Protein AF-0000000079817673 (afdb_homodimer)

Solvent-accessible surface area (backbone atoms only — not comparable to full-atom values): 21403 Å² total; per-residue (Å²): 130,81,48,79,38,33,42,34,30,36,42,77,38,51,34,30,50,54,45,62,59,50,36,36,46,14,56,72,71,71,49,50,43,44,35,49,32,12,40,37,16,36,26,33,68,70,73,49,50,65,66,58,32,46,37,73,76,35,78,61,50,78,79,39,50,67,61,35,51,63,70,52,66,62,74,49,60,85,32,42,38,87,50,36,64,62,26,56,51,50,42,45,74,70,54,36,34,37,32,40,39,39,82,39,58,64,68,50,58,61,36,41,43,74,53,66,53,77,58,80,34,78,48,30,15,60,75,70,73,38,41,71,46,43,47,63,29,55,54,52,47,29,48,71,65,70,58,51,62,40,76,38,28,35,39,37,23,22,36,38,69,52,34,33,53,22,40,39,74,55,46,26,39,22,33,38,32,47,29,50,46,53,19,65,62,32,68,68,66,83,79,75,37,78,34,78,36,79,48,64,65,57,48,64,80,71,106,131,82,47,80,37,33,41,34,31,34,40,78,37,52,33,30,52,54,46,63,59,50,37,38,45,14,56,70,71,72,48,50,44,43,34,48,32,10,40,36,15,35,27,33,68,69,74,48,52,65,67,57,30,46,38,72,76,35,79,61,50,79,78,42,50,66,61,36,51,63,72,52,67,63,73,50,60,86,32,42,39,87,49,36,64,60,25,55,51,51,42,47,74,71,55,36,34,37,33,40,39,38,80,39,59,65,68,50,58,63,37,39,42,74,54,64,52,78,56,80,34,77,48,31,17,60,76,70,74,39,42,72,48,43,48,64,29,56,54,52,49,28,48,72,66,70,58,53,62,40,76,38,28,35,39,36,22,23,37,37,70,55,33,35,52,22,41,39,74,56,47,26,40,21,31,37,30,45,30,50,46,52,20,64,63,33,67,74,54,82,88,72,36,80,34,76,37,78,47,62,63,56,48,62,81,70,105

Structure (mmCIF, N/CA/C/O backbone):
data_AF-0000000079817673-model_v1
#
loop_
_entity.id
_entity.type
_entity.pdbx_description
1 polymer 'HAD-superfamily hydrolase, subfamily IA, variant 1'
#
loop_
_atom_site.group_PDB
_atom_site.id
_atom_site.type_symbol
_atom_site.label_atom_id
_atom_site.label_alt_id
_atom_site.label_comp_id
_atom_site.label_asym_id
_atom_site.label_entity_id
_atom_site.label_seq_id
_atom_site.pdbx_PDB_ins_code
_atom_site.Cartn_x
_atom_site.Cartn_y
_atom_site.Cartn_z
_atom_site.occupancy
_atom_site.B_iso_or_equiv
_atom_site.auth_seq_id
_atom_site.auth_comp_id
_atom_site.auth_asym_id
_atom_site.auth_atom_id
_atom_site.pdbx_PDB_model_num
ATOM 1 N N . MET A 1 1 ? 0.962 35.469 26.766 1 45.47 1 MET A N 1
ATOM 2 C CA . MET A 1 1 ? 1.591 36.188 25.641 1 45.47 1 MET A CA 1
ATOM 3 C C . MET A 1 1 ? 1.341 35.438 24.328 1 45.47 1 MET A C 1
ATOM 5 O O . MET A 1 1 ? 1.573 34.219 24.25 1 45.47 1 MET A O 1
ATOM 9 N N . THR A 1 2 ? 0.449 36.094 23.469 1 63.31 2 THR A N 1
ATOM 10 C CA . THR A 1 2 ? 0.07 35.469 22.203 1 63.31 2 THR A CA 1
ATOM 11 C C . THR A 1 2 ? 1.293 35.25 21.312 1 63.31 2 THR A C 1
ATOM 13 O O . THR A 1 2 ? 2.152 36.125 21.219 1 63.31 2 THR A O 1
ATOM 16 N N . ALA A 1 3 ? 1.743 33.969 21.109 1 74.88 3 ALA A N 1
ATOM 17 C CA . ALA A 1 3 ? 2.9 33.688 20.25 1 74.88 3 ALA A CA 1
ATOM 18 C C . ALA A 1 3 ? 2.93 34.625 19.047 1 74.88 3 ALA A C 1
ATOM 20 O O . ALA A 1 3 ? 1.884 34.938 18.469 1 74.88 3 ALA A O 1
ATOM 21 N N . ASP A 1 4 ? 4.051 35.25 18.844 1 85.88 4 ASP A N 1
ATOM 22 C CA . ASP A 1 4 ? 4.215 36.156 17.719 1 85.88 4 ASP A CA 1
ATOM 23 C C . ASP A 1 4 ? 4.156 35.406 16.391 1 85.88 4 ASP A C 1
ATOM 25 O O . ASP A 1 4 ? 3.664 35.938 15.391 1 85.88 4 ASP A O 1
ATOM 29 N N . ARG A 1 5 ? 4.668 34.156 16.453 1 95.69 5 ARG A N 1
ATOM 30 C CA . ARG A 1 5 ? 4.66 33.312 15.273 1 95.69 5 ARG A CA 1
ATOM 31 C C . ARG A 1 5 ? 4.023 31.953 15.578 1 95.69 5 ARG A C 1
ATOM 33 O O . ARG A 1 5 ? 4.094 31.469 16.719 1 95.69 5 ARG A O 1
ATOM 40 N N . TRP A 1 6 ? 3.373 31.406 14.516 1 97.69 6 TRP A N 1
ATOM 41 C CA . TRP A 1 6 ? 2.654 30.141 14.688 1 97.69 6 TRP A CA 1
ATOM 42 C C . TRP A 1 6 ? 3.107 29.109 13.656 1 97.69 6 TRP A C 1
ATOM 44 O O . TRP A 1 6 ? 3.516 29.469 12.555 1 97.69 6 TRP A O 1
ATOM 54 N N . VAL A 1 7 ? 3.074 27.922 14.07 1 98.38 7 VAL A N 1
ATOM 55 C CA . VAL A 1 7 ? 3.143 26.797 13.141 1 98.38 7 VAL A CA 1
ATOM 56 C C . VAL A 1 7 ? 1.83 26.016 13.172 1 98.38 7 VAL A C 1
ATOM 58 O O . VAL A 1 7 ? 1.312 25.703 14.242 1 98.38 7 VAL A O 1
ATOM 61 N N . CYS A 1 8 ? 1.227 25.797 12.039 1 98.38 8 CYS A N 1
ATOM 62 C CA . CYS A 1 8 ? 0.017 25 11.867 1 98.38 8 CYS A CA 1
ATOM 63 C C . CYS A 1 8 ? 0.323 23.688 11.156 1 98.38 8 CYS A C 1
ATOM 65 O O . CYS A 1 8 ? 0.912 23.688 10.078 1 98.38 8 CYS A O 1
ATOM 67 N N . LEU A 1 9 ? -0.1 22.625 11.75 1 98.75 9 LEU A N 1
ATOM 68 C CA . LEU A 1 9 ? 0.228 21.312 11.211 1 98.75 9 LEU A CA 1
ATOM 69 C C . LEU A 1 9 ? -1.023 20.594 10.703 1 98.75 9 LEU A C 1
ATOM 71 O O . LEU A 1 9 ? -2.057 20.594 11.375 1 98.75 9 LEU A O 1
ATOM 75 N N . ASP A 1 10 ? -0.873 20.078 9.5 1 98.62 10 ASP A N 1
ATOM 76 C CA . ASP A 1 10 ? -1.825 19.078 9.023 1 98.62 10 ASP A CA 1
ATOM 77 C C . ASP A 1 10 ? -1.8 17.828 9.906 1 98.62 10 ASP A C 1
ATOM 79 O O . ASP A 1 10 ? -0.981 17.719 10.82 1 98.62 10 ASP A O 1
ATOM 83 N N . ILE A 1 11 ? -2.773 16.906 9.656 1 98.44 11 ILE A N 1
ATOM 84 C CA . ILE A 1 11 ? -2.875 15.734 10.523 1 98.44 11 ILE A CA 1
ATOM 85 C C . ILE A 1 11 ? -2.408 14.492 9.773 1 98.44 11 ILE A C 1
ATOM 87 O O . ILE A 1 11 ? -1.379 13.898 10.109 1 98.44 11 ILE A O 1
ATOM 91 N N . GLY A 1 12 ? -3.137 14.133 8.703 1 98.12 12 GLY A N 1
ATOM 92 C CA . GLY A 1 12 ? -2.797 12.93 7.957 1 98.12 12 GLY A CA 1
ATOM 93 C C . GLY A 1 12 ? -1.465 13.031 7.238 1 98.12 12 GLY A C 1
ATOM 94 O O . GLY A 1 12 ? -1.218 13.992 6.504 1 98.12 12 GLY A O 1
ATOM 95 N N . GLU A 1 13 ? -0.59 12.039 7.508 1 98.5 13 GLU A N 1
ATOM 96 C CA . GLU A 1 13 ? 0.739 11.891 6.922 1 98.5 13 GLU A CA 1
ATOM 97 C C . GLU A 1 13 ? 1.627 13.086 7.27 1 98.5 13 GLU A C 1
ATOM 99 O O . GLU A 1 13 ? 2.68 13.281 6.656 1 98.5 13 GLU A O 1
ATOM 104 N N . THR A 1 14 ? 1.164 13.906 8.148 1 98.75 14 THR A N 1
ATOM 105 C CA . THR A 1 14 ? 1.988 14.922 8.797 1 98.75 14 THR A CA 1
ATOM 106 C C . THR A 1 14 ? 2.307 14.523 10.234 1 98.75 14 THR A C 1
ATOM 108 O O . THR A 1 14 ? 3.467 14.281 10.578 1 98.75 14 THR A O 1
ATOM 111 N N . LEU A 1 15 ? 1.228 14.32 11.016 1 98.81 15 LEU A N 1
ATOM 112 C CA . LEU A 1 15 ? 1.403 13.812 12.367 1 98.81 15 LEU A CA 1
ATOM 113 C C . LEU A 1 15 ? 1.165 12.305 12.422 1 98.81 15 LEU A C 1
ATOM 115 O O . LEU A 1 15 ? 1.812 11.602 13.195 1 98.81 15 LEU A O 1
ATOM 119 N N . ILE A 1 16 ? 0.224 11.82 11.586 1 98.75 16 ILE A N 1
ATOM 120 C CA . ILE A 1 16 ? -0.298 10.461 11.68 1 98.75 16 ILE A CA 1
ATOM 121 C C . ILE A 1 16 ? 0.146 9.656 10.461 1 98.75 16 ILE A C 1
ATOM 123 O O . ILE A 1 16 ? -0.097 10.055 9.32 1 98.75 16 ILE A O 1
ATOM 127 N N . ASP A 1 17 ? 0.819 8.539 10.688 1 98.75 17 ASP A N 1
ATOM 128 C CA . ASP A 1 17 ? 0.981 7.5 9.672 1 98.75 17 ASP A CA 1
ATOM 129 C C . ASP A 1 17 ? -0.35 6.812 9.375 1 98.75 17 ASP A C 1
ATOM 131 O O . ASP A 1 17 ? -0.903 6.117 10.227 1 98.75 17 ASP A O 1
ATOM 135 N N . GLU A 1 18 ? -0.784 6.945 8.141 1 98.5 18 GLU A N 1
ATOM 136 C CA . GLU A 1 18 ? -2.146 6.527 7.824 1 98.5 18 GLU A CA 1
ATOM 137 C C . GLU A 1 18 ? -2.182 5.082 7.34 1 98.5 18 GLU A C 1
ATOM 139 O O . GLU A 1 18 ? -3.201 4.617 6.824 1 98.5 18 GLU A O 1
ATOM 144 N N . THR A 1 19 ? -1.134 4.301 7.566 1 98.88 19 THR A N 1
ATOM 145 C CA . THR A 1 19 ? -1.099 2.893 7.188 1 98.88 19 THR A CA 1
ATOM 146 C C . THR A 1 19 ? -2.297 2.145 7.766 1 98.88 19 THR A C 1
ATOM 148 O O . THR A 1 19 ? -2.986 1.418 7.051 1 98.88 19 THR A O 1
ATOM 151 N N . ARG A 1 20 ? -2.582 2.369 9.039 1 98.69 20 ARG A N 1
ATOM 152 C CA . ARG A 1 20 ? -3.67 1.632 9.68 1 98.69 20 ARG A CA 1
ATOM 153 C C . ARG A 1 20 ? -5.023 2.09 9.148 1 98.69 20 ARG A C 1
ATOM 155 O O . ARG A 1 20 ? -5.945 1.282 9.008 1 98.69 20 ARG A O 1
ATOM 162 N N . VAL A 1 21 ? -5.141 3.348 8.82 1 98.06 21 VAL A N 1
ATOM 163 C CA . VAL A 1 21 ? -6.383 3.867 8.258 1 98.06 21 VAL A CA 1
ATOM 164 C C . VAL A 1 21 ? -6.711 3.131 6.965 1 98.06 21 VAL A C 1
ATOM 166 O O . VAL A 1 21 ? -7.812 2.604 6.805 1 98.06 21 VAL A O 1
ATOM 169 N N . TRP A 1 22 ? -5.785 3.033 6.145 1 98.69 22 TRP A N 1
ATOM 170 C CA . TRP A 1 22 ? -6.027 2.467 4.82 1 98.69 22 TRP A CA 1
ATOM 171 C C . TRP A 1 22 ? -6.078 0.945 4.883 1 98.69 22 TRP A C 1
ATOM 173 O O . TRP A 1 22 ? -6.801 0.311 4.109 1 98.69 22 TRP A O 1
ATOM 183 N N . SER A 1 23 ? -5.301 0.333 5.809 1 98.81 23 SER A N 1
ATOM 184 C CA . SER A 1 23 ? -5.461 -1.099 6.039 1 98.81 23 SER A CA 1
ATOM 185 C C . SER A 1 23 ? -6.883 -1.432 6.484 1 98.81 23 SER A C 1
ATOM 187 O O . SER A 1 23 ? -7.445 -2.447 6.07 1 98.81 23 SER A O 1
ATOM 189 N N . THR A 1 24 ? -7.395 -0.591 7.367 1 98.81 24 THR A N 1
ATOM 190 C CA . THR A 1 24 ? -8.758 -0.802 7.84 1 98.81 24 THR A CA 1
ATOM 191 C C . THR A 1 24 ? -9.758 -0.669 6.695 1 98.81 24 THR A C 1
ATOM 193 O O . THR A 1 24 ? -10.672 -1.482 6.566 1 98.81 24 THR A O 1
ATOM 196 N N . TRP A 1 25 ? -9.578 0.375 5.84 1 98.75 25 TRP A N 1
ATOM 197 C CA . TRP A 1 25 ? -10.422 0.521 4.656 1 98.75 25 TRP A CA 1
ATOM 198 C C . TRP A 1 25 ? -10.344 -0.725 3.779 1 98.75 25 TRP A C 1
ATOM 200 O O . TRP A 1 25 ? -11.375 -1.206 3.287 1 98.75 25 TRP A O 1
ATOM 210 N N . ALA A 1 26 ? -9.141 -1.229 3.568 1 98.81 26 ALA A N 1
ATOM 211 C CA . ALA A 1 26 ? -8.961 -2.426 2.75 1 98.81 26 ALA A CA 1
ATOM 212 C C . ALA A 1 26 ? -9.789 -3.588 3.287 1 98.81 26 ALA A C 1
ATOM 214 O O . ALA A 1 26 ? -10.492 -4.262 2.529 1 98.81 26 ALA A O 1
ATOM 215 N N . THR A 1 27 ? -9.703 -3.777 4.594 1 98.31 27 THR A N 1
ATOM 216 C CA . THR A 1 27 ? -10.453 -4.844 5.242 1 98.31 27 THR A CA 1
ATOM 217 C C . THR A 1 27 ? -11.953 -4.652 5.043 1 98.31 27 THR A C 1
ATOM 219 O O . THR A 1 27 ? -12.656 -5.586 4.656 1 98.31 27 THR A O 1
ATOM 222 N N . VAL A 1 28 ? -12.422 -3.469 5.262 1 98.69 28 VAL A N 1
ATOM 223 C CA . VAL A 1 28 ? -13.844 -3.148 5.184 1 98.69 28 VAL A CA 1
ATOM 224 C C . VAL A 1 28 ? -14.344 -3.357 3.758 1 98.69 28 VAL A C 1
ATOM 226 O O . VAL A 1 28 ? -15.477 -3.814 3.549 1 98.69 28 VAL A O 1
ATOM 229 N N . LEU A 1 29 ? -13.516 -3.109 2.775 1 98.38 29 LEU A N 1
ATOM 230 C CA . LEU A 1 29 ? -13.922 -3.164 1.377 1 98.38 29 LEU A CA 1
ATOM 231 C C . LEU A 1 29 ? -13.648 -4.539 0.78 1 98.38 29 LEU A C 1
ATOM 233 O O . LEU A 1 29 ? -13.977 -4.797 -0.378 1 98.38 29 LEU A O 1
ATOM 237 N N . GLY A 1 30 ? -12.984 -5.371 1.528 1 97.44 30 GLY A N 1
ATOM 238 C CA . GLY A 1 30 ? -12.828 -6.762 1.14 1 97.44 30 GLY A CA 1
ATOM 239 C C . GLY A 1 30 ? -11.648 -6.988 0.21 1 97.44 30 GLY A C 1
ATOM 240 O O . GLY A 1 30 ? -11.68 -7.891 -0.632 1 97.44 30 GLY A O 1
ATOM 241 N N . VAL A 1 31 ? -10.633 -6.141 0.272 1 98.31 31 VAL A N 1
ATOM 242 C CA . VAL A 1 31 ? -9.391 -6.32 -0.475 1 98.31 31 VAL A CA 1
ATOM 243 C C . VAL A 1 31 ? -8.203 -6.328 0.487 1 98.31 31 VAL A C 1
ATOM 245 O O . VAL A 1 31 ? -8.367 -6.09 1.687 1 98.31 31 VAL A O 1
ATOM 248 N N . THR A 1 32 ? -7.02 -6.656 0.015 1 98.81 32 THR A N 1
ATOM 249 C CA . THR A 1 32 ? -5.844 -6.637 0.878 1 98.81 32 THR A CA 1
ATOM 250 C C . THR A 1 32 ? -5.293 -5.223 1.015 1 98.81 32 THR A C 1
ATOM 252 O O . THR A 1 32 ? -5.488 -4.387 0.129 1 98.81 32 THR A O 1
ATOM 255 N N . PRO A 1 33 ? -4.582 -4.906 2.059 1 98.88 33 PRO A N 1
ATOM 256 C CA . PRO A 1 33 ? -3.92 -3.604 2.162 1 98.88 33 PRO A CA 1
ATOM 257 C C . PRO A 1 33 ? -2.982 -3.322 0.991 1 98.88 33 PRO A C 1
ATOM 259 O O . PRO A 1 33 ? -2.93 -2.193 0.496 1 98.88 33 PRO A O 1
ATOM 262 N N . LEU A 1 34 ? -2.301 -4.371 0.546 1 98.94 34 LEU A N 1
ATOM 263 C CA . LEU A 1 34 ? -1.395 -4.215 -0.586 1 98.94 34 LEU A CA 1
ATOM 264 C C . LEU A 1 34 ? -2.143 -3.713 -1.817 1 98.94 34 LEU A C 1
ATOM 266 O O . LEU A 1 34 ? -1.689 -2.783 -2.488 1 98.94 34 LEU A O 1
ATOM 270 N N . VAL A 1 35 ? -3.285 -4.25 -2.102 1 98.81 35 VAL A N 1
ATOM 271 C CA . VAL A 1 35 ? -4.066 -3.879 -3.277 1 98.81 35 VAL A CA 1
ATOM 272 C C . VAL A 1 35 ? -4.539 -2.432 -3.15 1 98.81 35 VAL A C 1
ATOM 274 O O . VAL A 1 35 ? -4.379 -1.638 -4.078 1 98.81 35 VAL A O 1
ATOM 277 N N . LEU A 1 36 ? -5.125 -2.094 -2.021 1 98.94 36 LEU A N 1
ATOM 278 C CA . LEU A 1 36 ? -5.668 -0.749 -1.877 1 98.94 36 LEU A CA 1
ATOM 279 C C . LEU A 1 36 ? -4.559 0.295 -1.91 1 98.94 36 LEU A C 1
ATOM 281 O O . LEU A 1 36 ? -4.672 1.307 -2.607 1 98.94 36 LEU A O 1
ATOM 285 N N . MET A 1 37 ? -3.5 0.071 -1.202 1 98.88 37 MET A N 1
ATOM 286 C CA . MET A 1 37 ? -2.43 1.062 -1.119 1 98.88 37 MET A CA 1
ATOM 287 C C . MET A 1 37 ? -1.706 1.194 -2.453 1 98.88 37 MET A C 1
ATOM 289 O O . MET A 1 37 ? -1.287 2.291 -2.832 1 98.88 37 MET A O 1
ATOM 293 N N . ALA A 1 38 ? -1.555 0.093 -3.172 1 98.88 38 ALA A N 1
ATOM 294 C CA . ALA A 1 38 ? -1.025 0.182 -4.531 1 98.88 38 ALA A CA 1
ATOM 295 C C . ALA A 1 38 ? -1.969 0.967 -5.438 1 98.88 38 ALA A C 1
ATOM 297 O O . ALA A 1 38 ? -1.521 1.743 -6.285 1 98.88 38 ALA A O 1
ATOM 298 N N . THR A 1 39 ? -3.262 0.73 -5.285 1 98.81 39 THR A N 1
ATOM 299 C CA . THR A 1 39 ? -4.242 1.486 -6.055 1 98.81 39 THR A CA 1
ATOM 300 C C . THR A 1 39 ? -4.094 2.984 -5.797 1 98.81 39 THR A C 1
ATOM 302 O O . THR A 1 39 ? -4.211 3.791 -6.723 1 98.81 39 THR A O 1
ATOM 305 N N . MET A 1 40 ? -3.85 3.334 -4.566 1 98.56 40 MET A N 1
ATOM 306 C CA . MET A 1 40 ? -3.607 4.738 -4.242 1 98.56 40 MET A CA 1
ATOM 307 C C . MET A 1 40 ? -2.41 5.277 -5.02 1 98.56 40 MET A C 1
ATOM 309 O O . MET A 1 40 ? -2.451 6.398 -5.527 1 98.56 40 MET A O 1
ATOM 313 N N . GLY A 1 41 ? -1.361 4.453 -5.098 1 98.5 41 GLY A N 1
ATOM 314 C CA . GLY A 1 41 ? -0.208 4.848 -5.891 1 98.5 41 GLY A CA 1
ATOM 315 C C . GLY A 1 41 ? -0.549 5.117 -7.344 1 98.5 41 GLY A C 1
ATOM 316 O O . GLY A 1 41 ? -0.079 6.098 -7.926 1 98.5 41 GLY A O 1
ATOM 317 N N . VAL A 1 42 ? -1.354 4.281 -7.918 1 98.38 42 VAL A N 1
ATOM 318 C CA . VAL A 1 42 ? -1.789 4.449 -9.297 1 98.38 42 VAL A CA 1
ATOM 319 C C . VAL A 1 42 ? -2.506 5.789 -9.453 1 98.38 42 VAL A C 1
ATOM 321 O O . VAL A 1 42 ? -2.252 6.527 -10.414 1 98.38 42 VAL A O 1
ATOM 324 N N . GLU A 1 43 ? -3.402 6.082 -8.539 1 97.88 43 GLU A N 1
ATOM 325 C CA . GLU A 1 43 ? -4.18 7.316 -8.609 1 97.88 43 GLU A CA 1
ATOM 326 C C . GLU A 1 43 ? -3.287 8.539 -8.414 1 97.88 43 GLU A C 1
ATOM 328 O O . GLU A 1 43 ? -3.477 9.562 -9.078 1 97.88 43 GLU A O 1
ATOM 333 N N . ILE A 1 44 ? -2.338 8.445 -7.512 1 97.06 44 ILE A N 1
ATOM 334 C CA . ILE A 1 44 ? -1.397 9.539 -7.293 1 97.06 44 ILE A CA 1
ATOM 335 C C . ILE A 1 44 ? -0.632 9.828 -8.586 1 97.06 44 ILE A C 1
ATOM 337 O O . ILE A 1 44 ? -0.506 10.984 -8.992 1 97.06 44 ILE A O 1
ATOM 341 N N . ALA A 1 45 ? -0.117 8.789 -9.203 1 95.81 45 ALA A N 1
ATOM 342 C CA . ALA A 1 45 ? 0.625 8.93 -10.453 1 95.81 45 ALA A CA 1
ATOM 343 C C . ALA A 1 45 ? -0.232 9.594 -11.531 1 95.81 45 ALA A C 1
ATOM 345 O O . ALA A 1 45 ? 0.289 10.297 -12.398 1 95.81 45 ALA A O 1
ATOM 346 N N . ALA A 1 46 ? -1.498 9.422 -11.422 1 96 46 ALA A N 1
ATOM 347 C CA . ALA A 1 46 ? -2.424 9.977 -12.406 1 96 46 ALA A CA 1
ATOM 348 C C . ALA A 1 46 ? -2.906 11.359 -11.977 1 96 46 ALA A C 1
ATOM 350 O O . ALA A 1 46 ? -3.73 11.977 -12.664 1 96 46 ALA A O 1
ATOM 351 N N . GLY A 1 47 ? -2.484 11.867 -10.852 1 93.75 47 GLY A N 1
ATOM 352 C CA . GLY A 1 47 ? -2.859 13.188 -10.367 1 93.75 47 GLY A CA 1
ATOM 353 C C . GLY A 1 47 ? -4.227 13.219 -9.711 1 93.75 47 GLY A C 1
ATOM 354 O O . GLY A 1 47 ? -4.895 14.25 -9.703 1 93.75 47 GLY A O 1
ATOM 355 N N . ARG A 1 48 ? -4.645 12.039 -9.195 1 94.88 48 ARG A N 1
ATOM 356 C CA . ARG A 1 48 ? -5.969 11.93 -8.594 1 94.88 48 ARG A CA 1
ATOM 357 C C . ARG A 1 48 ? -5.871 11.703 -7.086 1 94.88 48 ARG A C 1
ATOM 359 O O . ARG A 1 48 ? -4.781 11.766 -6.516 1 94.88 48 ARG A O 1
ATOM 366 N N . SER A 1 49 ? -7.062 11.609 -6.445 1 91.75 49 SER A N 1
ATOM 367 C CA . SER A 1 49 ? -7.109 11.586 -4.988 1 91.75 49 SER A CA 1
ATOM 368 C C . SER A 1 49 ? -7.5 10.211 -4.469 1 91.75 49 SER A C 1
ATOM 370 O O . SER A 1 49 ? -7.691 9.273 -5.25 1 91.75 49 SER A O 1
ATOM 372 N N . TYR A 1 50 ? -7.531 10.117 -3.146 1 92.81 50 TYR A N 1
ATOM 373 C CA . TYR A 1 50 ? -7.863 8.844 -2.518 1 92.81 50 TYR A CA 1
ATOM 374 C C . TYR A 1 50 ? -9.297 8.438 -2.832 1 92.81 50 TYR A C 1
ATOM 376 O O . TYR A 1 50 ? -9.625 7.246 -2.834 1 92.81 50 TYR A O 1
ATOM 384 N N . ASP A 1 51 ? -10.125 9.43 -3.068 1 94.69 51 ASP A N 1
ATOM 385 C CA . ASP A 1 51 ? -11.523 9.133 -3.377 1 94.69 51 ASP A CA 1
ATOM 386 C C . ASP A 1 51 ? -11.633 8.273 -4.629 1 94.69 51 ASP A C 1
ATOM 388 O O . ASP A 1 51 ? -12.477 7.371 -4.695 1 94.69 51 ASP A O 1
ATOM 392 N N . THR A 1 52 ? -10.781 8.539 -5.637 1 97.12 52 THR A N 1
ATOM 393 C CA . THR A 1 52 ? -10.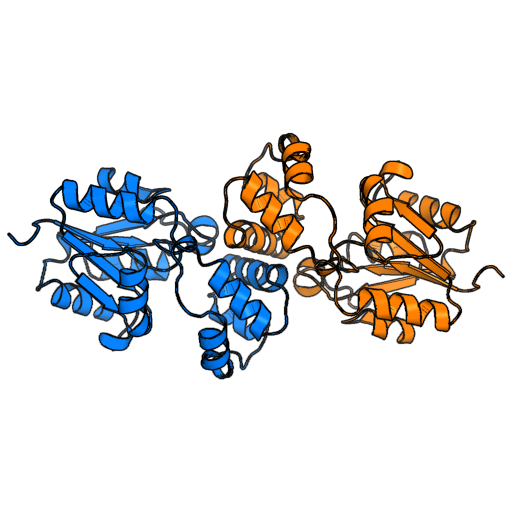797 7.75 -6.863 1 97.12 52 THR A CA 1
ATOM 394 C C . THR A 1 52 ? -10.305 6.328 -6.594 1 97.12 52 THR A C 1
ATOM 396 O O . THR A 1 52 ? -10.805 5.371 -7.191 1 97.12 52 THR A O 1
ATOM 399 N N . ALA A 1 53 ? -9.336 6.172 -5.715 1 97.81 53 ALA A N 1
ATOM 400 C CA . ALA A 1 53 ? -8.828 4.852 -5.352 1 97.81 53 ALA A CA 1
ATOM 401 C C . ALA A 1 53 ? -9.922 4.008 -4.699 1 97.81 53 ALA A C 1
ATOM 403 O O . ALA A 1 53 ? -10.133 2.854 -5.074 1 97.81 53 ALA A O 1
ATOM 404 N N . LEU A 1 54 ? -10.633 4.617 -3.754 1 98.62 54 LEU A N 1
ATOM 405 C CA . LEU A 1 54 ? -11.703 3.906 -3.064 1 98.62 54 LEU A CA 1
ATOM 406 C C . LEU A 1 54 ? -12.844 3.576 -4.023 1 98.62 54 LEU A C 1
ATOM 408 O O . LEU A 1 54 ? -13.398 2.479 -3.975 1 98.62 54 LEU A O 1
ATOM 412 N N . THR A 1 55 ? -13.18 4.547 -4.914 1 98.44 55 THR A N 1
ATOM 413 C CA . THR A 1 55 ? -14.25 4.352 -5.883 1 98.44 55 THR A CA 1
ATOM 414 C C . THR A 1 55 ? -13.914 3.201 -6.828 1 98.44 55 THR A C 1
ATOM 416 O O . THR A 1 55 ? -14.797 2.428 -7.211 1 98.44 55 THR A O 1
ATOM 419 N N . ARG A 1 56 ? -12.641 3.105 -7.203 1 96.69 56 ARG A N 1
ATOM 420 C CA . ARG A 1 56 ? -12.188 2.016 -8.062 1 96.69 56 ARG A CA 1
ATOM 421 C C . ARG A 1 56 ? -12.445 0.662 -7.41 1 96.69 56 ARG A C 1
ATOM 423 O O . ARG A 1 56 ? -12.742 -0.316 -8.094 1 96.69 56 ARG A O 1
ATOM 430 N N . ILE A 1 57 ? -12.336 0.594 -6.09 1 97.56 57 ILE A N 1
ATOM 431 C CA . ILE A 1 57 ? -12.516 -0.648 -5.352 1 97.56 57 ILE A CA 1
ATOM 432 C C . ILE A 1 57 ? -14.008 -0.905 -5.141 1 97.56 57 ILE A C 1
ATOM 434 O O . ILE A 1 57 ? -14.492 -2.018 -5.363 1 97.56 57 ILE A O 1
ATOM 438 N N . ASP A 1 58 ? -14.695 0.107 -4.723 1 97.94 58 ASP A N 1
ATOM 439 C CA . ASP A 1 58 ? -16.125 0.055 -4.434 1 97.94 58 ASP A CA 1
ATOM 440 C C . ASP A 1 58 ? -16.781 1.413 -4.664 1 97.94 58 ASP A C 1
ATOM 442 O O . ASP A 1 58 ? -16.625 2.328 -3.85 1 97.94 58 ASP A O 1
ATOM 446 N N . PRO A 1 59 ? -17.547 1.614 -5.656 1 97.75 59 PRO A N 1
ATOM 447 C CA . PRO A 1 59 ? -18.172 2.908 -5.945 1 97.75 59 PRO A CA 1
ATOM 448 C C . PRO A 1 59 ? -19.078 3.389 -4.816 1 97.75 59 PRO A C 1
ATOM 450 O O . PRO A 1 59 ? -19.422 4.57 -4.754 1 97.75 59 PRO A O 1
ATOM 453 N N . SER A 1 60 ? -19.453 2.477 -3.914 1 98.06 60 SER A N 1
ATOM 454 C CA . SER A 1 60 ? -20.359 2.838 -2.832 1 98.06 60 SER A CA 1
ATOM 455 C C . SER A 1 60 ? -19.625 2.922 -1.498 1 98.06 60 SER A C 1
ATOM 457 O O . SER A 1 60 ? -20.234 2.762 -0.437 1 98.06 60 SER A O 1
ATOM 459 N N . TRP A 1 61 ? -18.344 3.105 -1.585 1 98.12 61 TRP A N 1
ATOM 460 C CA . TRP A 1 61 ? -17.531 3.074 -0.376 1 98.12 61 TRP A CA 1
ATOM 461 C C . TRP A 1 61 ? -18.047 4.074 0.654 1 98.12 61 TRP A C 1
ATOM 463 O O . TRP A 1 61 ? -17.906 3.855 1.86 1 98.12 61 TRP A O 1
ATOM 473 N N . HIS A 1 62 ? -18.672 5.199 0.286 1 97.12 62 HIS A N 1
ATOM 474 C CA . HIS A 1 62 ? -19.172 6.215 1.204 1 97.12 62 HIS A CA 1
ATOM 475 C C . HIS A 1 62 ? -20.219 5.637 2.15 1 97.12 62 HIS A C 1
ATOM 477 O O . HIS A 1 62 ? -20.375 6.113 3.275 1 97.12 62 HIS A O 1
ATOM 483 N N . ASP A 1 63 ? -20.859 4.609 1.681 1 98.06 63 ASP A N 1
ATOM 484 C CA . ASP A 1 63 ? -21.875 3.959 2.494 1 98.06 63 ASP A CA 1
ATOM 485 C C . ASP A 1 63 ? -21.25 3.117 3.6 1 98.06 63 ASP A C 1
ATOM 487 O O . ASP A 1 63 ? -21.938 2.646 4.504 1 98.06 63 ASP A O 1
ATOM 491 N N . ARG A 1 64 ? -19.922 2.969 3.539 1 97.94 64 ARG A N 1
ATOM 492 C CA . ARG A 1 64 ? -19.234 2.078 4.465 1 97.94 64 ARG A CA 1
ATOM 493 C C . ARG A 1 64 ? -18.453 2.873 5.504 1 97.94 64 ARG A C 1
ATOM 495 O O . ARG A 1 64 ? -17.656 2.305 6.258 1 97.94 64 ARG A O 1
ATOM 502 N N . LEU A 1 65 ? -18.703 4.176 5.605 1 96.62 65 LEU A N 1
ATOM 503 C CA . LEU A 1 65 ? -17.938 5.051 6.492 1 96.62 65 LEU A CA 1
ATOM 504 C C . LEU A 1 65 ? -18.109 4.637 7.949 1 96.62 65 LEU A C 1
ATOM 506 O O . LEU A 1 65 ? -17.141 4.578 8.703 1 96.62 65 LEU A O 1
ATOM 510 N N . GLU A 1 66 ? -19.297 4.352 8.344 1 96.62 66 GLU A N 1
ATOM 511 C CA . GLU A 1 66 ? -19.562 3.965 9.727 1 96.62 66 GLU A CA 1
ATOM 512 C C . GLU A 1 66 ? -18.875 2.645 10.07 1 96.62 66 GLU A C 1
ATOM 514 O O . GLU A 1 66 ? -18.312 2.49 11.156 1 96.62 66 GLU A O 1
ATOM 519 N N . GLU A 1 67 ? -19.016 1.739 9.133 1 98.19 67 GLU A N 1
ATOM 520 C CA . GLU A 1 67 ? -18.328 0.457 9.305 1 98.19 67 GLU A CA 1
ATOM 521 C C . GLU A 1 67 ? -16.828 0.645 9.461 1 98.19 67 GLU A C 1
ATOM 523 O O . GLU A 1 67 ? -16.219 0.055 10.352 1 98.19 67 GLU A O 1
ATOM 528 N N . LYS A 1 68 ? -16.266 1.469 8.625 1 98.06 68 LYS A N 1
ATOM 529 C CA . LYS A 1 68 ? -14.836 1.767 8.672 1 98.06 68 LYS A CA 1
ATOM 530 C C . LYS A 1 68 ? -14.453 2.439 9.984 1 98.06 68 LYS A C 1
ATOM 532 O O . LYS A 1 68 ? -13.453 2.076 10.602 1 98.06 68 LYS A O 1
ATOM 537 N N . ASP A 1 69 ? -15.148 3.389 10.453 1 95.88 69 ASP A N 1
ATOM 538 C CA . ASP A 1 69 ? -14.836 4.121 11.672 1 95.88 69 ASP A CA 1
ATOM 539 C C . ASP A 1 69 ? -14.891 3.207 12.898 1 95.88 69 ASP A C 1
ATOM 541 O O . ASP A 1 69 ? -14.031 3.289 13.781 1 95.88 69 ASP A O 1
ATOM 545 N N . ALA A 1 70 ? -15.898 2.363 12.891 1 97.38 70 ALA A N 1
ATOM 546 C CA . ALA A 1 70 ? -16.031 1.401 13.977 1 97.38 70 ALA A CA 1
ATOM 547 C C . ALA A 1 70 ? -14.844 0.437 14.008 1 97.38 70 ALA A C 1
ATOM 549 O O . ALA A 1 70 ? -14.297 0.146 15.07 1 97.38 70 ALA A O 1
ATOM 550 N N . ALA A 1 71 ? -14.477 -0.029 12.859 1 98.31 71 ALA A N 1
ATOM 551 C CA . ALA A 1 71 ? -13.375 -0.979 12.75 1 98.31 71 ALA A CA 1
ATOM 552 C C . ALA A 1 71 ? -12.039 -0.31 13.07 1 98.31 71 ALA A C 1
ATOM 554 O O . ALA A 1 71 ? -11.148 -0.936 13.656 1 98.31 71 ALA A O 1
ATOM 555 N N . TYR A 1 72 ? -11.867 0.907 12.672 1 97.38 72 TYR A N 1
ATOM 556 C CA . TYR A 1 72 ? -10.625 1.639 12.875 1 97.38 72 TYR A CA 1
ATOM 557 C C . TYR A 1 72 ? -10.383 1.915 14.352 1 97.38 72 TYR A C 1
ATOM 559 O O . TYR A 1 72 ? -9.242 1.848 14.82 1 97.38 72 TYR A O 1
ATOM 567 N N . GLY A 1 73 ? -11.43 2.352 15.078 1 96.88 73 GLY A N 1
ATOM 568 C CA . GLY A 1 73 ? -11.383 2.514 16.531 1 96.88 73 GLY A CA 1
ATOM 569 C C . GLY A 1 73 ? -10.641 3.764 16.953 1 96.88 73 GLY A C 1
ATOM 570 O O . GLY A 1 73 ? -10.281 3.904 18.125 1 96.88 73 GLY A O 1
ATOM 571 N N . GLY A 1 74 ? -10.266 4.617 16.016 1 96.31 74 GLY A N 1
ATOM 572 C CA . GLY A 1 74 ? -9.617 5.871 16.359 1 96.31 74 GLY A CA 1
ATOM 573 C C . GLY A 1 74 ? -8.102 5.785 16.344 1 96.31 74 GLY A C 1
ATOM 574 O O . GLY A 1 74 ? -7.543 4.711 16.109 1 96.31 74 GLY A O 1
ATOM 575 N N . PHE A 1 75 ? -7.492 6.91 16.578 1 97.5 75 PHE A N 1
ATOM 576 C CA . PHE A 1 75 ? -6.035 7.004 16.562 1 97.5 75 PHE A CA 1
ATOM 577 C C . PHE A 1 75 ? -5.434 6.246 17.734 1 97.5 75 PHE A C 1
ATOM 579 O O . PHE A 1 75 ? -6.016 6.207 18.828 1 97.5 75 PHE A O 1
ATOM 586 N N . ARG A 1 76 ? -4.309 5.68 17.547 1 97.94 76 ARG A N 1
ATOM 587 C CA . ARG A 1 76 ? -3.455 5.078 18.562 1 97.94 76 ARG A CA 1
ATOM 588 C C . ARG A 1 76 ? -2.104 5.777 18.625 1 97.94 76 ARG A C 1
ATOM 590 O O . ARG A 1 76 ? -1.67 6.395 17.656 1 97.94 76 ARG A O 1
ATOM 597 N N . ALA A 1 77 ? -1.476 5.668 19.719 1 98.31 77 ALA A N 1
ATOM 598 C CA . ALA A 1 77 ? -0.177 6.316 19.891 1 98.31 77 ALA A CA 1
ATOM 599 C C . ALA A 1 77 ? 0.81 5.859 18.812 1 98.31 77 ALA A C 1
ATOM 601 O O . ALA A 1 77 ? 1.609 6.66 18.328 1 98.31 77 ALA A O 1
ATOM 602 N N . GLU A 1 78 ? 0.711 4.57 18.422 1 97.75 78 GLU A N 1
ATOM 603 C CA . GLU A 1 78 ? 1.637 3.988 17.453 1 97.75 78 GLU A CA 1
ATOM 604 C C . GLU A 1 78 ? 1.389 4.539 16.062 1 97.75 78 GLU A C 1
ATOM 606 O O . GLU A 1 78 ? 2.205 4.344 15.156 1 97.75 78 GLU A O 1
ATOM 611 N N . ASP A 1 79 ? 0.282 5.207 15.875 1 98.44 79 ASP A N 1
ATOM 612 C CA . ASP A 1 79 ? -0.015 5.805 14.578 1 98.44 79 ASP A CA 1
ATOM 613 C C . ASP A 1 79 ? 0.799 7.078 14.359 1 98.44 79 ASP A C 1
ATOM 615 O O . ASP A 1 79 ? 0.935 7.551 13.234 1 98.44 79 ASP A O 1
ATOM 619 N N . LEU A 1 80 ? 1.274 7.707 15.445 1 98.81 80 LEU A N 1
ATOM 620 C CA . LEU A 1 80 ? 2.053 8.938 15.312 1 98.81 80 LEU A CA 1
ATOM 621 C C . LEU A 1 80 ? 3.393 8.656 14.641 1 98.81 80 LEU A C 1
ATOM 623 O O . LEU A 1 80 ? 4.059 7.668 14.953 1 98.81 80 LEU A O 1
ATOM 627 N N . TYR A 1 81 ? 3.717 9.523 13.703 1 98.75 81 TYR A N 1
ATOM 628 C CA . TYR A 1 81 ? 5.109 9.5 13.266 1 98.75 81 TYR A CA 1
ATOM 629 C C . TYR A 1 81 ? 6.051 9.734 14.445 1 98.75 81 TYR A C 1
ATOM 631 O O . TYR A 1 81 ? 5.742 10.516 15.344 1 98.75 81 TYR A O 1
ATOM 639 N N . PRO A 1 82 ? 7.219 9.148 14.391 1 98.19 82 PRO A N 1
ATOM 640 C CA . PRO A 1 82 ? 8.109 9.203 15.547 1 98.19 82 PRO A CA 1
ATOM 641 C C . PRO A 1 82 ? 8.547 10.633 15.891 1 98.19 82 PRO A C 1
ATOM 643 O O . PRO A 1 82 ? 8.898 10.914 17.031 1 98.19 82 PRO A O 1
ATOM 646 N N . ASP A 1 83 ? 8.508 11.539 14.938 1 98.75 83 ASP A N 1
ATOM 647 C CA . ASP A 1 83 ? 9.016 12.883 15.18 1 98.75 83 ASP A CA 1
ATOM 648 C C . ASP A 1 83 ? 7.887 13.836 15.547 1 98.75 83 ASP A C 1
ATOM 650 O O . ASP A 1 83 ? 8.125 15.023 15.805 1 98.75 83 ASP A O 1
ATOM 654 N N . ALA A 1 84 ? 6.641 13.352 15.617 1 98.75 84 ALA A N 1
ATOM 655 C CA . ALA A 1 84 ? 5.484 14.227 15.812 1 98.75 84 ALA A CA 1
ATOM 656 C C . ALA A 1 84 ? 5.527 14.898 17.172 1 98.75 84 ALA A C 1
ATOM 658 O O . ALA A 1 84 ? 5.582 16.125 17.266 1 98.75 84 ALA A O 1
ATOM 659 N N . LEU A 1 85 ? 5.562 14.133 18.234 1 98.81 85 LEU A N 1
ATOM 660 C CA . LEU A 1 85 ? 5.5 14.695 19.578 1 98.81 85 LEU A CA 1
ATOM 661 C C . LEU A 1 85 ? 6.777 15.453 19.906 1 98.81 85 LEU A C 1
ATOM 663 O O . LEU A 1 85 ? 6.727 16.562 20.453 1 98.81 85 LEU A O 1
ATOM 667 N N . PRO A 1 86 ? 7.973 14.922 19.547 1 98.75 86 PRO A N 1
ATOM 668 C CA . PRO A 1 86 ? 9.188 15.711 19.75 1 98.75 86 PRO A CA 1
ATOM 669 C C . PRO A 1 86 ? 9.141 17.062 19.031 1 98.75 86 PRO A C 1
ATOM 671 O O . PRO A 1 86 ? 9.617 18.062 19.562 1 98.75 86 PRO A O 1
ATOM 674 N N . ALA A 1 87 ? 8.602 17.109 17.875 1 98.75 87 ALA A N 1
ATOM 675 C CA . ALA A 1 87 ? 8.508 18.344 17.125 1 98.75 87 ALA A CA 1
ATOM 676 C C . ALA A 1 87 ? 7.59 19.344 17.828 1 98.75 87 ALA A C 1
ATOM 678 O O . ALA A 1 87 ? 7.918 20.531 17.938 1 98.75 87 ALA A O 1
ATOM 679 N N . LEU A 1 88 ? 6.418 18.891 18.25 1 98.44 88 LEU A N 1
ATOM 680 C CA . LEU A 1 88 ? 5.496 19.766 18.969 1 98.44 88 LEU A CA 1
ATOM 681 C C . LEU A 1 88 ? 6.176 20.391 20.188 1 98.44 88 LEU A C 1
ATOM 683 O O . LEU A 1 88 ? 6.02 21.578 20.438 1 98.44 88 LEU A O 1
ATOM 687 N N . ALA A 1 89 ? 6.902 19.594 20.906 1 98.19 89 ALA A N 1
ATOM 688 C CA . ALA A 1 89 ? 7.637 20.094 22.062 1 98.19 89 ALA A CA 1
ATOM 689 C C . ALA A 1 89 ? 8.68 21.125 21.656 1 98.19 89 ALA A C 1
ATOM 691 O O . ALA A 1 89 ? 8.828 22.156 22.297 1 98.19 89 ALA A O 1
ATOM 692 N N . ALA A 1 90 ? 9.391 20.828 20.641 1 98.44 90 ALA A N 1
ATOM 693 C CA . ALA A 1 90 ? 10.438 21.734 20.156 1 98.44 90 ALA A CA 1
ATOM 694 C C . ALA A 1 90 ? 9.844 23.078 19.719 1 98.44 90 ALA A C 1
ATOM 696 O O . ALA A 1 90 ? 10.445 24.125 19.953 1 98.44 90 ALA A O 1
ATOM 697 N N . TYR A 1 91 ? 8.719 23.047 19.047 1 98.06 91 TYR A N 1
ATOM 698 C CA . TYR A 1 91 ? 8.055 24.281 18.625 1 98.06 91 TYR A CA 1
ATOM 699 C C . TYR A 1 91 ? 7.664 25.141 19.812 1 98.06 91 TYR A C 1
ATOM 701 O O . TYR A 1 91 ? 7.875 26.344 19.812 1 98.06 91 TYR A O 1
ATOM 709 N N . ARG A 1 92 ? 7.145 24.531 20.812 1 96.19 92 ARG A N 1
ATOM 710 C CA . ARG A 1 92 ? 6.766 25.234 22.031 1 96.19 92 ARG A CA 1
ATOM 711 C C . ARG A 1 92 ? 7.988 25.828 22.719 1 96.19 92 ARG A C 1
ATOM 713 O O . ARG A 1 92 ? 7.957 26.969 23.172 1 96.19 92 ARG A O 1
ATOM 720 N N . ASP A 1 93 ? 8.992 25.031 22.797 1 96.88 93 ASP A N 1
ATOM 721 C CA . ASP A 1 93 ? 10.227 25.484 23.438 1 96.88 93 ASP A CA 1
ATOM 722 C C . ASP A 1 93 ? 10.812 26.688 22.703 1 96.88 93 ASP A C 1
ATOM 724 O O . ASP A 1 93 ? 11.484 27.531 23.312 1 96.88 93 ASP A O 1
ATOM 728 N N . ALA A 1 94 ? 10.523 26.781 21.469 1 97 94 ALA A N 1
ATOM 729 C CA . ALA A 1 94 ? 11.016 27.875 20.656 1 97 94 ALA A CA 1
ATOM 730 C C . ALA A 1 94 ? 10.117 29.109 20.797 1 97 94 ALA A C 1
ATOM 732 O O . ALA A 1 94 ? 10.367 30.141 20.172 1 97 94 ALA A O 1
ATOM 733 N N . GLY A 1 95 ? 9.062 28.969 21.547 1 96.62 95 GLY A N 1
ATOM 734 C CA . GLY A 1 95 ? 8.18 30.094 21.828 1 96.62 95 GLY A CA 1
ATOM 735 C C . GLY A 1 95 ? 7.109 30.281 20.766 1 96.62 95 GLY A C 1
ATOM 736 O O . GLY A 1 95 ? 6.48 31.328 20.688 1 96.62 95 GLY A O 1
ATOM 737 N N . LEU A 1 96 ? 6.906 29.281 19.906 1 97.5 96 LEU A N 1
ATOM 738 C CA . LEU A 1 96 ? 5.914 29.359 18.844 1 97.5 96 LEU A CA 1
ATOM 739 C C . LEU A 1 96 ? 4.535 28.938 19.359 1 97.5 96 LEU A C 1
ATOM 741 O O . LEU A 1 96 ? 4.422 28.078 20.219 1 97.5 96 LEU A O 1
ATOM 745 N N . GLY A 1 97 ? 3.482 29.625 18.828 1 97.44 97 GLY A N 1
ATOM 746 C CA . GLY A 1 97 ? 2.172 29.016 18.906 1 97.44 97 GLY A CA 1
ATOM 747 C C . GLY A 1 97 ? 2.035 27.797 18 1 97.44 97 GLY A C 1
ATOM 748 O O . GLY A 1 97 ? 2.604 27.75 16.906 1 97.44 97 GLY A O 1
ATOM 749 N N . VAL A 1 98 ? 1.298 26.812 18.484 1 98.31 98 VAL A N 1
ATOM 750 C CA . VAL A 1 98 ? 1.139 25.594 17.688 1 98.31 98 VAL A CA 1
ATOM 751 C C . VAL A 1 98 ? -0.345 25.312 17.484 1 98.31 98 VAL A C 1
ATOM 753 O O . VAL A 1 98 ? -1.126 25.281 18.438 1 98.31 98 VAL A O 1
ATOM 756 N N . ALA A 1 99 ? -0.732 25.141 16.234 1 98.31 99 ALA A N 1
ATOM 757 C CA . ALA A 1 99 ? -2.08 24.703 15.875 1 98.31 99 ALA A CA 1
ATOM 758 C C . ALA A 1 99 ? -2.041 23.406 15.07 1 98.31 99 ALA A C 1
ATOM 760 O O . ALA A 1 99 ? -1.072 23.141 14.352 1 98.31 99 ALA A O 1
ATOM 761 N N . VAL A 1 100 ? -3.012 22.547 15.25 1 98.44 100 VAL A N 1
ATOM 762 C CA . VAL A 1 100 ? -3.262 21.359 14.445 1 98.44 100 VAL A CA 1
ATOM 763 C C . VAL A 1 100 ? -4.648 21.438 13.812 1 98.44 100 VAL A C 1
ATOM 765 O O . VAL A 1 100 ? -5.656 21.5 14.516 1 98.44 100 VAL A O 1
ATOM 768 N N . ILE A 1 101 ? -4.652 21.516 12.492 1 97.44 101 ILE A N 1
ATOM 769 C CA . ILE A 1 101 ? -5.914 21.703 11.789 1 97.44 101 ILE A CA 1
ATOM 770 C C . ILE A 1 101 ? -6.008 20.719 10.625 1 97.44 101 ILE A C 1
ATOM 772 O O . ILE A 1 101 ? -4.996 20.359 10.023 1 97.44 101 ILE A O 1
ATOM 776 N N . GLY A 1 102 ? -7.137 20.203 10.336 1 95.94 102 GLY A N 1
ATOM 777 C CA . GLY A 1 102 ? -7.227 19.203 9.273 1 95.94 102 GLY A CA 1
ATOM 778 C C . GLY A 1 102 ? -8.656 18.922 8.852 1 95.94 102 GLY A C 1
ATOM 779 O O . GLY A 1 102 ? -9.602 19.375 9.492 1 95.94 102 GLY A O 1
ATOM 780 N N . ASN A 1 103 ? -8.82 18.328 7.641 1 94.69 103 ASN A N 1
ATOM 781 C CA . ASN A 1 103 ? -10.086 17.766 7.172 1 94.69 103 ASN A CA 1
ATOM 782 C C . ASN A 1 103 ? -10.469 16.516 7.953 1 94.69 103 ASN A C 1
ATOM 784 O O . ASN A 1 103 ? -10.156 15.398 7.535 1 94.69 103 ASN A O 1
ATOM 788 N N . GLN A 1 104 ? -11.211 16.688 9.078 1 92.25 104 GLN A N 1
ATOM 789 C CA . GLN A 1 104 ? -11.508 15.586 10 1 92.25 104 GLN A CA 1
ATOM 790 C C . GLN A 1 104 ? -12.859 15.789 10.68 1 92.25 104 GLN A C 1
ATOM 792 O O . GLN A 1 104 ? -13.336 16.922 10.789 1 92.25 104 GLN A O 1
ATOM 797 N N . PRO A 1 105 ? -13.414 14.734 11.133 1 91.56 105 PRO A N 1
ATOM 798 C CA . PRO A 1 105 ? -14.562 14.875 12.023 1 91.56 105 PRO A CA 1
ATOM 799 C C . PRO A 1 105 ? -14.18 15.406 13.406 1 91.56 105 PRO A C 1
ATOM 801 O O . PRO A 1 105 ? -13 15.391 13.773 1 91.56 105 PRO A O 1
ATOM 804 N N . PRO A 1 106 ? -15.141 15.836 14.141 1 90.75 106 PRO A N 1
ATOM 805 C CA . PRO A 1 106 ? -14.859 16.453 15.438 1 90.75 106 PRO A CA 1
ATOM 806 C C . PRO A 1 106 ? -14.242 15.469 16.438 1 90.75 106 PRO A C 1
ATOM 808 O O . PRO A 1 106 ? -13.477 15.875 17.312 1 90.75 106 PRO A O 1
ATOM 811 N N . SER A 1 107 ? -14.523 14.227 16.266 1 91.69 107 SER A N 1
ATOM 812 C CA . SER A 1 107 ? -14.031 13.227 17.203 1 91.69 107 SER A CA 1
ATOM 813 C C . SER A 1 107 ? -12.508 13.164 17.203 1 91.69 107 SER A C 1
ATOM 815 O O . SER A 1 107 ? -11.898 12.703 18.172 1 91.69 107 SER A O 1
ATOM 817 N N . ARG A 1 108 ? -11.898 13.672 16.2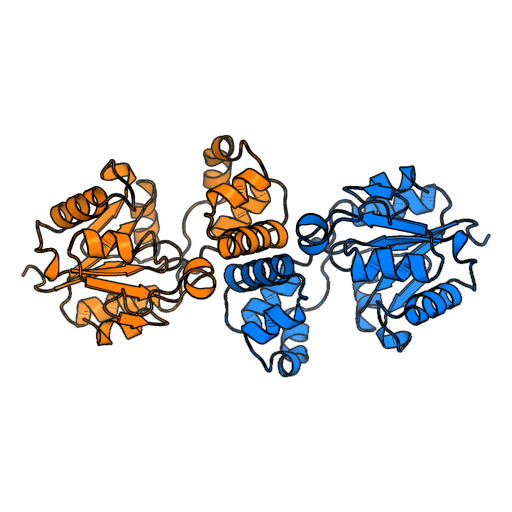19 1 93.31 108 ARG A N 1
ATOM 818 C CA . ARG A 1 108 ? -10.453 13.531 16.078 1 93.31 108 ARG A CA 1
ATOM 819 C C . ARG A 1 108 ? -9.719 14.391 17.094 1 93.31 108 ARG A C 1
ATOM 821 O O . ARG A 1 108 ? -8.617 14.031 17.531 1 93.31 108 ARG A O 1
ATOM 828 N N . THR A 1 109 ? -10.375 15.461 17.531 1 95.62 109 THR A N 1
ATOM 829 C CA . THR A 1 109 ? -9.758 16.312 18.531 1 95.62 109 THR A CA 1
ATOM 830 C C . THR A 1 109 ? -9.461 15.523 19.812 1 95.62 109 THR A C 1
ATOM 832 O O . THR A 1 109 ? -8.32 15.484 20.266 1 95.62 109 THR A O 1
ATOM 835 N N . ALA A 1 110 ? -10.469 14.844 20.297 1 96.25 110 ALA A N 1
ATOM 836 C CA . ALA A 1 110 ? -10.312 14.055 21.531 1 96.25 110 ALA A CA 1
ATOM 837 C C . ALA A 1 110 ? -9.328 12.914 21.312 1 96.25 110 ALA A C 1
ATOM 839 O O . ALA A 1 110 ? -8.539 12.594 22.203 1 96.25 110 ALA A O 1
ATOM 840 N N . GLU A 1 111 ? -9.344 12.336 20.172 1 97.19 111 GLU A N 1
ATOM 841 C CA . GLU A 1 111 ? -8.461 11.211 19.859 1 97.19 111 GLU A CA 1
ATOM 842 C C . GLU A 1 111 ? -7 11.648 19.828 1 97.19 111 GLU A C 1
ATOM 844 O O . GLU A 1 111 ? -6.121 10.961 20.359 1 97.19 111 GLU A O 1
ATOM 849 N N . LEU A 1 112 ? -6.734 12.773 19.219 1 98.44 112 LEU A N 1
ATOM 850 C CA . LEU A 1 112 ? -5.379 13.297 19.141 1 98.44 112 LEU A CA 1
ATOM 851 C C . LEU A 1 112 ? -4.848 13.672 20.516 1 98.44 112 LEU A C 1
ATOM 853 O O . LEU A 1 112 ? -3.705 13.359 20.859 1 98.44 112 LEU A O 1
ATOM 857 N N . ARG A 1 113 ? -5.656 14.266 21.328 1 97.94 113 ARG A N 1
ATOM 858 C CA . ARG A 1 113 ? -5.246 14.617 22.672 1 97.94 113 ARG A CA 1
ATOM 859 C C . ARG A 1 113 ? -4.918 13.367 23.5 1 97.94 113 ARG A C 1
ATOM 861 O O . ARG A 1 113 ? -3.957 13.359 24.266 1 97.94 113 ARG A O 1
ATOM 868 N N . ALA A 1 114 ? -5.73 12.359 23.281 1 97.94 114 ALA A N 1
ATOM 869 C CA . ALA A 1 114 ? -5.574 11.125 24.047 1 97.94 114 ALA A CA 1
ATOM 870 C C . ALA A 1 114 ? -4.227 10.469 23.75 1 97.94 114 ALA A C 1
ATOM 872 O O . ALA A 1 114 ? -3.705 9.719 24.578 1 97.94 114 ALA A O 1
ATOM 873 N N . ILE A 1 115 ? -3.662 10.82 22.609 1 98.25 115 ILE A N 1
ATOM 874 C CA . ILE A 1 115 ? -2.41 10.148 22.266 1 98.25 115 ILE A CA 1
ATOM 875 C C . ILE A 1 115 ? -1.252 11.141 22.375 1 98.25 115 ILE A C 1
ATOM 877 O O . ILE A 1 115 ? -0.172 10.906 21.828 1 98.25 115 ILE A O 1
ATOM 881 N N . GLY A 1 116 ? -1.52 12.273 22.969 1 98.38 116 GLY A N 1
ATOM 882 C CA . GLY A 1 116 ? -0.427 13.125 23.406 1 98.38 116 GLY A CA 1
ATOM 883 C C . GLY A 1 116 ? -0.291 14.391 22.562 1 98.38 116 GLY A C 1
ATOM 884 O O . GLY A 1 116 ? 0.581 15.219 22.828 1 98.38 116 GLY A O 1
ATOM 885 N N . VAL A 1 117 ? -1.122 14.594 21.562 1 98.69 117 VAL A N 1
ATOM 886 C CA . VAL A 1 117 ? -1.087 15.797 20.734 1 98.69 117 VAL A CA 1
ATOM 887 C C . VAL A 1 117 ? -1.82 16.938 21.453 1 98.69 117 VAL A C 1
ATOM 889 O O . VAL A 1 117 ? -3.047 16.906 21.578 1 98.69 117 VAL A O 1
ATOM 892 N N . ALA A 1 118 ? -1.055 17.938 21.844 1 97.25 118 ALA A N 1
ATOM 893 C CA . ALA A 1 118 ? -1.632 19.016 22.656 1 97.25 118 ALA A CA 1
ATOM 894 C C . ALA A 1 118 ? -1.173 20.391 22.172 1 97.25 118 ALA A C 1
ATOM 896 O O . ALA A 1 118 ? -0.446 21.094 22.875 1 97.25 118 ALA A O 1
ATOM 897 N N . PRO A 1 119 ? -1.648 20.766 21.062 1 97.81 119 PRO A N 1
ATOM 898 C CA . PRO A 1 119 ? -1.334 22.109 20.562 1 97.81 119 PRO A CA 1
ATOM 899 C C . PRO A 1 119 ? -2.105 23.203 21.312 1 97.81 119 PRO A C 1
ATOM 901 O O . PRO A 1 119 ? -2.928 22.906 22.188 1 97.81 119 PRO A O 1
ATOM 904 N N . ASP A 1 120 ? -1.811 24.438 21 1 97.38 120 ASP A N 1
ATOM 905 C CA . ASP A 1 120 ? -2.561 25.562 21.562 1 97.38 120 ASP A CA 1
ATOM 906 C C . ASP A 1 120 ? -3.977 25.609 20.984 1 97.38 120 ASP A C 1
ATOM 908 O O . ASP A 1 120 ? -4.926 25.938 21.703 1 97.38 120 ASP A O 1
ATOM 912 N N . VAL A 1 121 ? -4.09 25.25 19.719 1 97 121 VAL A N 1
ATOM 913 C CA . VAL A 1 121 ? -5.371 25.312 19.031 1 97 121 VAL A CA 1
ATOM 914 C C . VAL A 1 121 ? -5.551 24.062 18.172 1 97 121 VAL A C 1
ATOM 916 O O . VAL A 1 121 ? -4.613 23.609 17.516 1 97 121 VAL A O 1
ATOM 919 N N . MET A 1 122 ? -6.695 23.422 18.312 1 97.25 122 MET A N 1
ATOM 920 C CA . MET A 1 122 ? -7.145 22.391 17.375 1 97.25 122 MET A CA 1
ATOM 921 C C . MET A 1 122 ? -8.391 22.844 16.625 1 97.25 122 MET A C 1
ATOM 923 O O . MET A 1 122 ? -9.32 23.391 17.219 1 97.25 122 MET A O 1
ATOM 927 N N . ALA A 1 123 ? -8.391 22.672 15.336 1 95.44 123 ALA A N 1
ATOM 928 C CA . ALA A 1 123 ? -9.555 23.016 14.523 1 95.44 123 ALA A CA 1
ATOM 929 C C . ALA A 1 123 ? -9.797 21.984 13.43 1 95.44 123 ALA A C 1
ATOM 931 O O . ALA A 1 123 ? -8.906 21.688 12.633 1 95.44 123 ALA A O 1
ATOM 932 N N . MET A 1 124 ? -11.031 21.438 13.344 1 96.44 124 MET A N 1
ATOM 933 C CA . MET A 1 124 ? -11.414 20.422 12.375 1 96.44 124 MET A CA 1
ATOM 934 C C . MET A 1 124 ? -12.414 20.984 11.367 1 96.44 124 MET A C 1
ATOM 936 O O . MET A 1 124 ? -13.297 21.766 11.727 1 96.44 124 MET A O 1
ATOM 940 N N . SER A 1 125 ? -12.281 20.5 10.164 1 96.25 125 SER A N 1
ATOM 941 C CA . SER A 1 125 ? -13.102 21.016 9.07 1 96.25 125 SER A CA 1
ATOM 942 C C . SER A 1 125 ? -14.586 20.906 9.398 1 96.25 125 SER A C 1
ATOM 944 O O . SER A 1 125 ? -15.359 21.828 9.109 1 96.25 125 SER A O 1
ATOM 946 N N . ASP A 1 126 ? -14.969 19.781 9.969 1 93.81 126 ASP A N 1
ATOM 947 C CA . ASP A 1 126 ? -16.375 19.562 10.258 1 93.81 126 ASP A CA 1
ATOM 948 C C . ASP A 1 126 ? -16.906 20.625 11.219 1 93.81 126 ASP A C 1
ATOM 950 O O . ASP A 1 126 ? -18.031 21.109 11.062 1 93.81 126 ASP A O 1
ATOM 954 N N . GLU A 1 127 ? -16.125 21.031 12.18 1 93.44 127 GLU A N 1
ATOM 955 C CA . GLU A 1 127 ? -16.5 22.047 13.148 1 93.44 127 GLU A CA 1
ATOM 956 C C . GLU A 1 127 ? -16.516 23.438 12.508 1 93.44 127 GLU A C 1
ATOM 958 O O . GLU A 1 127 ? -17.344 24.281 12.852 1 93.44 127 GLU A O 1
ATOM 963 N N . LEU A 1 128 ? -15.617 23.625 11.617 1 94.19 128 LEU A N 1
ATOM 964 C CA . LEU A 1 128 ? -15.477 24.906 10.961 1 94.19 128 LEU A CA 1
ATOM 965 C C . LEU A 1 128 ? -16.531 25.078 9.867 1 94.19 128 LEU A C 1
ATOM 967 O O . LEU A 1 128 ? -16.797 26.203 9.43 1 94.19 128 LEU A O 1
ATOM 971 N N . GLY A 1 129 ? -17.062 23.938 9.273 1 94.88 129 GLY A N 1
ATOM 972 C CA . GLY A 1 129 ? -18.047 23.953 8.211 1 94.88 129 GLY A CA 1
ATOM 973 C C . GLY A 1 129 ? -17.438 24.125 6.828 1 94.88 129 GLY A C 1
ATOM 974 O O . GLY A 1 129 ? -18.156 24.391 5.859 1 94.88 129 GLY A O 1
ATOM 975 N N . VAL A 1 130 ? -16.188 24.141 6.727 1 95.94 130 VAL A N 1
ATOM 976 C CA . VAL A 1 130 ? -15.438 24.297 5.48 1 95.94 130 VAL A CA 1
ATOM 977 C C . VAL A 1 130 ? -14.172 23.453 5.523 1 95.94 130 VAL A C 1
ATOM 979 O O . VAL A 1 130 ? -13.617 23.203 6.598 1 95.94 130 VAL A O 1
ATOM 982 N N . SER A 1 131 ? -13.75 22.875 4.414 1 96.06 131 SER A N 1
ATOM 983 C CA . SER A 1 131 ? -12.586 21.984 4.355 1 96.06 131 SER A CA 1
ATOM 984 C C . SER A 1 131 ? -11.555 22.5 3.348 1 96.06 131 SER A C 1
ATOM 986 O O . SER A 1 131 ? -11.891 23.297 2.463 1 96.06 131 SER A O 1
ATOM 988 N N . LYS A 1 132 ? -10.234 22.047 3.637 1 95.19 132 LYS A N 1
ATOM 989 C CA . LYS A 1 132 ? -9.219 22.234 2.604 1 95.19 132 LYS A CA 1
ATOM 990 C C . LYS A 1 132 ? -9.633 21.578 1.296 1 95.19 132 LYS A C 1
ATOM 992 O O . LYS A 1 132 ? -10.305 20.531 1.306 1 95.19 132 LYS A O 1
ATOM 997 N N . PRO A 1 133 ? -9.312 22.172 0.206 1 94.19 133 PRO A N 1
ATOM 998 C CA . PRO A 1 133 ? -8.391 23.281 -0.02 1 94.19 133 PRO A CA 1
ATOM 999 C C . PRO A 1 133 ? -9.109 24.641 -0.092 1 94.19 133 PRO A C 1
ATOM 1001 O O . PRO A 1 133 ? -8.523 25.625 -0.544 1 94.19 133 PRO A O 1
ATOM 1004 N N . ASP A 1 134 ? -10.32 24.75 0.315 1 94.12 134 ASP A N 1
ATOM 1005 C CA . ASP A 1 134 ? -11.016 26.031 0.328 1 94.12 134 ASP A CA 1
ATOM 1006 C C . ASP A 1 134 ? -10.281 27.047 1.199 1 94.12 134 ASP A C 1
ATOM 1008 O O . ASP A 1 134 ? -10.023 26.797 2.375 1 94.12 134 ASP A O 1
ATOM 1012 N N . PRO A 1 135 ? -9.984 28.234 0.596 1 92 135 PRO A N 1
ATOM 1013 C CA . PRO A 1 135 ? -9.273 29.25 1.372 1 92 135 PRO A CA 1
ATOM 1014 C C . PRO A 1 135 ? -10.023 29.656 2.641 1 92 135 PRO A C 1
ATOM 1016 O O . PRO A 1 135 ? -9.406 30.062 3.625 1 92 135 PRO A O 1
ATOM 1019 N N . ALA A 1 136 ? -11.328 29.5 2.611 1 94.62 136 ALA A N 1
ATOM 1020 C CA . ALA A 1 136 ? -12.141 29.844 3.771 1 94.62 136 ALA A CA 1
ATOM 1021 C C . ALA A 1 136 ? -11.781 28.984 4.977 1 94.62 136 ALA A C 1
ATOM 1023 O O . ALA A 1 136 ? -11.984 29.391 6.125 1 94.62 136 ALA A O 1
ATOM 1024 N N . PHE A 1 137 ? -11.258 27.812 4.719 1 97.31 137 PHE A N 1
ATOM 1025 C CA . PHE A 1 137 ? -10.805 26.938 5.793 1 97.31 137 PHE A CA 1
ATOM 1026 C C . PHE A 1 137 ? -9.703 27.594 6.605 1 97.31 137 PHE A C 1
ATOM 1028 O O . PHE A 1 137 ? -9.75 27.609 7.836 1 97.31 137 PHE A O 1
ATOM 1035 N N . PHE A 1 138 ? -8.766 28.188 5.914 1 97.25 138 PHE A N 1
ATOM 1036 C CA . PHE A 1 138 ? -7.621 28.797 6.574 1 97.25 138 PHE A CA 1
ATOM 1037 C C . PHE A 1 138 ? -8.023 30.078 7.281 1 97.25 138 PHE A C 1
ATOM 1039 O O . PHE A 1 138 ? -7.535 30.375 8.375 1 97.25 138 PHE A O 1
ATOM 1046 N N . ALA A 1 139 ? -8.914 30.828 6.672 1 95.81 139 ALA A N 1
ATOM 1047 C CA . ALA A 1 139 ? -9.43 32.031 7.332 1 95.81 139 ALA A CA 1
ATOM 1048 C C . ALA A 1 139 ? -10.109 31.672 8.656 1 95.81 139 ALA A C 1
ATOM 1050 O O . ALA A 1 139 ? -9.891 32.344 9.664 1 95.81 139 ALA A O 1
ATOM 1051 N N . ALA A 1 140 ? -10.891 30.625 8.594 1 96.5 140 ALA A N 1
ATOM 1052 C CA . ALA A 1 140 ? -11.586 30.156 9.797 1 96.5 140 ALA A CA 1
ATOM 1053 C C . ALA A 1 140 ? -10.586 29.688 10.852 1 96.5 140 ALA A C 1
ATOM 1055 O O . ALA A 1 140 ? -10.773 29.938 12.047 1 96.5 140 ALA A O 1
ATOM 1056 N N . ALA A 1 141 ? -9.562 29 10.414 1 95.38 141 ALA A N 1
ATOM 1057 C CA . ALA A 1 141 ? -8.531 28.516 11.328 1 95.38 141 ALA A CA 1
ATOM 1058 C C . ALA A 1 141 ? -7.797 29.672 11.992 1 95.38 141 ALA A C 1
ATOM 1060 O O . ALA A 1 141 ? -7.508 29.641 13.188 1 95.38 141 ALA A O 1
ATOM 1061 N N . LEU A 1 142 ? -7.508 30.734 11.211 1 96.19 142 LEU A N 1
ATOM 1062 C CA . LEU A 1 142 ? -6.836 31.922 11.742 1 96.19 142 LEU A CA 1
ATOM 1063 C C . LEU A 1 142 ? -7.695 32.594 12.789 1 96.19 142 LEU A C 1
ATOM 1065 O O . LEU A 1 142 ? -7.184 33.062 13.82 1 96.19 142 LEU A O 1
ATOM 1069 N N . GLU A 1 143 ? -8.961 32.625 12.508 1 95.69 143 GLU A N 1
ATOM 1070 C CA . GLU A 1 143 ? -9.883 33.156 13.5 1 95.69 143 GLU A CA 1
ATOM 1071 C C . GLU A 1 143 ? -9.875 32.344 14.781 1 95.69 143 GLU A C 1
ATOM 1073 O O . GLU A 1 143 ? -9.875 32.906 15.883 1 95.69 143 GLU A O 1
ATOM 1078 N N . ALA A 1 144 ? -9.82 31.062 14.656 1 93.88 144 ALA A N 1
ATOM 1079 C CA . ALA A 1 144 ? -9.781 30.172 15.805 1 93.88 144 ALA A CA 1
ATOM 1080 C C . ALA A 1 144 ? -8.492 30.359 16.609 1 93.88 144 ALA A C 1
ATOM 1082 O O . ALA A 1 144 ? -8.469 30.125 17.812 1 93.88 144 ALA A O 1
ATOM 1083 N N . MET A 1 145 ? -7.473 30.797 15.961 1 93.81 145 MET A N 1
ATOM 1084 C CA . MET A 1 145 ? -6.176 31.031 16.594 1 93.81 145 MET A CA 1
ATOM 1085 C C . MET A 1 145 ? -6.113 32.406 17.25 1 93.81 145 MET A C 1
ATOM 1087 O O . MET A 1 145 ? -5.062 32.812 17.75 1 93.81 145 MET A O 1
ATOM 1091 N N . GLY A 1 146 ? -7.238 33.156 17.156 1 93.25 146 GLY A N 1
ATOM 1092 C CA . GLY A 1 146 ? -7.312 34.469 17.797 1 93.25 146 GLY A CA 1
ATOM 1093 C C . GLY A 1 146 ? -7.117 35.594 16.828 1 93.25 146 GLY A C 1
ATOM 1094 O O . GLY A 1 146 ? -6.719 36.688 17.219 1 93.25 146 GLY A O 1
ATOM 1095 N N . GLY A 1 147 ? -7.293 35.281 15.609 1 94.12 147 GLY A N 1
ATOM 1096 C CA . GLY A 1 147 ? -7.16 36.312 14.609 1 94.12 147 GLY A CA 1
ATOM 1097 C C . GLY A 1 147 ? -5.715 36.656 14.297 1 94.12 147 GLY A C 1
ATOM 1098 O O . GLY A 1 147 ? -5.379 37.844 14.117 1 94.12 147 GLY A O 1
ATOM 1099 N N . VAL A 1 148 ? -4.883 35.688 14.305 1 94.12 148 VAL A N 1
ATOM 1100 C CA . VAL A 1 148 ? -3.467 35.906 14.008 1 94.12 148 VAL A CA 1
ATOM 1101 C C . VAL A 1 148 ? -3.295 36.281 12.547 1 94.12 148 VAL A C 1
ATOM 1103 O O . VAL A 1 148 ? -3.951 35.719 11.664 1 94.12 148 VAL A O 1
ATOM 1106 N N . PRO A 1 149 ? -2.42 37.375 12.297 1 96.12 149 PRO A N 1
ATOM 1107 C CA . PRO A 1 149 ? -2.145 37.688 10.891 1 96.12 149 PRO A CA 1
ATOM 1108 C C . PRO A 1 149 ? -1.582 36.5 10.117 1 96.12 149 PRO A C 1
ATOM 1110 O O . PRO A 1 149 ? -0.746 35.75 10.641 1 96.12 149 PRO A O 1
ATOM 1113 N N . ALA A 1 150 ? -2.045 36.312 8.898 1 97.19 150 ALA A N 1
ATOM 1114 C CA . ALA A 1 150 ? -1.709 35.156 8.086 1 97.19 150 ALA A CA 1
ATOM 1115 C C . ALA A 1 150 ? -0.202 35.062 7.867 1 97.19 150 ALA A C 1
ATOM 1117 O O . ALA A 1 150 ? 0.358 33.969 7.844 1 97.19 150 ALA A O 1
ATOM 1118 N N . ASP A 1 151 ? 0.437 36.156 7.746 1 95.38 151 ASP A N 1
ATOM 1119 C CA . ASP A 1 151 ? 1.854 36.156 7.395 1 95.38 151 ASP A CA 1
ATOM 1120 C C . ASP A 1 151 ? 2.717 35.781 8.594 1 95.38 151 ASP A C 1
ATOM 1122 O O . ASP A 1 151 ? 3.93 35.594 8.461 1 95.38 151 ASP A O 1
ATOM 1126 N N . ARG A 1 152 ? 2.066 35.594 9.758 1 96.75 152 ARG A N 1
ATOM 1127 C CA . ARG A 1 152 ? 2.777 35.125 10.953 1 96.75 152 ARG A CA 1
ATOM 1128 C C . ARG A 1 152 ? 2.576 33.656 11.18 1 96.75 152 ARG A C 1
ATOM 1130 O O . ARG A 1 152 ? 3.018 33.094 12.203 1 96.75 152 ARG A O 1
ATOM 1137 N N . VAL A 1 153 ? 1.956 33 10.289 1 97.69 153 VAL A N 1
ATOM 1138 C CA . VAL A 1 153 ? 1.634 31.594 10.43 1 97.69 153 VAL A CA 1
ATOM 1139 C C . VAL A 1 153 ? 2.324 30.797 9.32 1 97.69 153 VAL A C 1
ATOM 1141 O O . VAL A 1 153 ? 2.254 31.156 8.148 1 97.69 153 VAL A O 1
ATOM 1144 N N . THR A 1 154 ? 3.043 29.781 9.688 1 98.12 154 THR A N 1
ATOM 1145 C CA . THR A 1 154 ? 3.594 28.812 8.75 1 98.12 154 THR A CA 1
ATOM 1146 C C . THR A 1 154 ? 2.789 27.516 8.773 1 98.12 154 THR A C 1
ATOM 1148 O O . THR A 1 154 ? 2.68 26.875 9.82 1 98.12 154 THR A O 1
ATOM 1151 N N . TYR A 1 155 ? 2.205 27.156 7.633 1 98.31 155 TYR A N 1
ATOM 1152 C CA . TYR A 1 155 ? 1.45 25.922 7.504 1 98.31 155 TYR A CA 1
ATOM 1153 C C . TYR A 1 155 ? 2.332 24.797 6.973 1 98.31 155 TYR A C 1
ATOM 1155 O O . TYR A 1 155 ? 3.084 25 6.012 1 98.31 155 TYR A O 1
ATOM 1163 N N . VAL A 1 156 ? 2.264 23.625 7.633 1 98.62 156 VAL A N 1
ATOM 1164 C CA . VAL A 1 156 ? 3.066 22.453 7.277 1 98.62 156 VAL A CA 1
ATOM 1165 C C . VAL A 1 156 ? 2.15 21.297 6.91 1 98.62 156 VAL A C 1
ATOM 1167 O O . VAL A 1 156 ? 1.291 20.891 7.703 1 98.62 156 VAL A O 1
ATOM 1170 N N . GLY A 1 157 ? 2.311 20.75 5.754 1 98.19 157 GLY A N 1
ATOM 1171 C CA . GLY A 1 157 ? 1.58 19.562 5.328 1 98.19 157 GLY A CA 1
ATOM 1172 C C . GLY A 1 157 ? 2.262 18.812 4.195 1 98.19 157 GLY A C 1
ATOM 1173 O O . GLY A 1 157 ? 3.24 19.297 3.623 1 98.19 157 GLY A O 1
ATOM 1174 N N . ASP A 1 158 ? 1.766 17.672 3.867 1 97.56 158 ASP A N 1
ATOM 1175 C CA . ASP A 1 158 ? 2.438 16.797 2.914 1 97.56 158 ASP A CA 1
ATOM 1176 C C . ASP A 1 158 ? 1.925 17.031 1.495 1 97.56 158 ASP A C 1
ATOM 1178 O O . ASP A 1 158 ? 2.605 16.703 0.521 1 97.56 158 ASP A O 1
ATOM 1182 N N . ARG A 1 159 ? 0.738 17.531 1.358 1 96 159 ARG A N 1
ATOM 1183 C CA . ARG A 1 159 ? 0.163 17.641 0.022 1 96 159 ARG A CA 1
ATOM 1184 C C . ARG A 1 159 ? 0.383 19.031 -0.56 1 96 159 ARG A C 1
ATOM 1186 O O . ARG A 1 159 ? -0.003 20.031 0.048 1 96 159 ARG A O 1
ATOM 1193 N N . VAL A 1 160 ? 0.829 19.109 -1.769 1 95.06 160 VAL A N 1
ATOM 1194 C CA . VAL A 1 160 ? 1.11 20.391 -2.43 1 95.06 160 VAL A CA 1
ATOM 1195 C C . VAL A 1 160 ? -0.199 21.094 -2.768 1 95.06 160 VAL A C 1
ATOM 1197 O O . VAL A 1 160 ? -0.364 22.281 -2.473 1 95.06 160 VAL A O 1
ATOM 1200 N N . ASP A 1 161 ? -1.142 20.344 -3.303 1 91.69 161 ASP A N 1
ATOM 1201 C CA . ASP A 1 161 ? -2.393 20.953 -3.752 1 91.69 161 ASP A CA 1
ATOM 1202 C C . ASP A 1 161 ? -3.271 21.344 -2.566 1 91.69 161 ASP A C 1
ATOM 1204 O O . ASP A 1 161 ? -3.758 22.469 -2.496 1 91.69 161 ASP A O 1
ATOM 1208 N N . ASN A 1 162 ? -3.342 20.469 -1.566 1 93.06 162 ASN A N 1
ATOM 1209 C CA . ASN A 1 162 ? -4.312 20.609 -0.485 1 93.06 162 ASN A CA 1
ATOM 1210 C C . ASN A 1 162 ? -3.754 21.469 0.654 1 93.06 162 ASN A C 1
ATOM 1212 O O . ASN A 1 162 ? -4.512 22.109 1.377 1 93.06 162 ASN A O 1
ATOM 1216 N N . ASP A 1 163 ? -2.455 21.422 0.77 1 95.75 163 ASP A N 1
ATOM 1217 C CA . ASP A 1 163 ? -1.836 22.094 1.914 1 95.75 163 ASP A CA 1
ATOM 1218 C C . ASP A 1 163 ? -1.026 23.312 1.473 1 95.75 163 ASP A C 1
ATOM 1220 O O . ASP A 1 163 ? -1.382 24.438 1.791 1 95.75 163 ASP A O 1
ATOM 1224 N N . VAL A 1 164 ? -0.097 23.141 0.572 1 96 164 VAL A N 1
ATOM 1225 C CA . VAL A 1 164 ? 0.875 24.188 0.25 1 96 164 VAL A CA 1
ATOM 1226 C C . VAL A 1 164 ? 0.204 25.281 -0.572 1 96 164 VAL A C 1
ATOM 1228 O O . VAL A 1 164 ? 0.15 26.438 -0.148 1 96 164 VAL A O 1
ATOM 1231 N N . VAL A 1 165 ? -0.374 24.906 -1.652 1 94.62 165 VAL A N 1
ATOM 1232 C CA . VAL A 1 165 ? -0.968 25.875 -2.57 1 94.62 165 VAL A CA 1
ATOM 1233 C C . VAL A 1 165 ? -2.137 26.578 -1.892 1 94.62 165 VAL A C 1
ATOM 1235 O O . VAL A 1 165 ? -2.24 27.812 -1.941 1 94.62 165 VAL A O 1
ATOM 1238 N N . ALA A 1 166 ? -2.951 25.828 -1.221 1 94.5 166 ALA A N 1
ATOM 1239 C CA . ALA A 1 166 ? -4.145 26.359 -0.579 1 94.5 166 ALA A CA 1
ATOM 1240 C C . ALA A 1 166 ? -3.773 27.328 0.543 1 94.5 166 ALA A C 1
ATOM 1242 O O . ALA A 1 166 ? -4.336 28.422 0.642 1 94.5 166 ALA A O 1
ATOM 1243 N N . ALA A 1 167 ? -2.883 26.969 1.392 1 96.44 167 ALA A N 1
ATOM 1244 C CA . ALA A 1 167 ? -2.461 27.828 2.498 1 96.44 167 ALA A CA 1
ATOM 1245 C C . ALA A 1 167 ? -1.762 29.078 1.984 1 96.44 167 ALA A C 1
ATOM 1247 O O . ALA A 1 167 ? -1.979 30.172 2.506 1 96.44 167 ALA A O 1
ATOM 1248 N N . SER A 1 168 ? -0.939 28.938 0.997 1 95.5 168 SER A N 1
ATOM 1249 C CA . SER A 1 168 ? -0.257 30.078 0.393 1 95.5 168 SER A CA 1
ATOM 1250 C C . SER A 1 168 ? -1.254 31.094 -0.177 1 95.5 168 SER A C 1
ATOM 1252 O O . SER A 1 168 ? -1.084 32.312 -0.019 1 95.5 168 SER A O 1
ATOM 1254 N N . ALA A 1 169 ? -2.252 30.562 -0.815 1 93.69 169 ALA A N 1
ATOM 1255 C CA . ALA A 1 169 ? -3.291 31.406 -1.394 1 93.69 169 ALA A CA 1
ATOM 1256 C C . ALA A 1 169 ? -4.02 32.188 -0.312 1 93.69 169 ALA A C 1
ATOM 1258 O O . ALA A 1 169 ? -4.543 33.281 -0.574 1 93.69 169 ALA A O 1
ATOM 1259 N N . ALA A 1 170 ? -4.031 31.703 0.883 1 95.38 170 ALA A N 1
ATOM 1260 C CA . ALA A 1 170 ? -4.684 32.344 2.016 1 95.38 170 ALA A CA 1
ATOM 1261 C C . ALA A 1 170 ? -3.729 33.312 2.725 1 95.38 170 ALA A C 1
ATOM 1263 O O . ALA A 1 170 ? -4.086 33.906 3.736 1 95.38 170 ALA A O 1
ATOM 1264 N N . GLY A 1 171 ? -2.473 33.375 2.203 1 96 171 GLY A N 1
ATOM 1265 C CA . GLY A 1 171 ? -1.532 34.375 2.699 1 96 171 GLY A CA 1
ATOM 1266 C C . GLY A 1 171 ? -0.59 33.844 3.756 1 96 171 GLY A C 1
ATOM 1267 O O . GLY A 1 171 ? 0.23 34.562 4.305 1 96 171 GLY A O 1
ATOM 1268 N N . LEU A 1 172 ? -0.671 32.562 4.059 1 97.44 172 LEU A N 1
ATOM 1269 C CA . LEU A 1 172 ? 0.231 31.938 5.027 1 97.44 172 LEU A CA 1
ATOM 1270 C C . LEU A 1 172 ? 1.578 31.609 4.391 1 97.44 172 LEU A C 1
ATOM 1272 O O . LEU A 1 172 ? 1.673 31.469 3.168 1 97.44 172 LEU A O 1
ATOM 1276 N N . ARG A 1 173 ? 2.611 31.578 5.199 1 97.31 173 ARG A N 1
ATOM 1277 C CA . ARG A 1 173 ? 3.818 30.875 4.77 1 97.31 173 ARG A CA 1
ATOM 1278 C C . ARG A 1 173 ? 3.602 29.359 4.75 1 97.31 173 ARG A C 1
ATOM 1280 O O . ARG A 1 173 ? 2.727 28.844 5.449 1 97.31 173 ARG A O 1
ATOM 1287 N N . THR A 1 174 ? 4.406 28.688 3.922 1 98 174 THR A N 1
ATOM 1288 C CA . THR A 1 174 ? 4.148 27.25 3.787 1 98 174 THR A CA 1
ATOM 1289 C C . THR A 1 174 ? 5.457 26.469 3.791 1 98 174 THR A C 1
ATOM 1291 O O . THR A 1 174 ? 6.461 26.922 3.238 1 98 174 THR A O 1
ATOM 1294 N N . VAL A 1 175 ? 5.453 25.344 4.445 1 98.19 175 VAL A N 1
ATOM 1295 C CA . VAL A 1 175 ? 6.512 24.344 4.359 1 98.19 175 VAL A CA 1
ATOM 1296 C C . VAL A 1 175 ? 5.934 23.031 3.836 1 98.19 175 VAL A C 1
ATOM 1298 O O . VAL A 1 175 ? 5 22.484 4.418 1 98.19 175 VAL A O 1
ATOM 1301 N N . HIS A 1 176 ? 6.426 22.578 2.746 1 98.38 176 HIS A N 1
ATOM 1302 C CA . HIS A 1 176 ? 6.055 21.281 2.193 1 98.38 176 HIS A CA 1
ATOM 1303 C C . HIS A 1 176 ? 6.801 20.141 2.896 1 98.38 176 HIS A C 1
ATOM 1305 O O . HIS A 1 176 ? 8.031 20.078 2.834 1 98.38 176 HIS A O 1
ATOM 1311 N N . LEU A 1 177 ? 6.086 19.328 3.629 1 98.31 177 LEU A N 1
ATOM 1312 C CA . LEU A 1 177 ? 6.648 18.125 4.254 1 98.31 177 LEU A CA 1
ATOM 1313 C C . LEU A 1 177 ? 6.625 16.953 3.293 1 98.31 177 LEU A C 1
ATOM 1315 O O . LEU A 1 177 ? 5.555 16.438 2.953 1 98.31 177 LEU A O 1
ATOM 1319 N N . ARG A 1 178 ? 7.805 16.516 2.801 1 97.81 178 ARG A N 1
ATOM 1320 C CA . ARG A 1 178 ? 7.891 15.367 1.904 1 97.81 178 ARG A CA 1
ATOM 1321 C C . ARG A 1 178 ? 7.773 14.055 2.678 1 97.81 178 ARG A C 1
ATOM 1323 O O . ARG A 1 178 ? 8.781 13.422 2.992 1 97.81 178 ARG A O 1
ATOM 1330 N N . ARG A 1 179 ? 6.512 13.711 2.91 1 98.06 179 ARG A N 1
ATOM 1331 C CA . ARG A 1 179 ? 6.176 12.547 3.721 1 98.06 179 ARG A CA 1
ATOM 1332 C C . ARG A 1 179 ? 4.883 11.898 3.238 1 98.06 179 ARG A C 1
ATOM 1334 O O . ARG A 1 179 ? 3.992 12.578 2.727 1 98.06 179 ARG A O 1
ATOM 1341 N N . GLY A 1 180 ? 4.789 10.523 3.506 1 98.06 180 GLY A N 1
ATOM 1342 C CA . GLY A 1 180 ? 3.635 9.789 3.004 1 98.06 180 GLY A CA 1
ATOM 1343 C C . GLY A 1 180 ? 3.613 9.672 1.492 1 98.06 180 GLY A C 1
ATOM 1344 O O . GLY A 1 180 ? 4.484 10.219 0.81 1 98.06 180 GLY A O 1
ATOM 1345 N N . PRO A 1 181 ? 2.643 9 0.96 1 98 181 PRO A N 1
ATOM 1346 C CA . PRO A 1 181 ? 2.639 8.766 -0.486 1 98 181 PRO A CA 1
ATOM 1347 C C . PRO A 1 181 ? 2.381 10.039 -1.289 1 98 181 PRO A C 1
ATOM 1349 O O . PRO A 1 181 ? 3.018 10.258 -2.322 1 98 181 PRO A O 1
ATOM 1352 N N . TRP A 1 182 ? 1.515 10.844 -0.826 1 95.75 182 TRP A N 1
ATOM 1353 C CA . TRP A 1 182 ? 1.214 12.055 -1.585 1 95.75 182 TRP A CA 1
ATOM 1354 C C . TRP A 1 182 ? 2.393 13.023 -1.557 1 95.75 182 TRP A C 1
ATOM 1356 O O . TRP A 1 182 ? 2.693 13.672 -2.559 1 95.75 182 TRP A O 1
ATOM 1366 N N . GLY A 1 183 ? 3.027 13.141 -0.406 1 96.31 183 GLY A N 1
ATOM 1367 C CA . GLY A 1 183 ? 4.168 14.031 -0.278 1 96.31 183 GLY A CA 1
ATOM 1368 C C . GLY A 1 183 ? 5.387 13.555 -1.043 1 96.31 183 GLY A C 1
ATOM 1369 O O . GLY A 1 183 ? 6.203 14.367 -1.491 1 96.31 183 GLY A O 1
ATOM 1370 N N . LEU A 1 184 ? 5.496 12.266 -1.24 1 96.81 184 LEU A N 1
ATOM 1371 C CA . LEU A 1 184 ? 6.711 11.703 -1.825 1 96.81 184 LEU A CA 1
ATOM 1372 C C . LEU A 1 184 ? 6.512 11.398 -3.307 1 96.81 184 LEU A C 1
ATOM 1374 O O . LEU A 1 184 ? 7.457 11.484 -4.094 1 96.81 184 LEU A O 1
ATOM 1378 N N . LEU A 1 185 ? 5.277 11.008 -3.686 1 96.81 185 LEU A N 1
ATOM 1379 C CA . LEU A 1 185 ? 5.043 10.469 -5.023 1 96.81 185 LEU A CA 1
ATOM 1380 C C . LEU A 1 185 ? 4.234 11.453 -5.867 1 96.81 185 LEU A C 1
ATOM 1382 O O . LEU A 1 185 ? 4.164 11.312 -7.09 1 96.81 185 LEU A O 1
ATOM 1386 N N . GLY A 1 186 ? 3.547 12.367 -5.191 1 94.19 186 GLY A N 1
ATOM 1387 C CA . GLY A 1 186 ? 2.746 13.359 -5.895 1 94.19 186 GLY A CA 1
ATOM 1388 C C . GLY A 1 186 ? 3.555 14.547 -6.375 1 94.19 186 GLY A C 1
ATOM 1389 O O . GLY A 1 186 ? 4.789 14.5 -6.383 1 94.19 186 GLY A O 1
ATOM 1390 N N . PRO A 1 187 ? 2.828 15.578 -6.754 1 89.56 187 PRO A N 1
ATOM 1391 C CA . PRO A 1 187 ? 3.512 16.797 -7.188 1 89.56 187 PRO A CA 1
ATOM 1392 C C . PRO A 1 187 ? 4.41 17.391 -6.102 1 89.56 187 PRO A C 1
ATOM 1394 O O . PRO A 1 187 ? 4.062 17.344 -4.918 1 89.56 187 PRO A O 1
ATOM 1397 N N . GLN A 1 188 ? 5.5 17.875 -6.543 1 90.19 188 GLN A N 1
ATOM 1398 C CA . GLN A 1 188 ? 6.43 18.5 -5.613 1 90.19 188 GLN A CA 1
ATOM 1399 C C . GLN A 1 188 ? 6.32 20.031 -5.672 1 90.19 188 GLN A C 1
ATOM 1401 O O . GLN A 1 188 ? 5.898 20.578 -6.684 1 90.19 188 GLN A O 1
ATOM 1406 N N . ALA A 1 189 ? 6.551 20.625 -4.578 1 82.62 189 ALA A N 1
ATOM 1407 C CA . ALA A 1 189 ? 6.43 22.078 -4.477 1 82.62 189 ALA A CA 1
ATOM 1408 C C . ALA A 1 189 ? 7.594 22.781 -5.176 1 82.62 189 ALA A C 1
ATOM 1410 O O . ALA A 1 189 ? 8.578 23.156 -4.535 1 82.62 189 ALA A O 1
ATOM 1411 N N . ASP A 1 190 ? 7.582 22.797 -6.449 1 79.25 190 ASP A N 1
ATOM 1412 C CA . ASP A 1 190 ? 8.633 23.438 -7.242 1 79.25 190 ASP A CA 1
ATOM 1413 C C . ASP A 1 190 ? 8.562 24.953 -7.125 1 79.25 190 ASP A C 1
ATOM 1415 O O . ASP A 1 190 ? 7.914 25.625 -7.934 1 79.25 190 ASP A O 1
ATOM 1419 N N . GLY A 1 191 ? 9.18 25.422 -5.938 1 75.75 191 GLY A N 1
ATOM 1420 C CA . GLY A 1 191 ? 9.305 26.859 -5.781 1 75.75 191 GLY A CA 1
ATOM 1421 C C . GLY A 1 191 ? 8.062 27.516 -5.207 1 75.75 191 GLY A C 1
ATOM 1422 O O . GLY A 1 191 ? 8.008 28.734 -5.047 1 75.75 191 GLY A O 1
ATOM 1423 N N . ARG A 1 192 ? 7.047 26.891 -4.836 1 84.5 192 ARG A N 1
ATOM 1424 C CA . ARG A 1 192 ? 5.805 27.469 -4.328 1 84.5 192 ARG A CA 1
ATOM 1425 C C . ARG A 1 192 ? 5.824 27.547 -2.805 1 84.5 192 ARG A C 1
ATOM 1427 O O . ARG A 1 192 ? 5.289 28.5 -2.221 1 84.5 192 ARG A O 1
ATOM 1434 N N . ALA A 1 193 ? 6.477 26.547 -2.215 1 96.12 193 ALA A N 1
ATOM 1435 C CA . ALA A 1 193 ? 6.555 26.531 -0.756 1 96.12 193 ALA A CA 1
ATOM 1436 C C . ALA A 1 193 ? 7.711 27.391 -0.26 1 96.12 193 ALA A C 1
ATOM 1438 O O . ALA A 1 193 ? 8.711 27.578 -0.963 1 96.12 193 ALA A O 1
ATOM 1439 N N . ASP A 1 194 ? 7.578 27.984 0.903 1 96.56 194 ASP A N 1
ATOM 1440 C CA . ASP A 1 194 ? 8.641 28.781 1.522 1 96.56 194 ASP A CA 1
ATOM 1441 C C . ASP A 1 194 ? 9.766 27.875 2.037 1 96.56 194 ASP A C 1
ATOM 1443 O O . ASP A 1 194 ? 10.875 28.344 2.285 1 96.56 194 ASP A O 1
ATOM 1447 N N . GLY A 1 195 ? 9.5 26.625 2.225 1 97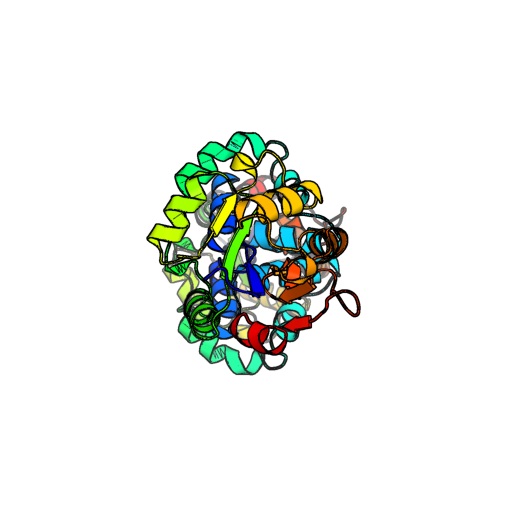.06 195 GLY A N 1
ATOM 1448 C CA . GLY A 1 195 ? 10.461 25.609 2.619 1 97.06 195 GLY A CA 1
ATOM 1449 C C . GLY A 1 195 ? 10.016 24.203 2.258 1 97.06 195 GLY A C 1
ATOM 1450 O O . GLY A 1 195 ? 8.828 23.953 2.037 1 97.06 195 GLY A O 1
ATOM 1451 N N . VAL A 1 196 ? 11 23.328 2.088 1 97.5 196 VAL A N 1
ATOM 1452 C CA . VAL A 1 196 ? 10.758 21.891 1.869 1 97.5 196 VAL A CA 1
ATOM 1453 C C . VAL A 1 196 ? 11.586 21.078 2.859 1 97.5 196 VAL A C 1
ATOM 1455 O O . VAL A 1 196 ? 12.781 21.312 3.018 1 97.5 196 VAL A O 1
ATOM 1458 N N . VAL A 1 197 ? 10.914 20.188 3.59 1 97.75 197 VAL A N 1
ATOM 1459 C CA . VAL A 1 197 ? 11.609 19.406 4.602 1 97.75 197 VAL A CA 1
ATOM 1460 C C . VAL A 1 197 ? 11.211 17.938 4.48 1 97.75 197 VAL A C 1
ATOM 1462 O O . VAL A 1 197 ? 10.188 17.609 3.869 1 97.75 197 VAL A O 1
ATOM 1465 N N . ASP A 1 198 ? 11.992 17.031 5.121 1 97.19 198 ASP A N 1
ATOM 1466 C CA . ASP A 1 198 ? 11.719 15.602 5.125 1 97.19 198 ASP A CA 1
ATOM 1467 C C . ASP A 1 198 ? 11.289 15.125 6.508 1 97.19 198 ASP A C 1
ATOM 1469 O O . ASP A 1 198 ? 10.977 13.945 6.699 1 97.19 198 ASP A O 1
ATOM 1473 N N . GLY A 1 199 ? 11.211 16.062 7.48 1 98.31 199 GLY A N 1
ATOM 1474 C CA . GLY A 1 199 ? 10.773 15.781 8.836 1 98.31 199 GLY A CA 1
ATOM 1475 C C . GLY A 1 199 ? 10.305 17.016 9.578 1 98.31 199 GLY A C 1
ATOM 1476 O O . GLY A 1 199 ? 10.68 18.141 9.227 1 98.31 199 GLY A O 1
ATOM 1477 N N . LEU A 1 200 ? 9.586 16.781 10.586 1 98.81 200 LEU A N 1
ATOM 1478 C CA . LEU A 1 200 ? 8.922 17.875 11.281 1 98.81 200 LEU A CA 1
ATOM 1479 C C . LEU A 1 200 ? 9.922 18.703 12.078 1 98.81 200 LEU A C 1
ATOM 1481 O O . LEU A 1 200 ? 9.742 19.906 12.266 1 98.81 200 LEU A O 1
ATOM 1485 N N . LEU A 1 201 ? 10.961 18.094 12.531 1 98.56 201 LEU A N 1
ATOM 1486 C CA . LEU A 1 201 ? 11.938 18.828 13.328 1 98.56 201 LEU A CA 1
ATOM 1487 C C . LEU A 1 201 ? 12.695 19.844 12.469 1 98.56 201 LEU A C 1
ATOM 1489 O O . LEU A 1 201 ? 13.156 20.859 12.969 1 98.56 201 LEU A O 1
ATOM 1493 N N . GLU A 1 202 ? 12.797 19.578 11.188 1 98.5 202 GLU A N 1
ATOM 1494 C CA . GLU A 1 202 ? 13.508 20.453 10.266 1 98.5 202 GLU A CA 1
ATOM 1495 C C . GLU A 1 202 ? 12.711 21.719 9.984 1 98.5 202 GLU A C 1
ATOM 1497 O O . GLU A 1 202 ? 13.25 22.688 9.438 1 98.5 202 GLU A O 1
ATOM 1502 N N . VAL A 1 203 ? 11.461 21.719 10.336 1 98.19 203 VAL A N 1
ATOM 1503 C CA . VAL A 1 203 ? 10.586 22.859 10.086 1 98.19 203 VAL A CA 1
ATOM 1504 C C . VAL A 1 203 ? 11.133 24.094 10.812 1 98.19 203 VAL A C 1
ATOM 1506 O O . VAL A 1 203 ? 11 25.219 10.32 1 98.19 203 VAL A O 1
ATOM 1509 N N . LEU A 1 204 ? 11.758 23.922 11.945 1 97.12 204 LEU A N 1
ATOM 1510 C CA . LEU A 1 204 ? 12.297 25.016 12.758 1 97.12 204 LEU A CA 1
ATOM 1511 C C . LEU A 1 204 ? 13.297 25.844 11.961 1 97.12 204 LEU A C 1
ATOM 1513 O O . LEU A 1 204 ? 13.43 27.047 12.188 1 97.12 204 LEU A O 1
ATOM 1517 N N . ASP A 1 205 ? 13.93 25.203 10.992 1 95.69 205 ASP A N 1
ATOM 1518 C CA . ASP A 1 205 ? 14.93 25.875 10.164 1 95.69 205 ASP A CA 1
ATOM 1519 C C . ASP A 1 205 ? 14.273 26.891 9.234 1 95.69 205 ASP A C 1
ATOM 1521 O O . ASP A 1 205 ? 14.953 27.734 8.648 1 95.69 205 ASP A O 1
ATOM 1525 N N . HIS A 1 206 ? 12.938 26.844 9.156 1 93.38 206 HIS A N 1
ATOM 1526 C CA . HIS A 1 206 ? 12.219 27.688 8.219 1 93.38 206 HIS A CA 1
ATOM 1527 C C . HIS A 1 206 ? 11.297 28.656 8.945 1 93.38 206 HIS A C 1
ATOM 1529 O O . HIS A 1 206 ? 10.445 29.297 8.328 1 93.38 206 HIS A O 1
ATOM 1535 N N . LEU A 1 207 ? 11.281 28.625 10.211 1 90.38 207 LEU A N 1
ATOM 1536 C CA . LEU A 1 207 ? 10.375 29.453 11.008 1 90.38 207 LEU A CA 1
ATOM 1537 C C . LEU A 1 207 ? 11.055 30.734 11.453 1 90.38 207 LEU A C 1
ATOM 1539 O O . LEU A 1 207 ? 12.281 30.797 11.547 1 90.38 207 LEU A O 1
ATOM 1543 N N . MET B 1 1 ? -1.274 -43.5 -10.367 1 45.5 1 MET B N 1
ATOM 1544 C CA . MET B 1 1 ? -1.783 -43.062 -11.664 1 45.5 1 MET B CA 1
ATOM 1545 C C . MET B 1 1 ? -1.45 -41.594 -11.914 1 45.5 1 MET B C 1
ATOM 1547 O O . MET B 1 1 ? -1.718 -40.719 -11.062 1 45.5 1 MET B O 1
ATOM 1551 N N . THR B 1 2 ? -0.465 -41.375 -12.906 1 64 2 THR B N 1
ATOM 1552 C CA . THR B 1 2 ? -0.003 -40 -13.195 1 64 2 THR B CA 1
ATOM 1553 C C . THR B 1 2 ? -1.148 -39.156 -13.719 1 64 2 THR B C 1
ATOM 1555 O O . THR B 1 2 ? -1.955 -39.594 -14.531 1 64 2 THR B O 1
ATOM 1558 N N . ALA B 1 3 ? -1.645 -38.156 -12.914 1 75.75 3 ALA B N 1
ATOM 1559 C CA . ALA B 1 3 ? -2.732 -37.281 -13.352 1 75.75 3 ALA B CA 1
ATOM 1560 C C . ALA B 1 3 ? -2.607 -36.938 -14.836 1 75.75 3 ALA B C 1
ATOM 1562 O O . ALA B 1 3 ? -1.501 -36.75 -15.352 1 75.75 3 ALA B O 1
ATOM 1563 N N . ASP B 1 4 ? -3.658 -37.125 -15.547 1 86.31 4 ASP B N 1
ATOM 1564 C CA . ASP B 1 4 ? -3.674 -36.844 -16.984 1 86.31 4 ASP B CA 1
ATOM 1565 C C . ASP B 1 4 ? -3.525 -35.344 -17.25 1 86.31 4 ASP B C 1
ATOM 1567 O O . ASP B 1 4 ? -2.92 -34.938 -18.25 1 86.31 4 ASP B O 1
ATOM 1571 N N . ARG B 1 5 ? -4.102 -34.562 -16.312 1 95.81 5 ARG B N 1
ATOM 1572 C CA . ARG B 1 5 ? -4.031 -33.094 -16.391 1 95.81 5 ARG B CA 1
ATOM 1573 C C . ARG B 1 5 ? -3.496 -32.5 -15.102 1 95.81 5 ARG B C 1
ATOM 1575 O O . ARG B 1 5 ? -3.701 -33.062 -14.023 1 95.81 5 ARG B O 1
ATOM 1582 N N . TRP B 1 6 ? -2.771 -31.359 -15.281 1 97.75 6 TRP B N 1
ATOM 1583 C CA . TRP B 1 6 ? -2.137 -30.719 -14.141 1 97.75 6 TRP B CA 1
ATOM 1584 C C . TRP B 1 6 ? -2.539 -29.25 -14.047 1 97.75 6 TRP B C 1
ATOM 1586 O O . TRP B 1 6 ? -2.818 -28.609 -15.062 1 97.75 6 TRP B O 1
ATOM 1596 N N . VAL B 1 7 ? -2.623 -28.812 -12.875 1 98.44 7 VAL B N 1
ATOM 1597 C CA . VAL B 1 7 ? -2.658 -27.375 -12.609 1 98.44 7 VAL B CA 1
ATOM 1598 C C . VAL B 1 7 ? -1.393 -26.953 -11.867 1 98.44 7 VAL B C 1
ATOM 1600 O O . VAL B 1 7 ? -0.997 -27.594 -10.891 1 98.44 7 VAL B O 1
ATOM 1603 N N . CYS B 1 8 ? -0.693 -25.969 -12.344 1 98.44 8 CYS B N 1
ATOM 1604 C CA . CYS B 1 8 ? 0.488 -25.391 -11.719 1 98.44 8 CYS B CA 1
ATOM 1605 C C . CYS B 1 8 ? 0.192 -23.984 -11.195 1 98.44 8 CYS B C 1
ATOM 1607 O O . CYS B 1 8 ? -0.289 -23.125 -11.945 1 98.44 8 CYS B O 1
ATOM 1609 N N . LEU B 1 9 ? 0.499 -23.766 -9.969 1 98.81 9 LEU B N 1
ATOM 1610 C CA . LEU B 1 9 ? 0.16 -22.5 -9.328 1 98.81 9 LEU B CA 1
ATOM 1611 C C . LEU B 1 9 ? 1.419 -21.703 -8.984 1 98.81 9 LEU B C 1
ATOM 1613 O O . LEU B 1 9 ? 2.381 -22.266 -8.453 1 98.81 9 LEU B O 1
ATOM 1617 N N . ASP B 1 10 ? 1.359 -20.453 -9.359 1 98.69 10 ASP B N 1
ATOM 1618 C CA . ASP B 1 10 ? 2.299 -19.484 -8.805 1 98.69 10 ASP B CA 1
ATOM 1619 C C . ASP B 1 10 ? 2.125 -19.359 -7.289 1 98.69 10 ASP B C 1
ATOM 1621 O O . ASP B 1 10 ? 1.215 -19.969 -6.715 1 98.69 10 ASP B O 1
ATOM 1625 N N . ILE B 1 11 ? 3.066 -18.625 -6.637 1 98.44 11 ILE B N 1
ATOM 1626 C CA . ILE B 1 11 ? 3.021 -18.547 -5.18 1 98.44 11 ILE B CA 1
ATOM 1627 C C . ILE B 1 11 ? 2.566 -17.141 -4.754 1 98.44 11 ILE B C 1
ATOM 1629 O O . ILE B 1 11 ? 1.478 -16.984 -4.199 1 98.44 11 ILE B O 1
ATOM 1633 N N . GLY B 1 12 ? 3.383 -16.125 -5.074 1 98.12 12 GLY B N 1
ATOM 1634 C CA . GLY B 1 12 ? 3.059 -14.773 -4.656 1 98.12 12 GLY B CA 1
ATOM 1635 C C . GLY B 1 12 ? 1.809 -14.227 -5.32 1 98.12 12 GLY B C 1
ATOM 1636 O O . GLY B 1 12 ? 1.687 -14.258 -6.547 1 98.12 12 GLY B O 1
ATOM 1637 N N . GLU B 1 13 ? 0.86 -13.75 -4.473 1 98.5 13 GLU B N 1
ATOM 1638 C CA . GLU B 1 13 ? -0.411 -13.156 -4.867 1 98.5 13 GLU B CA 1
ATOM 1639 C C . GLU B 1 13 ? -1.271 -14.148 -5.641 1 98.5 13 GLU B C 1
ATOM 1641 O O . GLU B 1 13 ? -2.26 -13.758 -6.273 1 98.5 13 GLU B O 1
ATOM 1646 N N . THR B 1 14 ? -0.839 -15.359 -5.684 1 98.75 14 THR B N 1
ATOM 1647 C CA . THR B 1 14 ? -1.67 -16.469 -6.133 1 98.75 14 THR B CA 1
ATOM 1648 C C . THR B 1 14 ? -2.146 -17.312 -4.945 1 98.75 14 THR B C 1
ATOM 1650 O O . THR B 1 14 ? -3.348 -17.375 -4.672 1 98.75 14 THR B O 1
ATOM 1653 N N . LEU B 1 15 ? -1.165 -17.828 -4.191 1 98.81 15 LEU B N 1
ATOM 1654 C CA . LEU B 1 15 ? -1.496 -18.531 -2.959 1 98.81 15 LEU B CA 1
ATOM 1655 C C . LEU B 1 15 ? -1.345 -17.625 -1.748 1 98.81 15 LEU B C 1
ATOM 1657 O O . LEU B 1 15 ? -2.104 -17.734 -0.782 1 98.81 15 LEU B O 1
ATOM 1661 N N . ILE B 1 16 ? -0.354 -16.703 -1.806 1 98.75 16 ILE B N 1
ATOM 1662 C CA . ILE B 1 16 ? 0.086 -15.922 -0.654 1 98.75 16 ILE B CA 1
ATOM 1663 C C . ILE B 1 16 ? -0.279 -14.453 -0.855 1 98.75 16 ILE B C 1
ATOM 1665 O O . ILE B 1 16 ? 0.097 -13.844 -1.861 1 98.75 16 ILE B O 1
ATOM 1669 N N . ASP B 1 17 ? -1.025 -13.891 0.074 1 98.75 17 ASP B N 1
ATOM 1670 C CA . ASP B 1 17 ? -1.139 -12.438 0.21 1 98.75 17 ASP B CA 1
ATOM 1671 C C . ASP B 1 17 ? 0.182 -11.828 0.671 1 98.75 17 ASP B C 1
ATOM 1673 O O . ASP B 1 17 ? 0.62 -12.062 1.8 1 98.75 17 ASP B O 1
ATOM 1677 N N . GLU B 1 18 ? 0.735 -10.977 -0.167 1 98.5 18 GLU B N 1
ATOM 1678 C CA . GLU B 1 18 ? 2.102 -10.531 0.085 1 98.5 18 GLU B CA 1
ATOM 1679 C C . GLU B 1 18 ? 2.117 -9.227 0.888 1 98.5 18 GLU B C 1
ATOM 1681 O O . GLU B 1 18 ? 3.16 -8.586 1.012 1 98.5 18 GLU B O 1
ATOM 1686 N N . THR B 1 19 ? 1.013 -8.859 1.533 1 98.88 19 THR B N 1
ATOM 1687 C CA . THR B 1 19 ? 0.951 -7.668 2.369 1 98.88 19 THR B CA 1
ATOM 1688 C C . THR B 1 19 ? 2.057 -7.684 3.42 1 98.88 19 THR B C 1
ATOM 1690 O O . THR B 1 19 ? 2.779 -6.699 3.586 1 98.88 19 THR B O 1
ATOM 1693 N N . ARG B 1 20 ? 2.236 -8.812 4.09 1 98.69 20 ARG B N 1
ATOM 1694 C CA . ARG B 1 20 ? 3.225 -8.875 5.16 1 98.69 20 ARG B CA 1
ATOM 1695 C C . ARG B 1 20 ? 4.641 -8.828 4.602 1 98.69 20 ARG B C 1
ATOM 1697 O O . ARG B 1 20 ? 5.535 -8.242 5.211 1 98.69 20 ARG B O 1
ATOM 1704 N N . VAL B 1 21 ? 4.844 -9.398 3.438 1 98 21 VAL B N 1
ATOM 1705 C CA . VAL B 1 21 ? 6.152 -9.352 2.795 1 98 21 VAL B CA 1
ATOM 1706 C C . VAL B 1 21 ? 6.57 -7.902 2.566 1 98 21 VAL B C 1
ATOM 1708 O O . VAL B 1 21 ? 7.66 -7.492 2.971 1 98 21 VAL B O 1
ATOM 1711 N N . TRP B 1 22 ? 5.719 -7.168 2.031 1 98.69 22 TRP B N 1
ATOM 1712 C CA . TRP B 1 22 ? 6.062 -5.801 1.646 1 98.69 22 TRP B CA 1
ATOM 1713 C C . TRP B 1 22 ? 6.043 -4.875 2.855 1 98.69 22 TRP B C 1
ATOM 1715 O O . TRP B 1 22 ? 6.805 -3.906 2.916 1 98.69 22 TRP B O 1
ATOM 1725 N N . SER B 1 23 ? 5.152 -5.156 3.84 1 98.81 23 SER B N 1
ATOM 1726 C CA . SER B 1 23 ? 5.227 -4.418 5.098 1 98.81 23 SER B CA 1
ATOM 1727 C C . SER B 1 23 ? 6.582 -4.609 5.77 1 98.81 23 SER B C 1
ATOM 1729 O O . SER B 1 23 ? 7.133 -3.664 6.34 1 98.81 23 SER B O 1
ATOM 1731 N N . THR B 1 24 ? 7.055 -5.836 5.734 1 98.81 24 THR B N 1
ATOM 1732 C CA . THR B 1 24 ? 8.359 -6.125 6.324 1 98.81 24 THR B CA 1
ATOM 1733 C C . THR B 1 24 ? 9.461 -5.375 5.586 1 98.81 24 THR B C 1
ATOM 1735 O O . THR B 1 24 ? 10.352 -4.797 6.215 1 98.81 24 THR B O 1
ATOM 1738 N N . TRP B 1 25 ? 9.414 -5.395 4.23 1 98.75 25 TRP B N 1
ATOM 1739 C CA . TRP B 1 25 ? 10.367 -4.617 3.443 1 98.75 25 TRP B CA 1
ATOM 1740 C C . TRP B 1 25 ? 10.32 -3.145 3.832 1 98.75 25 TRP B C 1
ATOM 1742 O O . TRP B 1 25 ? 11.367 -2.504 3.984 1 98.75 25 TRP B O 1
ATOM 1752 N N . ALA B 1 26 ? 9.125 -2.605 3.977 1 98.81 26 ALA B N 1
ATOM 1753 C CA . ALA B 1 26 ? 8.969 -1.203 4.355 1 98.81 26 ALA B CA 1
ATOM 1754 C C . ALA B 1 26 ? 9.688 -0.906 5.664 1 98.81 26 ALA B C 1
ATOM 1756 O O . ALA B 1 26 ? 10.43 0.078 5.766 1 98.81 26 ALA B O 1
ATOM 1757 N N . THR B 1 27 ? 9.469 -1.786 6.629 1 98.31 27 THR B N 1
ATOM 1758 C CA . THR B 1 27 ? 10.109 -1.634 7.93 1 98.31 27 THR B CA 1
ATOM 1759 C C . THR B 1 27 ? 11.633 -1.668 7.797 1 98.31 27 THR B C 1
ATOM 1761 O O . THR B 1 27 ? 12.328 -0.804 8.328 1 98.31 27 THR B O 1
ATOM 1764 N N . VAL B 1 28 ? 12.141 -2.611 7.07 1 98.69 28 VAL B N 1
ATOM 1765 C CA . VAL B 1 28 ? 13.57 -2.82 6.906 1 98.69 28 VAL B CA 1
ATOM 1766 C C . VAL B 1 28 ? 14.195 -1.613 6.207 1 98.69 28 VAL B C 1
ATOM 1768 O O . VAL B 1 28 ? 15.312 -1.213 6.527 1 98.69 28 VAL B O 1
ATOM 1771 N N . LEU B 1 29 ? 13.469 -0.982 5.324 1 98.38 29 LEU B N 1
ATOM 1772 C CA . LEU B 1 29 ? 14.008 0.105 4.516 1 98.38 29 LEU B CA 1
ATOM 1773 C C . LEU B 1 29 ? 13.719 1.457 5.16 1 98.38 29 LEU B C 1
ATOM 1775 O O . LEU B 1 29 ? 14.141 2.496 4.652 1 98.38 29 LEU B O 1
ATOM 1779 N N . GLY B 1 30 ? 12.961 1.441 6.207 1 97.44 30 GLY B N 1
ATOM 1780 C CA . GLY B 1 30 ? 12.773 2.639 7.008 1 97.44 30 GLY B CA 1
ATOM 1781 C C . GLY B 1 30 ? 11.68 3.545 6.484 1 97.44 30 GLY B C 1
ATOM 1782 O O . GLY B 1 30 ? 11.742 4.766 6.645 1 97.44 30 GLY B O 1
ATOM 1783 N N . VAL B 1 31 ? 10.688 2.998 5.777 1 98.31 31 VAL B N 1
ATOM 1784 C CA . VAL B 1 31 ? 9.516 3.736 5.324 1 98.31 31 VAL B CA 1
ATOM 1785 C C . VAL B 1 31 ? 8.242 3.055 5.832 1 98.31 31 VAL B C 1
ATOM 1787 O O . VAL B 1 31 ? 8.305 1.976 6.422 1 98.31 31 VAL B O 1
ATOM 1790 N N . THR B 1 32 ? 7.098 3.688 5.668 1 98.81 32 THR B N 1
ATOM 1791 C CA . THR B 1 32 ? 5.848 3.064 6.09 1 98.81 32 THR B CA 1
ATOM 1792 C C . THR B 1 32 ? 5.352 2.076 5.039 1 98.81 32 THR B C 1
ATOM 1794 O O . THR B 1 32 ? 5.664 2.211 3.855 1 98.81 32 THR B O 1
ATOM 1797 N N . PRO B 1 33 ? 4.555 1.111 5.41 1 98.88 33 PRO B N 1
ATOM 1798 C CA . PRO B 1 33 ? 3.947 0.224 4.418 1 98.88 33 PRO B CA 1
ATOM 1799 C C . PRO B 1 33 ? 3.137 0.981 3.367 1 98.88 33 PRO B C 1
ATOM 1801 O O . PRO B 1 33 ? 3.18 0.638 2.184 1 98.88 33 PRO B O 1
ATOM 1804 N N . LEU B 1 34 ? 2.453 2.025 3.812 1 98.94 34 LEU B N 1
ATOM 1805 C CA . LEU B 1 34 ? 1.664 2.832 2.889 1 98.94 34 LEU B CA 1
ATOM 1806 C C . LEU B 1 34 ? 2.545 3.422 1.792 1 98.94 34 LEU B C 1
ATOM 1808 O O . LEU B 1 34 ? 2.197 3.357 0.611 1 98.94 34 LEU B O 1
ATOM 1812 N N . VAL B 1 35 ? 3.693 3.93 2.135 1 98.81 35 VAL B N 1
ATOM 1813 C CA . VAL B 1 35 ? 4.598 4.559 1.176 1 98.81 35 VAL B CA 1
ATOM 1814 C C . VAL B 1 35 ? 5.117 3.514 0.192 1 98.81 35 VAL B C 1
ATOM 1816 O O . VAL B 1 35 ? 5.078 3.725 -1.022 1 98.81 35 VAL B O 1
ATOM 1819 N N . LEU B 1 36 ? 5.598 2.408 0.708 1 98.94 36 LEU B N 1
ATOM 1820 C CA . LEU B 1 36 ? 6.188 1.41 -0.179 1 98.94 36 LEU B CA 1
ATOM 1821 C C . LEU B 1 36 ? 5.129 0.815 -1.105 1 98.94 36 LEU B C 1
ATOM 1823 O O . LEU B 1 36 ? 5.352 0.698 -2.312 1 98.94 36 LEU B O 1
ATOM 1827 N N . MET B 1 37 ? 4 0.462 -0.587 1 98.88 37 MET B N 1
ATOM 1828 C CA . MET B 1 37 ? 2.977 -0.192 -1.396 1 98.88 37 MET B CA 1
ATOM 1829 C C . MET B 1 37 ? 2.387 0.778 -2.416 1 98.88 37 MET B C 1
ATOM 1831 O O . MET B 1 37 ? 2.057 0.383 -3.535 1 98.88 37 MET B O 1
ATOM 1835 N N . ALA B 1 38 ? 2.256 2.045 -2.043 1 98.88 38 ALA B N 1
ATOM 1836 C CA . ALA B 1 38 ? 1.858 3.051 -3.023 1 98.88 38 ALA B CA 1
ATOM 1837 C C . ALA B 1 38 ? 2.916 3.201 -4.113 1 98.88 38 ALA B C 1
ATOM 1839 O O . ALA B 1 38 ? 2.584 3.371 -5.289 1 98.88 38 ALA B O 1
ATOM 1840 N N . THR B 1 39 ? 4.184 3.182 -3.713 1 98.81 39 THR B N 1
ATOM 1841 C CA . THR B 1 39 ? 5.266 3.244 -4.691 1 98.81 39 THR B CA 1
ATOM 1842 C C . THR B 1 39 ? 5.16 2.094 -5.688 1 98.81 39 THR B C 1
ATOM 1844 O O . THR B 1 39 ? 5.398 2.275 -6.883 1 98.81 39 THR B O 1
ATOM 1847 N N . MET B 1 40 ? 4.812 0.932 -5.199 1 98.56 40 MET B N 1
ATOM 1848 C CA . MET B 1 40 ? 4.602 -0.206 -6.086 1 98.56 40 MET B CA 1
ATOM 1849 C C . MET B 1 40 ? 3.506 0.095 -7.105 1 98.56 40 MET B C 1
ATOM 1851 O O . MET B 1 40 ? 3.641 -0.235 -8.281 1 98.56 40 MET B O 1
ATOM 1855 N N . GLY B 1 41 ? 2.43 0.732 -6.621 1 98.56 41 GLY B N 1
ATOM 1856 C CA . GLY B 1 41 ? 1.374 1.137 -7.535 1 98.56 41 GLY B CA 1
ATOM 1857 C C . GLY B 1 41 ? 1.859 2.061 -8.633 1 98.56 41 GLY B C 1
ATOM 1858 O O . GLY B 1 41 ? 1.49 1.896 -9.797 1 98.56 41 GLY B O 1
ATOM 1859 N N . VAL B 1 42 ? 2.674 3.008 -8.281 1 98.31 42 VAL B N 1
ATOM 1860 C CA . VAL B 1 42 ? 3.246 3.938 -9.25 1 98.31 42 VAL B CA 1
ATOM 1861 C C . VAL B 1 42 ? 4.027 3.166 -10.312 1 98.31 42 VAL B C 1
ATOM 1863 O O . VAL B 1 42 ? 3.895 3.434 -11.508 1 98.31 42 VAL B O 1
ATOM 1866 N N . GLU B 1 43 ? 4.848 2.229 -9.867 1 97.88 43 GLU B N 1
ATOM 1867 C CA . GLU B 1 43 ? 5.68 1.46 -10.789 1 97.88 43 GLU B CA 1
ATOM 1868 C C . GLU B 1 43 ? 4.828 0.563 -11.688 1 97.88 43 GLU B C 1
ATOM 1870 O O . GLU B 1 43 ? 5.121 0.405 -12.875 1 97.88 43 GLU B O 1
ATOM 1875 N N . ILE B 1 44 ? 3.789 -0.029 -11.125 1 97.25 44 ILE B N 1
ATOM 1876 C CA . ILE B 1 44 ? 2.881 -0.855 -11.914 1 97.25 44 ILE B CA 1
ATOM 1877 C C . ILE B 1 44 ? 2.254 -0.018 -13.023 1 97.25 44 ILE B C 1
ATOM 1879 O O . ILE B 1 44 ? 2.217 -0.441 -14.18 1 97.25 44 ILE B O 1
ATOM 1883 N N . ALA B 1 45 ? 1.757 1.15 -12.664 1 96 45 ALA B N 1
ATOM 1884 C CA . ALA B 1 45 ? 1.142 2.051 -13.641 1 96 45 ALA B CA 1
ATOM 1885 C C . ALA B 1 45 ? 2.121 2.406 -14.75 1 96 45 ALA B C 1
ATOM 1887 O O . ALA B 1 45 ? 1.715 2.643 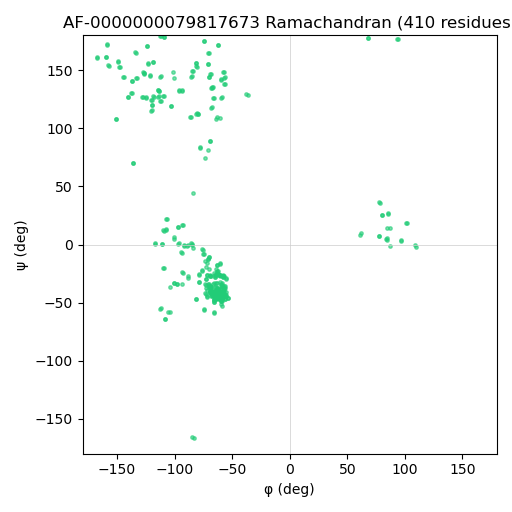-15.891 1 96 45 ALA B O 1
ATOM 1888 N N . ALA B 1 46 ? 3.369 2.383 -14.438 1 96 46 ALA B N 1
ATOM 1889 C CA . ALA B 1 46 ? 4.406 2.734 -15.398 1 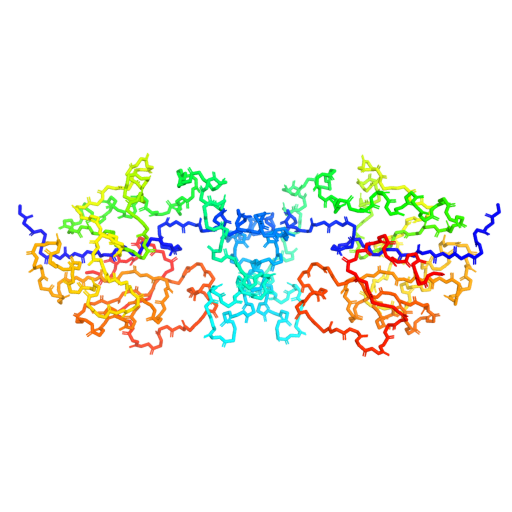96 46 ALA B CA 1
ATOM 1890 C C . ALA B 1 46 ? 4.906 1.499 -16.141 1 96 46 ALA B C 1
ATOM 1892 O O . ALA B 1 46 ? 5.812 1.59 -16.969 1 96 46 ALA B O 1
ATOM 1893 N N . GLY B 1 47 ? 4.406 0.333 -15.852 1 93.94 47 GLY B N 1
ATOM 1894 C CA . GLY B 1 47 ? 4.789 -0.902 -16.516 1 93.94 47 GLY B CA 1
ATOM 1895 C C . GLY B 1 47 ? 6.086 -1.486 -15.992 1 93.94 47 GLY B C 1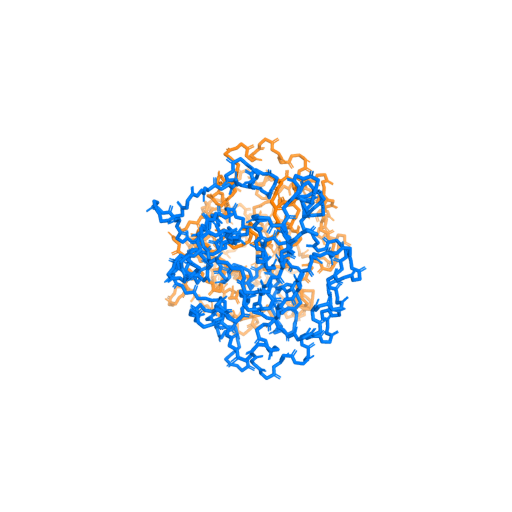
ATOM 1896 O O . GLY B 1 47 ? 6.793 -2.191 -16.719 1 93.94 47 GLY B O 1
ATOM 1897 N N . ARG B 1 48 ? 6.398 -1.148 -14.719 1 94.88 48 ARG B N 1
ATOM 1898 C CA . ARG B 1 48 ? 7.652 -1.601 -14.125 1 94.88 48 ARG B CA 1
ATOM 1899 C C . ARG B 1 48 ? 7.402 -2.598 -13 1 94.88 48 ARG B C 1
ATOM 1901 O O . ARG B 1 48 ? 6.266 -3.023 -12.789 1 94.88 48 ARG B O 1
ATOM 1908 N N . SER B 1 49 ? 8.523 -3.082 -12.406 1 91.81 49 SER B N 1
ATOM 1909 C CA . SER B 1 49 ? 8.422 -4.184 -11.453 1 91.81 49 SER B CA 1
ATOM 1910 C C . SER B 1 49 ? 8.703 -3.709 -10.031 1 91.81 49 SER B C 1
ATOM 1912 O O . SER B 1 49 ? 8.93 -2.52 -9.805 1 91.81 49 SER B O 1
ATOM 1914 N N . TYR B 1 50 ? 8.602 -4.664 -9.125 1 92.62 50 TYR B N 1
ATOM 1915 C CA . TYR B 1 50 ? 8.828 -4.34 -7.723 1 92.62 50 TYR B CA 1
ATOM 1916 C C . TYR B 1 50 ? 10.266 -3.906 -7.484 1 92.62 50 TYR B C 1
ATOM 1918 O O . TYR B 1 50 ? 10.547 -3.158 -6.543 1 92.62 50 TYR B O 1
ATOM 1926 N N . ASP B 1 51 ? 11.156 -4.402 -8.32 1 94.75 51 ASP B N 1
ATOM 1927 C CA . ASP B 1 51 ? 12.562 -4.043 -8.172 1 94.75 51 ASP B CA 1
ATOM 1928 C C . ASP B 1 51 ? 12.758 -2.533 -8.297 1 94.75 51 ASP B C 1
ATOM 1930 O O . ASP B 1 51 ? 13.562 -1.947 -7.574 1 94.75 51 ASP B O 1
ATOM 1934 N N . THR B 1 52 ? 12.016 -1.895 -9.211 1 97.06 52 THR B N 1
ATOM 1935 C CA . THR B 1 52 ? 12.117 -0.45 -9.391 1 97.06 52 THR B CA 1
ATOM 1936 C C . THR B 1 52 ? 11.547 0.281 -8.172 1 97.06 52 THR B C 1
ATOM 1938 O O . THR B 1 52 ? 12.062 1.326 -7.773 1 97.06 52 THR B O 1
ATOM 1941 N N . ALA B 1 53 ? 10.492 -0.25 -7.586 1 97.75 53 ALA B N 1
ATOM 1942 C CA . ALA B 1 53 ? 9.906 0.344 -6.391 1 97.75 53 ALA B CA 1
ATOM 1943 C C . ALA B 1 53 ? 10.891 0.334 -5.23 1 97.75 53 ALA B C 1
ATOM 1945 O O . ALA B 1 53 ? 11.086 1.354 -4.562 1 97.75 53 ALA B O 1
ATOM 1946 N N . LEU B 1 54 ? 11.539 -0.812 -5.031 1 98.62 54 LEU B N 1
ATOM 1947 C CA . LEU B 1 54 ? 12.508 -0.934 -3.949 1 98.62 54 LEU B CA 1
ATOM 1948 C C . LEU B 1 54 ? 13.719 -0.042 -4.203 1 98.62 54 LEU B C 1
ATOM 1950 O O . LEU B 1 54 ? 14.234 0.597 -3.279 1 98.62 54 LEU B O 1
ATOM 1954 N N . THR B 1 55 ? 14.172 0.007 -5.48 1 98.44 55 THR B N 1
ATOM 1955 C CA . THR B 1 55 ? 15.32 0.826 -5.848 1 98.44 55 THR B CA 1
ATOM 1956 C C . THR B 1 55 ? 15.031 2.305 -5.602 1 98.44 55 THR B C 1
ATOM 1958 O O . THR B 1 55 ? 15.914 3.051 -5.172 1 98.44 55 THR B O 1
ATOM 1961 N N . ARG B 1 56 ? 13.805 2.703 -5.875 1 96.5 56 ARG B N 1
ATOM 1962 C CA . ARG B 1 56 ? 13.383 4.078 -5.629 1 96.5 56 ARG B CA 1
ATOM 1963 C C . ARG B 1 56 ? 13.523 4.438 -4.152 1 96.5 56 ARG B C 1
ATOM 1965 O O . ARG B 1 56 ? 13.844 5.574 -3.812 1 96.5 56 ARG B O 1
ATOM 1972 N N . ILE B 1 57 ? 13.281 3.479 -3.275 1 97.5 57 ILE B N 1
ATOM 1973 C CA . ILE B 1 57 ? 13.344 3.699 -1.834 1 97.5 57 ILE B CA 1
ATOM 1974 C C . ILE B 1 57 ? 14.797 3.637 -1.364 1 97.5 57 ILE B C 1
ATOM 1976 O O . ILE B 1 57 ? 15.242 4.5 -0.61 1 97.5 57 ILE B O 1
ATOM 1980 N N . ASP B 1 58 ? 15.484 2.646 -1.809 1 97.88 58 ASP B N 1
ATOM 1981 C CA . ASP B 1 58 ? 16.875 2.396 -1.451 1 97.88 58 ASP B CA 1
ATOM 1982 C C . ASP B 1 58 ? 17.609 1.671 -2.576 1 97.88 58 ASP B C 1
ATOM 1984 O O . ASP B 1 58 ? 17.422 0.469 -2.773 1 97.88 58 ASP B O 1
ATOM 1988 N N . PRO B 1 59 ? 18.484 2.271 -3.283 1 97.69 59 PRO B N 1
ATOM 1989 C CA . PRO B 1 59 ? 19.188 1.631 -4.395 1 97.69 59 PRO B CA 1
ATOM 1990 C C . PRO B 1 59 ? 20 0.419 -3.955 1 97.69 59 PRO B C 1
ATOM 1992 O O . PRO B 1 59 ? 20.391 -0.404 -4.789 1 97.69 59 PRO B O 1
ATOM 1995 N N . SER B 1 60 ? 20.234 0.299 -2.646 1 98.06 60 SER B N 1
ATOM 1996 C CA . SER B 1 60 ? 21.047 -0.8 -2.146 1 98.06 60 SER B CA 1
ATOM 1997 C C . SER B 1 60 ? 20.203 -1.844 -1.432 1 98.06 60 SER B C 1
ATOM 1999 O O . SER B 1 60 ? 20.688 -2.582 -0.579 1 98.06 60 SER B O 1
ATOM 2001 N N . TRP B 1 61 ? 18.938 -1.848 -1.749 1 98.12 61 TRP B N 1
ATOM 2002 C CA . TRP B 1 61 ? 18.016 -2.717 -1.033 1 98.12 61 TRP B CA 1
ATOM 2003 C C . TRP B 1 61 ? 18.469 -4.172 -1.094 1 98.12 61 TRP B C 1
ATOM 2005 O O . TRP B 1 61 ? 18.219 -4.949 -0.172 1 98.12 61 TRP B O 1
ATOM 2015 N N . HIS B 1 62 ? 19.188 -4.629 -2.137 1 97.06 62 HIS B N 1
ATOM 2016 C CA . HIS B 1 62 ? 19.641 -6.008 -2.287 1 97.06 62 HIS B CA 1
ATOM 2017 C C . HIS B 1 62 ? 20.562 -6.406 -1.143 1 97.06 62 HIS B C 1
ATOM 2019 O O . HIS B 1 62 ? 20.641 -7.582 -0.779 1 97.06 62 HIS B O 1
ATOM 2025 N N . ASP B 1 63 ? 21.203 -5.422 -0.595 1 98.06 63 ASP B N 1
ATOM 2026 C CA . ASP B 1 63 ? 22.109 -5.676 0.517 1 98.06 63 ASP B CA 1
ATOM 2027 C C . ASP B 1 63 ? 21.344 -5.953 1.806 1 98.06 63 ASP B C 1
ATOM 2029 O O . ASP B 1 63 ? 21.938 -6.371 2.807 1 98.06 63 ASP B O 1
ATOM 2033 N N . ARG B 1 64 ? 20.031 -5.762 1.762 1 97.94 64 ARG B N 1
ATOM 2034 C CA . ARG B 1 64 ? 19.219 -5.867 2.969 1 97.94 64 ARG B CA 1
ATOM 2035 C C . ARG B 1 64 ? 18.375 -7.141 2.949 1 97.94 64 ARG B C 1
ATOM 2037 O O . ARG B 1 64 ? 17.484 -7.316 3.789 1 97.94 64 ARG B O 1
ATOM 2044 N N . LEU B 1 65 ? 18.672 -8.055 2.035 1 96.56 65 LEU B N 1
ATOM 2045 C CA . LEU B 1 65 ? 17.875 -9.266 1.856 1 96.56 65 LEU B CA 1
ATOM 2046 C C . LEU B 1 65 ? 17.891 -10.117 3.119 1 96.56 65 LEU B C 1
ATOM 2048 O O . LEU B 1 65 ? 16.844 -10.617 3.549 1 96.56 65 LEU B O 1
ATOM 2052 N N . GLU B 1 66 ? 19.016 -10.289 3.691 1 96.5 66 GLU B N 1
ATOM 2053 C CA . GLU B 1 66 ? 19.125 -11.109 4.895 1 96.5 66 GLU B CA 1
ATOM 2054 C C . GLU B 1 66 ? 18.359 -10.492 6.055 1 96.5 66 GLU B C 1
ATOM 2056 O O . GLU B 1 66 ? 17.703 -11.203 6.816 1 96.5 66 GLU B O 1
ATOM 2061 N N . GLU B 1 67 ? 18.547 -9.203 6.164 1 98.19 67 GLU B N 1
ATOM 2062 C CA . GLU B 1 67 ? 17.797 -8.484 7.191 1 98.19 67 GLU B CA 1
ATOM 2063 C C . GLU B 1 67 ? 16.297 -8.656 7.004 1 98.19 67 GLU B C 1
ATOM 2065 O O . GLU B 1 67 ? 15.57 -8.93 7.965 1 98.19 67 GLU B O 1
ATOM 2070 N N . LYS B 1 68 ? 15.844 -8.523 5.797 1 98.06 68 LYS B N 1
ATOM 2071 C CA . LYS B 1 68 ? 14.438 -8.68 5.461 1 98.06 68 LYS B CA 1
ATOM 2072 C C . LYS B 1 68 ? 13.961 -10.102 5.746 1 98.06 68 LYS B C 1
ATOM 2074 O O . LYS B 1 68 ? 12.891 -10.305 6.324 1 98.06 68 LYS B O 1
ATOM 2079 N N . ASP B 1 69 ? 14.648 -11.094 5.391 1 95.88 69 ASP B N 1
ATOM 2080 C CA . ASP B 1 69 ? 14.258 -12.484 5.578 1 95.88 69 ASP B CA 1
ATOM 2081 C C . ASP B 1 69 ? 14.156 -12.836 7.062 1 95.88 69 ASP B C 1
ATOM 2083 O O . ASP B 1 69 ? 13.219 -13.523 7.477 1 95.88 69 ASP B O 1
ATOM 2087 N N . ALA B 1 70 ? 15.125 -12.336 7.797 1 97.31 70 ALA B N 1
ATOM 2088 C CA . ALA B 1 70 ? 15.109 -12.555 9.242 1 97.31 70 ALA B CA 1
ATOM 2089 C C . ALA B 1 70 ? 13.883 -11.898 9.883 1 97.31 70 ALA B C 1
ATOM 2091 O O . ALA B 1 70 ? 13.227 -12.5 10.734 1 97.31 70 ALA B O 1
ATOM 2092 N N . ALA B 1 71 ? 13.594 -10.703 9.461 1 98.25 71 ALA B N 1
ATOM 2093 C CA . ALA B 1 71 ? 12.469 -9.953 10.016 1 98.25 71 ALA B CA 1
ATOM 2094 C C . ALA B 1 71 ? 11.141 -10.57 9.586 1 98.25 71 ALA B C 1
ATOM 2096 O O . ALA B 1 71 ? 10.172 -10.57 10.352 1 98.25 71 ALA B O 1
ATOM 2097 N N . TYR B 1 72 ? 11.062 -11.055 8.398 1 97.38 72 TYR B N 1
ATOM 2098 C CA . TYR B 1 72 ? 9.836 -11.617 7.844 1 97.38 72 TYR B CA 1
ATOM 2099 C C . TYR B 1 72 ? 9.461 -12.914 8.555 1 97.38 72 TYR B C 1
ATOM 2101 O O . TYR B 1 72 ? 8.281 -13.18 8.805 1 97.38 72 TYR B O 1
ATOM 2109 N N . GLY B 1 73 ? 10.445 -13.797 8.797 1 96.81 73 GLY B N 1
ATOM 2110 C CA . GLY B 1 73 ? 10.258 -15 9.594 1 96.81 73 GLY B CA 1
ATOM 2111 C C . GLY B 1 73 ? 9.539 -16.109 8.844 1 96.81 73 GLY B C 1
ATOM 2112 O O . GLY B 1 73 ? 9.086 -17.078 9.445 1 96.81 73 GLY B O 1
ATOM 2113 N N . GLY B 1 74 ? 9.305 -15.922 7.551 1 96.25 74 GLY B N 1
ATOM 2114 C CA . GLY B 1 74 ? 8.688 -16.969 6.746 1 96.25 74 GLY B CA 1
ATOM 2115 C C . GLY B 1 74 ? 7.18 -16.844 6.656 1 96.25 74 GLY B C 1
ATOM 2116 O O . GLY B 1 74 ? 6.59 -15.945 7.273 1 96.25 74 GLY B O 1
ATOM 2117 N N . PHE B 1 75 ? 6.602 -17.719 5.887 1 97.44 75 PHE B N 1
ATOM 2118 C CA . PHE B 1 75 ? 5.16 -17.703 5.664 1 97.44 75 PHE B CA 1
ATOM 2119 C C . PHE B 1 75 ? 4.41 -18.109 6.93 1 97.44 75 PHE B C 1
ATOM 2121 O O . PHE B 1 75 ? 4.887 -18.938 7.703 1 97.44 75 PHE B O 1
ATOM 2128 N N . ARG B 1 76 ? 3.279 -17.547 7.129 1 97.94 76 ARG B N 1
ATOM 2129 C CA . ARG B 1 76 ? 2.307 -17.906 8.148 1 97.94 76 ARG B CA 1
ATOM 2130 C C . ARG B 1 76 ? 0.989 -18.344 7.523 1 97.94 76 ARG B C 1
ATOM 2132 O O . ARG B 1 76 ? 0.682 -17.969 6.387 1 97.94 76 ARG B O 1
ATOM 2139 N N . ALA B 1 77 ? 0.253 -19.078 8.227 1 98.31 77 ALA B N 1
ATOM 2140 C CA . ALA B 1 77 ? -1.022 -19.578 7.719 1 98.31 77 ALA B CA 1
ATOM 2141 C C . ALA B 1 77 ? -1.925 -18.422 7.289 1 98.31 77 ALA B C 1
ATOM 2143 O O . ALA B 1 77 ? -2.637 -18.531 6.285 1 98.31 77 ALA B O 1
ATOM 2144 N N . GLU B 1 78 ? -1.854 -17.297 8.039 1 97.75 78 GLU B N 1
ATOM 2145 C CA . GLU B 1 78 ? -2.713 -16.141 7.781 1 97.75 78 GLU B CA 1
ATOM 2146 C C . GLU B 1 78 ? -2.305 -15.43 6.492 1 97.75 78 GLU B C 1
ATOM 2148 O O . GLU B 1 78 ? -3.043 -14.586 5.984 1 97.75 78 GLU B O 1
ATOM 2153 N N . ASP B 1 79 ? -1.16 -15.766 5.973 1 98.44 79 ASP B N 1
ATOM 2154 C CA . ASP B 1 79 ? -0.709 -15.172 4.723 1 98.44 79 ASP B CA 1
ATOM 2155 C C . ASP B 1 79 ? -1.433 -15.781 3.525 1 98.44 79 ASP B C 1
ATOM 2157 O O . ASP B 1 79 ? -1.434 -15.211 2.432 1 98.44 79 ASP B O 1
ATOM 2161 N N . LEU B 1 80 ? -1.971 -17 3.686 1 98.81 80 LEU B N 1
ATOM 2162 C CA . LEU B 1 80 ? -2.67 -17.641 2.582 1 98.81 80 LEU B CA 1
ATOM 2163 C C . LEU B 1 80 ? -3.953 -16.891 2.234 1 98.81 80 LEU B C 1
ATOM 2165 O O . LEU B 1 80 ? -4.691 -16.469 3.127 1 98.81 80 LEU B O 1
ATOM 2169 N N . TYR B 1 81 ? -4.152 -16.719 0.941 1 98.75 81 TYR B N 1
ATOM 2170 C CA . TYR B 1 81 ? -5.496 -16.312 0.551 1 98.75 81 TYR B CA 1
ATOM 2171 C C . TYR B 1 81 ? -6.531 -17.328 1.017 1 98.75 81 TYR B C 1
ATOM 2173 O O . TYR B 1 81 ? -6.273 -18.531 1.018 1 98.75 81 TYR B O 1
ATOM 2181 N N . PRO B 1 82 ? -7.715 -16.859 1.312 1 98.19 82 PRO B N 1
ATOM 2182 C CA . PRO B 1 82 ? -8.711 -17.75 1.917 1 98.19 82 PRO B CA 1
ATOM 2183 C C . PRO B 1 82 ? -9.109 -18.906 0.997 1 98.19 82 PRO B C 1
ATOM 2185 O O . PRO B 1 82 ? -9.547 -19.953 1.472 1 98.19 82 PRO B O 1
ATOM 2188 N N . ASP B 1 83 ? -8.938 -18.75 -0.295 1 98.75 83 ASP B N 1
ATOM 2189 C CA . ASP B 1 83 ? -9.398 -19.781 -1.228 1 98.75 83 ASP B CA 1
ATOM 2190 C C . ASP B 1 83 ? -8.258 -20.719 -1.612 1 98.75 83 ASP B C 1
ATOM 2192 O O . ASP B 1 83 ? -8.461 -21.656 -2.383 1 98.75 83 ASP B O 1
ATOM 2196 N N . ALA B 1 84 ? -7.059 -20.516 -1.073 1 98.81 84 ALA B N 1
ATOM 2197 C CA . ALA B 1 84 ? -5.883 -21.266 -1.505 1 98.81 84 ALA B CA 1
ATOM 2198 C C . ALA B 1 84 ? -6.02 -22.75 -1.163 1 98.81 84 ALA B C 1
ATOM 2200 O O . ALA B 1 84 ? -6.02 -23.609 -2.055 1 98.81 84 ALA B O 1
ATOM 2201 N N . LEU B 1 85 ? -6.18 -23.062 0.095 1 98.81 85 LEU B N 1
ATOM 2202 C CA . LEU B 1 85 ? -6.219 -24.469 0.524 1 98.81 85 LEU B CA 1
ATOM 2203 C C . LEU B 1 85 ? -7.48 -25.156 0.024 1 98.81 85 LEU B C 1
ATOM 2205 O O . LEU B 1 85 ? -7.426 -26.281 -0.47 1 98.81 85 LEU B O 1
ATOM 2209 N N . PRO B 1 86 ? -8.664 -24.484 0.081 1 98.75 86 PRO B N 1
ATOM 2210 C CA . PRO B 1 86 ? -9.852 -25.094 -0.524 1 98.75 86 PRO B CA 1
ATOM 2211 C C . PRO B 1 86 ? -9.656 -25.406 -2.006 1 98.75 86 PRO B C 1
ATOM 2213 O O . PRO B 1 86 ? -10.141 -26.438 -2.488 1 98.75 86 PRO B O 1
ATOM 2216 N N . ALA B 1 87 ? -9.023 -24.562 -2.719 1 98.75 87 ALA B N 1
ATOM 2217 C CA . ALA B 1 87 ? -8.789 -24.781 -4.145 1 98.75 87 ALA B CA 1
ATOM 2218 C C . ALA B 1 87 ? -7.895 -26 -4.367 1 98.75 87 ALA B C 1
ATOM 2220 O O . ALA B 1 87 ? -8.172 -26.828 -5.234 1 98.75 87 ALA B O 1
ATOM 2221 N N . LEU B 1 88 ? -6.797 -26.094 -3.629 1 98.44 88 LEU B N 1
ATOM 2222 C CA . LEU B 1 88 ? -5.91 -27.234 -3.744 1 98.44 88 LEU B CA 1
ATOM 2223 C C . LEU B 1 88 ? -6.672 -28.547 -3.523 1 98.44 88 LEU B C 1
ATOM 2225 O O . LEU B 1 88 ? -6.484 -29.516 -4.266 1 98.44 88 LEU B O 1
ATOM 2229 N N . ALA B 1 89 ? -7.5 -28.562 -2.535 1 98.19 89 ALA B N 1
ATOM 2230 C CA . ALA B 1 89 ? -8.32 -29.734 -2.25 1 98.19 89 ALA B CA 1
ATOM 2231 C C . ALA B 1 89 ? -9.266 -30.031 -3.406 1 98.19 89 ALA B C 1
ATOM 2233 O O . ALA B 1 89 ? -9.422 -31.188 -3.807 1 98.19 89 ALA B O 1
ATOM 2234 N N . ALA B 1 90 ? -9.898 -29.031 -3.898 1 98.44 90 ALA B N 1
ATOM 2235 C CA . ALA B 1 90 ? -10.836 -29.188 -5 1 98.44 90 ALA B CA 1
ATOM 2236 C C . ALA B 1 90 ? -10.141 -29.75 -6.242 1 98.44 90 ALA B C 1
ATOM 2238 O O . ALA B 1 90 ? -10.711 -30.578 -6.965 1 98.44 90 ALA B O 1
ATOM 2239 N N . TYR B 1 91 ? -8.961 -29.266 -6.539 1 98.12 91 TYR B N 1
ATOM 2240 C CA . TYR B 1 91 ? -8.195 -29.75 -7.684 1 98.12 91 TYR B CA 1
ATOM 2241 C C . TYR B 1 91 ? -7.883 -31.234 -7.539 1 98.12 91 TYR B C 1
ATOM 2243 O O . TYR B 1 91 ? -8.031 -32 -8.492 1 98.12 91 TYR B O 1
ATOM 2251 N N . ARG B 1 92 ? -7.473 -31.641 -6.398 1 96.31 92 ARG B N 1
ATOM 2252 C CA . ARG B 1 92 ? -7.188 -33.031 -6.117 1 96.31 92 ARG B CA 1
ATOM 2253 C C . ARG B 1 92 ? -8.438 -33.906 -6.266 1 96.31 92 ARG B C 1
ATOM 2255 O O . ARG B 1 92 ? -8.391 -34.969 -6.855 1 96.31 92 ARG B O 1
ATOM 2262 N N . ASP B 1 93 ? -9.492 -33.406 -5.707 1 96.94 93 ASP B N 1
ATOM 2263 C CA . ASP B 1 93 ? -10.766 -34.125 -5.777 1 96.94 93 ASP B CA 1
ATOM 2264 C C . ASP B 1 93 ? -11.211 -34.281 -7.227 1 96.94 93 ASP B C 1
ATOM 2266 O O . ASP B 1 93 ? -11.898 -35.25 -7.555 1 96.94 93 ASP B O 1
ATOM 2270 N N . ALA B 1 94 ? -10.805 -33.438 -8.047 1 97 94 ALA B N 1
ATOM 2271 C CA . ALA B 1 94 ? -11.156 -33.5 -9.461 1 97 94 ALA B CA 1
ATOM 2272 C C . ALA B 1 94 ? -10.219 -34.406 -10.219 1 97 94 ALA B C 1
ATOM 2274 O O . ALA B 1 94 ? -10.344 -34.594 -11.438 1 97 94 ALA B O 1
ATOM 2275 N N . GLY B 1 95 ? -9.258 -34.969 -9.516 1 96.69 95 GLY B N 1
ATOM 2276 C CA . GLY B 1 95 ? -8.344 -35.906 -10.109 1 96.69 95 GLY B CA 1
ATOM 2277 C C . GLY B 1 95 ? -7.168 -35.281 -10.82 1 96.69 95 GLY B C 1
ATOM 2278 O O . GLY B 1 95 ? -6.484 -35.938 -11.609 1 96.69 95 GLY B O 1
ATOM 2279 N N . LEU B 1 96 ? -6.934 -34 -10.578 1 97.56 96 LEU B N 1
ATOM 2280 C CA . LEU B 1 96 ? -5.84 -33.281 -11.219 1 97.56 96 LEU B CA 1
ATOM 2281 C C . LEU B 1 96 ? -4.539 -33.469 -10.445 1 97.56 96 LEU B C 1
ATOM 2283 O O . LEU B 1 96 ? -4.555 -33.562 -9.219 1 97.56 96 LEU B O 1
ATOM 2287 N N . GLY B 1 97 ? -3.398 -33.531 -11.203 1 97.5 97 GLY B N 1
ATOM 2288 C CA . GLY B 1 97 ? -2.135 -33.25 -10.547 1 97.5 97 GLY B CA 1
ATOM 2289 C C . GLY B 1 97 ? -1.976 -31.781 -10.164 1 97.5 97 GLY B C 1
ATOM 2290 O O . GLY B 1 97 ? -2.447 -30.891 -10.875 1 97.5 97 GLY B O 1
ATOM 2291 N N . VAL B 1 98 ? -1.346 -31.547 -9.039 1 98.38 98 VAL B N 1
ATOM 2292 C CA . VAL B 1 98 ? -1.174 -30.172 -8.586 1 98.38 98 VAL B CA 1
ATOM 2293 C C . VAL B 1 98 ? 0.309 -29.891 -8.352 1 98.38 98 VAL B C 1
ATOM 2295 O O . VAL B 1 98 ? 0.992 -30.641 -7.652 1 98.38 98 VAL B O 1
ATOM 2298 N N . ALA B 1 99 ? 0.809 -28.844 -8.969 1 98.31 99 ALA B N 1
ATOM 2299 C CA . ALA B 1 99 ? 2.162 -28.359 -8.727 1 98.31 99 ALA B CA 1
ATOM 2300 C C . ALA B 1 99 ? 2.141 -26.906 -8.25 1 98.31 99 ALA B C 1
ATOM 2302 O O . ALA B 1 99 ? 1.231 -26.141 -8.594 1 98.31 99 ALA B O 1
ATOM 2303 N N . VAL B 1 100 ? 3.043 -26.531 -7.391 1 98.5 100 VAL B N 1
ATOM 2304 C CA . VAL B 1 100 ? 3.312 -25.172 -6.961 1 98.5 100 VAL B CA 1
ATOM 2305 C C . VAL B 1 100 ? 4.754 -24.797 -7.297 1 98.5 100 VAL B C 1
ATOM 2307 O O . VAL B 1 100 ? 5.695 -25.422 -6.797 1 98.5 100 VAL B O 1
ATOM 2310 N N . ILE B 1 101 ? 4.887 -23.828 -8.172 1 97.56 101 ILE B N 1
ATOM 2311 C CA . ILE B 1 101 ? 6.219 -23.469 -8.641 1 97.56 101 ILE B CA 1
ATOM 2312 C C . ILE B 1 101 ? 6.379 -21.953 -8.609 1 97.56 101 ILE B C 1
ATOM 2314 O O . ILE B 1 101 ? 5.418 -21.219 -8.828 1 97.56 101 ILE B O 1
ATOM 2318 N N . GLY B 1 102 ? 7.504 -21.438 -8.281 1 96.06 102 GLY B N 1
ATOM 2319 C CA . GLY B 1 102 ? 7.652 -20 -8.188 1 96.06 102 GLY B CA 1
ATOM 2320 C C . GLY B 1 102 ? 9.102 -19.547 -8.086 1 96.06 102 GLY B C 1
ATOM 2321 O O . GLY B 1 102 ? 10 -20.375 -7.938 1 96.06 102 GLY B O 1
ATOM 2322 N N . ASN B 1 103 ? 9.352 -18.266 -8.391 1 94.94 103 ASN B N 1
ATOM 2323 C CA . ASN B 1 103 ? 10.633 -17.609 -8.133 1 94.94 103 ASN B CA 1
ATOM 2324 C C . ASN B 1 103 ? 10.875 -17.422 -6.637 1 94.94 103 ASN B C 1
ATOM 2326 O O . ASN B 1 103 ? 10.547 -16.359 -6.078 1 94.94 103 ASN B O 1
ATOM 2330 N N . GLN B 1 104 ? 11.5 -18.422 -5.98 1 92.25 104 GLN B N 1
ATOM 2331 C 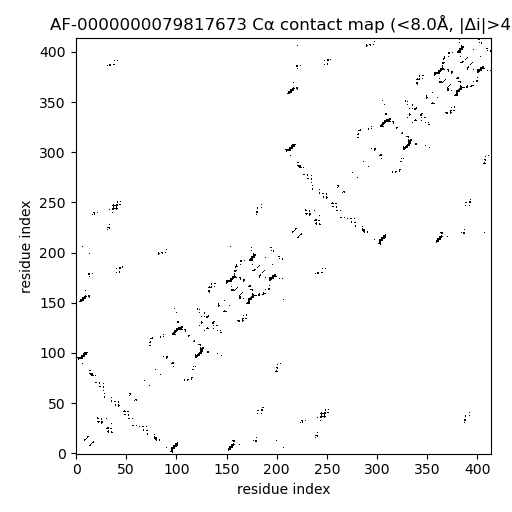CA . GLN B 1 104 ? 11.656 -18.422 -4.527 1 92.25 104 GLN B CA 1
ATOM 2332 C C . GLN B 1 104 ? 12.938 -19.141 -4.117 1 92.25 104 GLN B C 1
ATOM 2334 O O . GLN B 1 104 ? 13.461 -19.969 -4.867 1 92.25 104 GLN B O 1
ATOM 2339 N N . PRO B 1 105 ? 13.406 -18.828 -2.973 1 91.62 105 PRO B N 1
ATOM 2340 C CA . PRO B 1 105 ? 14.469 -19.656 -2.393 1 91.62 105 PRO B CA 1
ATOM 2341 C C . PRO B 1 105 ? 13.977 -21.047 -1.963 1 91.62 105 PRO B C 1
ATOM 2343 O O . PRO B 1 105 ? 12.766 -21.25 -1.832 1 91.62 105 PRO B O 1
ATOM 2346 N N . PRO B 1 106 ? 14.883 -21.938 -1.737 1 90.81 106 PRO B N 1
ATOM 2347 C CA . PRO B 1 106 ? 14.5 -23.312 -1.409 1 90.81 106 PRO B CA 1
ATOM 2348 C C . PRO B 1 106 ? 13.742 -23.422 -0.087 1 90.81 106 PRO B C 1
ATOM 2350 O O . PRO B 1 106 ? 12.906 -24.312 0.085 1 90.81 106 PRO B O 1
ATOM 2353 N N . SER B 1 107 ? 13.977 -22.5 0.794 1 91.69 107 SER B N 1
ATOM 2354 C CA . SER B 1 107 ? 13.352 -22.547 2.109 1 91.69 107 SER B CA 1
ATOM 2355 C C . SER B 1 107 ? 11.836 -22.438 2.002 1 91.69 107 SER B C 1
ATOM 2357 O O . SER B 1 107 ? 11.109 -22.859 2.908 1 91.69 107 SER B O 1
ATOM 2359 N N . ARG B 1 108 ? 11.344 -21.984 0.919 1 93.38 108 ARG B N 1
ATOM 2360 C CA . ARG B 1 108 ? 9.914 -21.719 0.789 1 93.38 108 ARG B CA 1
ATOM 2361 C C . ARG B 1 108 ? 9.125 -23.016 0.708 1 93.38 108 ARG B C 1
ATOM 2363 O O . ARG B 1 108 ? 7.977 -23.078 1.15 1 93.38 108 ARG B O 1
ATOM 2370 N N . THR B 1 109 ? 9.789 -24.062 0.229 1 95.75 109 THR B N 1
ATOM 2371 C CA . THR B 1 109 ? 9.125 -25.359 0.155 1 95.75 109 THR B CA 1
ATOM 2372 C C . THR B 1 109 ? 8.664 -25.812 1.538 1 95.75 109 THR B C 1
ATOM 2374 O O . THR B 1 109 ? 7.48 -26.094 1.745 1 95.75 109 THR B O 1
ATOM 2377 N N . ALA B 1 110 ? 9.586 -25.812 2.467 1 96.19 110 ALA B N 1
ATOM 2378 C CA . ALA B 1 110 ? 9.273 -26.234 3.826 1 96.19 110 ALA B CA 1
ATOM 2379 C C . ALA B 1 110 ? 8.258 -25.297 4.477 1 96.19 110 ALA B C 1
ATOM 2381 O O . ALA B 1 110 ? 7.375 -25.75 5.211 1 96.19 110 ALA B O 1
ATOM 2382 N N . GLU B 1 111 ? 8.352 -24.047 4.195 1 97.25 111 GLU B N 1
ATOM 2383 C CA . GLU B 1 111 ? 7.453 -23.062 4.777 1 97.25 111 GLU B CA 1
ATOM 2384 C C . GLU B 1 111 ? 6.023 -23.25 4.266 1 97.25 111 GLU B C 1
ATOM 2386 O O . GLU B 1 111 ? 5.07 -23.188 5.043 1 97.25 111 GLU B O 1
ATOM 2391 N N . LEU B 1 112 ? 5.875 -23.484 2.998 1 98.44 112 LEU B N 1
ATOM 2392 C CA . LEU B 1 112 ? 4.559 -23.688 2.402 1 98.44 112 LEU B CA 1
ATOM 2393 C C . LEU B 1 112 ? 3.918 -24.969 2.938 1 98.44 112 LEU B C 1
ATOM 2395 O O . LEU B 1 112 ? 2.732 -24.984 3.277 1 98.44 112 LEU B O 1
ATOM 2399 N N . ARG B 1 113 ? 4.672 -26 3.074 1 98 113 ARG B N 1
ATOM 2400 C CA . ARG B 1 113 ? 4.152 -27.25 3.621 1 98 113 ARG B CA 1
ATOM 2401 C C . ARG B 1 113 ? 3.686 -27.062 5.062 1 98 113 ARG B C 1
ATOM 2403 O O . ARG B 1 113 ? 2.652 -27.609 5.461 1 98 113 ARG B O 1
ATOM 2410 N N . ALA B 1 114 ? 4.465 -26.297 5.781 1 97.94 114 ALA B N 1
ATOM 2411 C CA . ALA B 1 114 ? 4.176 -26.078 7.199 1 97.94 114 ALA B CA 1
ATOM 2412 C C . ALA B 1 114 ? 2.832 -25.391 7.383 1 97.94 114 ALA B C 1
ATOM 2414 O O . ALA B 1 114 ? 2.193 -25.516 8.43 1 97.94 114 ALA B O 1
ATOM 2415 N N . ILE B 1 115 ? 2.389 -24.703 6.344 1 98.25 115 ILE B N 1
ATOM 2416 C CA . ILE B 1 115 ? 1.146 -23.953 6.508 1 98.25 115 ILE B CA 1
ATOM 2417 C C . ILE B 1 115 ? 0.031 -24.625 5.707 1 98.25 115 ILE B C 1
ATOM 2419 O O . ILE B 1 115 ? -1.004 -24.016 5.438 1 98.25 115 ILE B O 1
ATOM 2423 N N . GLY B 1 116 ? 0.3 -25.812 5.238 1 98.38 116 GLY B N 1
ATOM 2424 C CA . GLY B 1 116 ? -0.787 -26.641 4.746 1 98.38 116 GLY B CA 1
ATOM 2425 C C . GLY B 1 116 ? -0.776 -26.812 3.238 1 98.38 116 GLY B C 1
ATOM 2426 O O . GLY B 1 116 ? -1.624 -27.5 2.68 1 98.38 116 GLY B O 1
ATOM 2427 N N . VAL B 1 117 ? 0.149 -26.188 2.527 1 98.69 117 VAL B N 1
ATOM 2428 C CA . VAL B 1 117 ? 0.254 -26.328 1.08 1 98.69 117 VAL B CA 1
ATOM 2429 C C . VAL B 1 117 ? 0.969 -27.641 0.74 1 98.69 117 VAL B C 1
ATOM 2431 O O . VAL B 1 117 ? 2.176 -27.766 0.962 1 98.69 117 VAL B O 1
ATOM 2434 N N . ALA B 1 118 ? 0.215 -28.562 0.14 1 97.25 118 ALA B N 1
ATOM 2435 C CA . ALA B 1 118 ? 0.762 -29.891 -0.103 1 97.25 118 ALA B CA 1
ATOM 2436 C C . ALA B 1 118 ? 0.424 -30.375 -1.511 1 97.25 118 ALA B C 1
ATOM 2438 O O . ALA B 1 118 ? -0.329 -31.328 -1.68 1 97.25 118 ALA B O 1
ATOM 2439 N N . PRO B 1 119 ? 1.027 -29.781 -2.473 1 97.81 119 PRO B N 1
ATOM 2440 C CA . PRO B 1 119 ? 0.834 -30.266 -3.844 1 97.81 119 PRO B CA 1
ATOM 2441 C C . PRO B 1 119 ? 1.584 -31.562 -4.129 1 97.81 119 PRO B C 1
ATOM 2443 O O . PRO B 1 119 ? 2.297 -32.062 -3.26 1 97.81 119 PRO B O 1
ATOM 2446 N N . ASP B 1 120 ? 1.38 -32.094 -5.289 1 97.38 120 ASP B N 1
ATOM 2447 C CA . ASP B 1 120 ? 2.129 -33.281 -5.723 1 97.38 120 ASP B CA 1
ATOM 2448 C C . ASP B 1 120 ? 3.594 -32.938 -5.977 1 97.38 120 ASP B C 1
ATOM 2450 O O . ASP B 1 120 ? 4.484 -33.75 -5.688 1 97.38 120 ASP B O 1
ATOM 2454 N N . VAL B 1 121 ? 3.814 -31.75 -6.504 1 97 121 VAL B N 1
ATOM 2455 C CA . VAL B 1 121 ? 5.16 -31.312 -6.855 1 97 121 VAL B CA 1
ATOM 2456 C C . VAL B 1 121 ? 5.363 -29.859 -6.43 1 97 121 VAL B C 1
ATOM 2458 O O . VAL B 1 121 ? 4.469 -29.031 -6.602 1 97 121 VAL B O 1
ATOM 2461 N N . MET B 1 122 ? 6.445 -29.609 -5.75 1 97.25 122 MET B N 1
ATOM 2462 C CA . MET B 1 122 ? 6.93 -28.25 -5.504 1 97.25 122 MET B CA 1
ATOM 2463 C C . MET B 1 122 ? 8.266 -28.016 -6.207 1 97.25 122 MET B C 1
ATOM 2465 O O . MET B 1 122 ? 9.156 -28.875 -6.152 1 97.25 122 MET B O 1
ATOM 2469 N N . ALA B 1 123 ? 8.391 -26.922 -6.887 1 95.5 123 ALA B N 1
ATOM 2470 C CA . ALA B 1 123 ? 9.648 -26.578 -7.555 1 95.5 123 ALA B CA 1
ATOM 2471 C C . ALA B 1 123 ? 9.945 -25.078 -7.43 1 95.5 123 ALA B C 1
ATOM 2473 O O . ALA B 1 123 ? 9.117 -24.25 -7.805 1 95.5 123 ALA B O 1
ATOM 2474 N N . MET B 1 124 ? 11.148 -24.734 -6.945 1 96.5 124 MET B N 1
ATOM 2475 C CA . MET B 1 124 ? 11.578 -23.344 -6.738 1 96.5 124 MET B CA 1
ATOM 2476 C C . MET B 1 124 ? 12.703 -22.969 -7.699 1 96.5 124 MET B C 1
ATOM 2478 O O . MET B 1 124 ? 13.578 -23.797 -7.988 1 96.5 124 MET B O 1
ATOM 2482 N N . SER B 1 125 ? 12.664 -21.734 -8.125 1 96.31 125 SER B N 1
ATOM 2483 C CA . SER B 1 125 ? 13.617 -21.266 -9.125 1 96.31 125 SER B CA 1
ATOM 2484 C C . SER B 1 125 ? 15.055 -21.5 -8.68 1 96.31 125 SER B C 1
ATOM 2486 O O . SER B 1 125 ? 15.891 -21.922 -9.484 1 96.31 125 SER B O 1
ATOM 2488 N N . ASP B 1 126 ? 15.312 -21.25 -7.41 1 93.88 126 ASP B N 1
ATOM 2489 C CA . ASP B 1 126 ? 16.688 -21.391 -6.918 1 93.88 126 ASP B CA 1
ATOM 2490 C C . ASP B 1 126 ? 17.156 -22.828 -7.062 1 93.88 126 ASP B C 1
ATOM 2492 O O . ASP B 1 126 ? 18.312 -23.078 -7.41 1 93.88 126 ASP B O 1
ATOM 2496 N N . GLU B 1 127 ? 16.297 -23.781 -6.848 1 93.56 127 GLU B N 1
A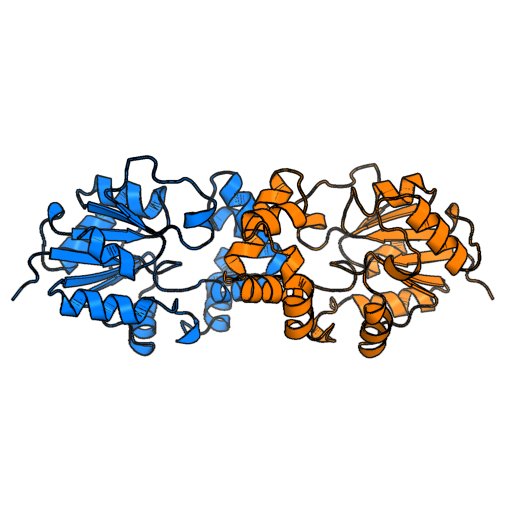TOM 2497 C CA . GLU B 1 127 ? 16.641 -25.203 -6.98 1 93.56 127 GLU B CA 1
ATOM 2498 C C . GLU B 1 127 ? 16.781 -25.609 -8.445 1 93.56 127 GLU B C 1
ATOM 2500 O O . GLU B 1 127 ? 17.609 -26.453 -8.789 1 93.56 127 GLU B O 1
ATOM 2505 N N . LEU B 1 128 ? 15.984 -25 -9.242 1 94.25 128 LEU B N 1
ATOM 2506 C CA . LEU B 1 128 ? 15.969 -25.312 -10.664 1 94.25 128 LEU B CA 1
ATOM 2507 C C . LEU B 1 128 ? 17.125 -24.641 -11.383 1 94.25 128 LEU B C 1
ATOM 2509 O O . LEU B 1 128 ? 17.5 -25.047 -12.492 1 94.25 128 LEU B O 1
ATOM 2513 N N . GLY B 1 129 ? 17.656 -23.469 -10.836 1 95 129 GLY B N 1
ATOM 2514 C CA . GLY B 1 129 ? 18.75 -22.719 -11.422 1 95 129 GLY B CA 1
ATOM 2515 C C . GLY B 1 129 ? 18.281 -21.75 -12.492 1 95 129 GLY B C 1
ATOM 2516 O O . GLY B 1 129 ? 19.109 -21.188 -13.234 1 95 129 GLY B O 1
ATOM 2517 N N . VAL B 1 130 ? 17.047 -21.609 -12.695 1 96.12 130 VAL B N 1
ATOM 2518 C CA . VAL B 1 130 ? 16.438 -20.719 -13.68 1 96.12 130 VAL B CA 1
ATOM 2519 C C . VAL B 1 130 ? 15.133 -20.156 -13.125 1 96.12 130 VAL B C 1
ATOM 2521 O O . VAL B 1 130 ? 14.461 -20.797 -12.312 1 96.12 130 VAL B O 1
ATOM 2524 N N . SER B 1 131 ? 14.789 -18.906 -13.422 1 96.19 131 SER B N 1
ATOM 2525 C CA . SER B 1 131 ? 13.602 -18.25 -12.906 1 96.19 131 SER B CA 1
ATOM 2526 C C . SER B 1 131 ? 12.703 -17.75 -14.031 1 96.19 131 SER B C 1
ATOM 2528 O O . SER B 1 131 ? 13.156 -17.609 -15.172 1 96.19 131 SER B O 1
ATOM 2530 N N . LYS B 1 132 ? 11.336 -17.609 -13.641 1 95.31 132 LYS B N 1
ATOM 2531 C CA . LYS B 1 132 ? 10.438 -16.891 -14.539 1 95.31 132 LYS B CA 1
ATOM 2532 C C . LYS B 1 132 ? 10.945 -15.484 -14.812 1 95.31 132 LYS B C 1
ATOM 2534 O O . LYS B 1 132 ? 11.562 -14.859 -13.945 1 95.31 132 LYS B O 1
ATOM 2539 N N . PRO B 1 133 ? 10.773 -15.023 -15.984 1 94.5 133 PRO B N 1
ATOM 2540 C CA . PRO B 1 133 ? 9.93 -15.523 -17.078 1 94.5 133 PRO B CA 1
ATOM 2541 C C . PRO B 1 133 ? 10.703 -16.359 -18.078 1 94.5 133 PRO B C 1
ATOM 2543 O O . PRO B 1 133 ? 10.219 -16.609 -19.188 1 94.5 133 PRO B O 1
ATOM 2546 N N . ASP B 1 134 ? 11.875 -16.812 -17.797 1 94.25 134 ASP B N 1
ATOM 2547 C CA . ASP B 1 134 ? 12.633 -17.672 -18.703 1 94.25 134 ASP B CA 1
ATOM 2548 C C . ASP B 1 134 ? 11.859 -18.953 -19 1 94.25 134 ASP B C 1
ATOM 2550 O O . ASP B 1 134 ? 11.477 -19.688 -18.078 1 94.25 134 ASP B O 1
ATOM 2554 N N . PRO B 1 135 ? 11.672 -19.234 -20.312 1 92.19 135 PRO B N 1
ATOM 2555 C CA . PRO B 1 135 ? 10.938 -20.453 -20.672 1 92.19 135 PRO B CA 1
ATOM 2556 C C . PRO B 1 135 ? 11.586 -21.719 -20.094 1 92.19 135 PRO B C 1
ATOM 2558 O O . PRO B 1 135 ? 10.891 -22.703 -19.844 1 92.19 135 PRO B O 1
ATOM 2561 N N . ALA B 1 136 ? 12.875 -21.656 -19.875 1 94.88 136 ALA B N 1
ATOM 2562 C CA . ALA B 1 136 ? 13.594 -22.812 -19.328 1 94.88 136 ALA B CA 1
ATOM 2563 C C . ALA B 1 136 ? 13.078 -23.172 -17.938 1 94.88 136 ALA B C 1
ATOM 2565 O O . ALA B 1 136 ? 13.188 -24.312 -17.5 1 94.88 136 ALA B O 1
ATOM 2566 N N . PHE B 1 137 ? 12.523 -22.188 -17.25 1 97.44 137 PHE B N 1
ATOM 2567 C CA . PHE B 1 137 ? 11.922 -22.422 -15.945 1 97.44 137 PHE B CA 1
ATOM 2568 C C . PHE B 1 137 ? 10.781 -23.438 -16.047 1 97.44 137 PHE B C 1
ATOM 2570 O O . PHE B 1 137 ? 10.711 -24.375 -15.273 1 97.44 137 PHE B O 1
ATOM 2577 N N . PHE B 1 138 ? 9.953 -23.234 -17.031 1 97.38 138 PHE B N 1
ATOM 2578 C CA . PHE B 1 138 ? 8.773 -24.078 -17.203 1 97.38 138 PHE B CA 1
ATOM 2579 C C . PHE B 1 138 ? 9.172 -25.469 -17.688 1 97.38 138 PHE B C 1
ATOM 2581 O O . PHE B 1 138 ? 8.594 -26.469 -17.281 1 97.38 138 PHE B O 1
ATOM 2588 N N . ALA B 1 139 ? 10.156 -25.516 -18.578 1 95.94 139 ALA B N 1
ATOM 2589 C CA . ALA B 1 139 ? 10.664 -26.812 -19.016 1 95.94 139 ALA B CA 1
ATOM 2590 C C . ALA B 1 139 ? 11.195 -27.625 -17.844 1 95.94 139 ALA B C 1
ATOM 2592 O O . ALA B 1 139 ? 10.914 -28.828 -17.734 1 95.94 139 ALA B O 1
ATOM 2593 N N . ALA B 1 140 ? 11.93 -26.938 -17 1 96.56 140 ALA B N 1
ATOM 2594 C CA . ALA B 1 140 ? 12.477 -27.594 -15.812 1 96.56 140 ALA B CA 1
ATOM 2595 C C . ALA B 1 140 ? 11.359 -28.062 -14.875 1 96.56 140 ALA B C 1
ATOM 2597 O O . ALA B 1 140 ? 11.438 -29.156 -14.297 1 96.56 140 ALA B O 1
ATOM 2598 N N . ALA B 1 141 ? 10.359 -27.25 -14.734 1 95.44 141 ALA B N 1
ATOM 2599 C CA . ALA B 1 141 ? 9.227 -27.609 -13.883 1 95.44 141 ALA B CA 1
ATOM 2600 C C . ALA B 1 141 ? 8.477 -28.812 -14.43 1 95.44 141 ALA B C 1
ATOM 2602 O O . ALA B 1 141 ? 8.07 -29.703 -13.664 1 95.44 141 ALA B O 1
ATOM 2603 N N . LEU B 1 142 ? 8.312 -28.875 -15.766 1 96.25 142 LEU B N 1
ATOM 2604 C CA . LEU B 1 142 ? 7.652 -30.016 -16.406 1 96.25 142 LEU B CA 1
ATOM 2605 C C . LEU B 1 142 ? 8.438 -31.297 -16.172 1 96.25 142 LEU B C 1
ATOM 2607 O O . LEU B 1 142 ? 7.848 -32.344 -15.93 1 96.25 142 LEU B O 1
ATOM 2611 N N . GLU B 1 143 ? 9.727 -31.141 -16.234 1 95.75 143 GLU B N 1
ATOM 2612 C CA . GLU B 1 143 ? 10.578 -32.281 -15.938 1 95.75 143 GLU B CA 1
ATOM 2613 C C . GLU B 1 143 ? 10.391 -32.75 -14.5 1 95.75 143 GLU B C 1
ATOM 2615 O O . GLU B 1 143 ? 10.312 -33.969 -14.234 1 95.75 143 GLU B O 1
ATOM 2620 N N . ALA B 1 144 ? 10.289 -31.828 -13.602 1 94 144 ALA B N 1
ATOM 2621 C CA . ALA B 1 144 ? 10.094 -32.156 -12.188 1 94 144 ALA B CA 1
ATOM 2622 C C . ALA B 1 144 ? 8.742 -32.812 -11.953 1 94 144 ALA B C 1
ATOM 2624 O O . ALA B 1 144 ? 8.586 -33.594 -11.016 1 94 144 ALA B O 1
ATOM 2625 N N . MET B 1 145 ? 7.809 -32.562 -12.812 1 93.88 145 MET B N 1
ATOM 2626 C CA . MET B 1 145 ? 6.465 -33.125 -12.719 1 93.88 145 MET B CA 1
ATOM 2627 C C . MET B 1 145 ? 6.41 -34.5 -13.367 1 93.88 145 MET B C 1
ATOM 2629 O O . MET B 1 145 ? 5.336 -35.125 -13.469 1 93.88 145 MET B O 1
ATOM 2633 N N . GLY B 1 146 ? 7.586 -34.969 -13.883 1 93.38 146 GLY B N 1
ATOM 2634 C CA . GLY B 1 146 ? 7.66 -36.312 -14.469 1 93.38 146 GLY B CA 1
ATOM 2635 C C . GLY B 1 146 ? 7.621 -36.281 -15.984 1 93.38 146 GLY B C 1
ATOM 2636 O O . GLY B 1 146 ? 7.246 -37.281 -16.609 1 93.38 146 GLY B O 1
ATOM 2637 N N . GLY B 1 147 ? 7.898 -35.156 -16.484 1 94.19 147 GLY B N 1
ATOM 2638 C CA . GLY B 1 147 ? 7.914 -35.062 -17.938 1 94.19 147 GLY B CA 1
ATOM 2639 C C . GLY B 1 147 ? 6.527 -34.969 -18.547 1 94.19 147 GLY B C 1
ATOM 2640 O O . GLY B 1 147 ? 6.27 -35.562 -19.594 1 94.19 147 GLY B O 1
ATOM 2641 N N . VAL B 1 148 ? 5.652 -34.312 -17.891 1 94.25 148 VAL B N 1
ATOM 2642 C CA . VAL B 1 148 ? 4.285 -34.156 -18.375 1 94.25 148 VAL B CA 1
ATOM 2643 C C . VAL B 1 148 ? 4.277 -33.281 -19.625 1 94.25 148 VAL B C 1
ATOM 2645 O O . VAL B 1 148 ? 4.988 -32.281 -19.688 1 94.25 148 VAL B O 1
ATOM 2648 N N . PRO B 1 149 ? 3.48 -33.75 -20.688 1 96.12 149 PRO B N 1
ATOM 2649 C CA . PRO B 1 149 ? 3.359 -32.844 -21.859 1 96.12 149 PRO B CA 1
ATOM 2650 C C . PRO B 1 149 ? 2.814 -31.469 -21.5 1 96.12 149 PRO B C 1
ATOM 2652 O O . PRO B 1 149 ? 1.896 -31.359 -20.672 1 96.12 149 PRO B O 1
ATOM 2655 N N . ALA B 1 150 ? 3.385 -30.453 -22.078 1 97.25 150 ALA B N 1
ATOM 2656 C CA . ALA B 1 150 ? 3.072 -29.078 -21.734 1 97.25 150 ALA B CA 1
ATOM 2657 C C . ALA B 1 150 ? 1.591 -28.766 -21.953 1 97.25 150 ALA B C 1
ATOM 2659 O O . ALA B 1 150 ? 0.981 -28.031 -21.172 1 97.25 150 ALA B O 1
ATOM 2660 N N . ASP B 1 151 ? 1.025 -29.344 -22.938 1 95.44 151 ASP B N 1
ATOM 2661 C CA . ASP B 1 151 ? -0.349 -29.016 -23.312 1 95.44 151 ASP B CA 1
ATOM 2662 C C . ASP B 1 151 ? -1.344 -29.641 -22.328 1 95.44 151 ASP B C 1
ATOM 2664 O O . ASP B 1 151 ? -2.543 -29.359 -22.406 1 95.44 151 ASP B O 1
ATOM 2668 N N . ARG B 1 152 ? -0.815 -30.438 -21.391 1 96.81 152 ARG B N 1
ATOM 2669 C CA . ARG B 1 152 ? -1.661 -31.047 -20.359 1 96.81 152 ARG B CA 1
ATOM 2670 C C . ARG B 1 152 ? -1.559 -30.266 -19.047 1 96.81 152 ARG B C 1
ATOM 2672 O O . ARG B 1 152 ? -2.117 -30.688 -18.031 1 96.81 152 ARG B O 1
ATOM 2679 N N . VAL B 1 153 ? -0.881 -29.203 -19.062 1 97.81 153 VAL B N 1
ATOM 2680 C CA . VAL B 1 153 ? -0.643 -28.422 -17.859 1 97.81 153 VAL B CA 1
ATOM 2681 C C . VAL B 1 153 ? -1.261 -27.031 -18.016 1 97.81 153 VAL B C 1
ATOM 2683 O O . VAL B 1 153 ? -1.055 -26.359 -19.031 1 97.81 153 VAL B O 1
ATOM 2686 N N . THR B 1 154 ? -2.064 -26.641 -17.078 1 98.25 154 THR B N 1
ATOM 2687 C CA . THR B 1 154 ? -2.57 -25.266 -16.984 1 98.25 154 THR B CA 1
ATOM 2688 C C . THR B 1 154 ? -1.839 -24.5 -15.891 1 98.25 154 THR B C 1
ATOM 2690 O O . THR B 1 154 ? -1.865 -24.891 -14.727 1 98.25 154 THR B O 1
ATOM 2693 N N . TYR B 1 155 ? -1.164 -23.422 -16.281 1 98.44 155 TYR B N 1
ATOM 2694 C CA . TYR B 1 155 ? -0.461 -22.562 -15.336 1 98.44 155 TYR B CA 1
ATOM 2695 C C . TYR B 1 155 ? -1.341 -21.391 -14.898 1 98.44 155 TYR B C 1
ATOM 2697 O O . TYR B 1 155 ? -1.985 -20.75 -15.734 1 98.44 155 TYR B O 1
ATOM 2705 N N . VAL B 1 156 ? -1.396 -21.141 -13.57 1 98.75 156 VAL B N 1
ATOM 2706 C CA . VAL B 1 156 ? -2.219 -20.094 -12.984 1 98.75 156 VAL B CA 1
ATOM 2707 C C . VAL B 1 156 ? -1.331 -19.109 -12.234 1 98.75 156 VAL B C 1
ATOM 2709 O O . VAL B 1 156 ? -0.568 -19.5 -11.344 1 98.75 156 VAL B O 1
ATOM 2712 N N . GLY B 1 157 ? -1.41 -17.859 -12.562 1 98.38 157 GLY B N 1
ATOM 2713 C CA . GLY B 1 157 ? -0.703 -16.812 -11.859 1 98.38 157 GLY B CA 1
ATOM 2714 C C . GLY B 1 157 ? -1.311 -15.438 -12.07 1 98.38 157 GLY B C 1
ATOM 2715 O O . GLY B 1 157 ? -2.205 -15.266 -12.898 1 98.38 157 GLY B O 1
ATOM 2716 N N . ASP B 1 158 ? -0.841 -14.461 -11.359 1 97.94 158 ASP B N 1
ATOM 2717 C CA . ASP B 1 158 ? -1.462 -13.141 -11.359 1 97.94 158 ASP B CA 1
ATOM 2718 C C . ASP B 1 158 ? -0.797 -12.227 -12.383 1 97.94 158 ASP B C 1
ATOM 2720 O O . ASP B 1 158 ? -1.391 -11.234 -12.82 1 97.94 158 ASP B O 1
ATOM 2724 N N . ARG B 1 159 ? 0.422 -12.508 -12.734 1 96.44 159 ARG B N 1
ATOM 2725 C CA . ARG B 1 159 ? 1.138 -11.578 -13.602 1 96.44 159 ARG B CA 1
ATOM 2726 C C . ARG B 1 159 ? 1.057 -12.008 -15.062 1 96.44 159 ARG B C 1
ATOM 2728 O O . ARG B 1 159 ? 1.418 -13.141 -15.398 1 96.44 159 ARG B O 1
ATOM 2735 N N . VAL B 1 160 ? 0.755 -11.102 -15.938 1 95.88 160 VAL B N 1
ATOM 2736 C CA . VAL B 1 160 ? 0.613 -11.398 -17.359 1 95.88 160 VAL B CA 1
ATOM 2737 C C . VAL B 1 160 ? 1.987 -11.664 -17.969 1 95.88 160 VAL B C 1
ATOM 2739 O O . VAL B 1 160 ? 2.18 -12.656 -18.688 1 95.88 160 VAL B O 1
ATOM 2742 N N . ASP B 1 161 ? 2.943 -10.82 -17.641 1 92.81 161 ASP B N 1
ATOM 2743 C CA . ASP B 1 161 ? 4.266 -10.93 -18.25 1 92.81 161 ASP B CA 1
ATOM 2744 C C . ASP B 1 161 ? 5.023 -12.133 -17.703 1 92.81 161 ASP B C 1
ATOM 2746 O O . ASP B 1 161 ? 5.555 -12.938 -18.469 1 92.81 161 ASP B O 1
ATOM 2750 N N . ASN B 1 162 ? 4.938 -12.344 -16.375 1 93.81 162 ASN B N 1
ATOM 2751 C CA . ASN B 1 162 ? 5.781 -13.32 -15.695 1 93.81 162 ASN B CA 1
ATOM 2752 C C . ASN B 1 162 ? 5.141 -14.703 -15.688 1 93.81 162 ASN B C 1
ATOM 2754 O O . ASN B 1 162 ? 5.844 -15.711 -15.625 1 93.81 162 ASN B O 1
ATOM 2758 N N . ASP B 1 163 ? 3.842 -14.703 -15.75 1 96.44 163 ASP B N 1
ATOM 2759 C CA . ASP B 1 163 ? 3.133 -15.969 -15.594 1 96.44 163 ASP B CA 1
ATOM 2760 C C . ASP B 1 163 ? 2.439 -16.375 -16.891 1 96.44 163 ASP B C 1
ATOM 2762 O O . ASP B 1 163 ? 2.816 -17.359 -17.531 1 96.44 163 ASP B O 1
ATOM 2766 N N . VAL B 1 164 ? 1.596 -15.531 -17.438 1 96.69 164 VAL B N 1
ATOM 2767 C CA . VAL B 1 164 ? 0.724 -15.898 -18.547 1 96.69 164 VAL B CA 1
ATOM 2768 C C . VAL B 1 164 ? 1.54 -16 -19.844 1 96.69 164 VAL B C 1
ATOM 2770 O O . VAL B 1 164 ? 1.61 -17.062 -20.453 1 96.69 164 VAL B O 1
ATOM 2773 N N . VAL B 1 165 ? 2.209 -14.961 -20.172 1 95.44 165 VAL B N 1
ATOM 2774 C CA . VAL B 1 165 ? 2.951 -14.898 -21.438 1 95.44 165 VAL B CA 1
ATOM 2775 C C . VAL B 1 165 ? 4.078 -15.93 -21.422 1 95.44 165 VAL B C 1
ATOM 2777 O O . VAL B 1 165 ? 4.254 -16.688 -22.375 1 95.44 165 VAL B O 1
ATOM 2780 N N . ALA B 1 166 ? 4.773 -16 -20.312 1 95.31 166 ALA B N 1
ATOM 2781 C CA . ALA B 1 166 ? 5.922 -16.891 -20.188 1 95.31 166 ALA B CA 1
ATOM 2782 C C . ALA B 1 166 ? 5.492 -18.359 -20.266 1 95.31 166 ALA B C 1
ATOM 2784 O O . ALA B 1 166 ? 6.102 -19.156 -20.984 1 95.31 166 ALA B O 1
ATOM 2785 N N . ALA B 1 167 ? 4.492 -18.734 -19.547 1 97.12 167 ALA B N 1
ATOM 2786 C CA . ALA B 1 167 ? 4.008 -20.109 -19.547 1 97.12 167 ALA B CA 1
ATOM 2787 C C . ALA B 1 167 ? 3.436 -20.484 -20.906 1 97.12 167 ALA B C 1
ATOM 2789 O O . ALA B 1 167 ? 3.66 -21.594 -21.406 1 97.12 167 ALA B O 1
ATOM 2790 N N . SER B 1 168 ? 2.707 -19.594 -21.531 1 96.19 168 SER B N 1
ATOM 2791 C CA . SER B 1 168 ? 2.152 -19.844 -22.859 1 96.19 168 SER B CA 1
ATOM 2792 C C . SER B 1 168 ? 3.254 -20.094 -23.875 1 96.19 168 SER B C 1
ATOM 2794 O O . SER B 1 168 ? 3.129 -20.969 -24.719 1 96.19 168 SER B O 1
ATOM 2796 N N . ALA B 1 169 ? 4.293 -19.312 -23.781 1 94.44 169 ALA B N 1
ATOM 2797 C CA . ALA B 1 169 ? 5.43 -19.453 -24.688 1 94.44 169 ALA B CA 1
ATOM 2798 C C . ALA B 1 169 ? 6.078 -20.828 -24.547 1 94.44 169 ALA B C 1
ATOM 2800 O O . ALA B 1 169 ? 6.68 -21.344 -25.484 1 94.44 169 ALA B O 1
ATOM 2801 N N . ALA B 1 170 ? 5.941 -21.422 -23.391 1 95.88 170 ALA B N 1
ATOM 2802 C CA . ALA B 1 170 ? 6.508 -22.75 -23.109 1 95.88 170 ALA B CA 1
ATOM 2803 C C . ALA B 1 170 ? 5.535 -23.859 -23.5 1 95.88 170 ALA B C 1
ATOM 2805 O O . ALA B 1 170 ? 5.82 -25.031 -23.297 1 95.88 170 ALA B O 1
ATOM 2806 N N . GLY B 1 171 ? 4.344 -23.453 -24.016 1 96.5 171 GLY B N 1
ATOM 2807 C CA . GLY B 1 171 ? 3.408 -24.422 -24.562 1 96.5 171 GLY B CA 1
ATOM 2808 C C . GLY B 1 171 ? 2.336 -24.844 -23.562 1 96.5 171 GLY B C 1
ATOM 2809 O O . GLY B 1 171 ? 1.503 -25.703 -23.859 1 96.5 171 GLY B O 1
ATOM 2810 N N . LEU B 1 172 ? 2.324 -24.25 -22.391 1 97.75 172 LEU B N 1
ATOM 2811 C CA . LEU B 1 172 ? 1.301 -24.562 -21.391 1 97.75 172 LEU B CA 1
ATOM 2812 C C . LEU B 1 172 ? 0.011 -23.797 -21.688 1 97.75 172 LEU B C 1
ATOM 2814 O O . LEU B 1 172 ? 0.032 -22.766 -22.359 1 97.75 172 LEU B O 1
ATOM 2818 N N . ARG B 1 173 ? -1.102 -24.344 -21.25 1 97.62 173 ARG B N 1
ATOM 2819 C CA . ARG B 1 173 ? -2.297 -23.516 -21.109 1 97.62 173 ARG B CA 1
ATOM 2820 C C . ARG B 1 173 ? -2.162 -22.547 -19.938 1 97.62 173 ARG B C 1
ATOM 2822 O O . ARG B 1 173 ? -1.399 -22.797 -19 1 97.62 173 ARG B O 1
ATOM 2829 N N . THR B 1 174 ? -2.902 -21.438 -20.016 1 98.25 174 THR B N 1
ATOM 2830 C CA . THR B 1 174 ? -2.711 -20.438 -18.984 1 98.25 174 THR B CA 1
ATOM 2831 C C . THR B 1 174 ? -4.051 -19.891 -18.516 1 98.25 174 THR B C 1
ATOM 2833 O O . THR B 1 174 ? -4.973 -19.703 -19.312 1 98.25 174 THR B O 1
ATOM 2836 N N . VAL B 1 175 ? -4.172 -19.672 -17.234 1 98.5 175 VAL B N 1
ATOM 2837 C CA . VAL B 1 175 ? -5.266 -18.922 -16.625 1 98.5 175 VAL B CA 1
ATOM 2838 C C . VAL B 1 175 ? -4.707 -17.703 -15.891 1 98.5 175 VAL B C 1
ATOM 2840 O O . VAL B 1 175 ? -3.861 -17.844 -15.008 1 98.5 175 VAL B O 1
ATOM 2843 N N . HIS B 1 176 ? -5.109 -16.562 -16.281 1 98.62 176 HIS B N 1
ATOM 2844 C CA . HIS B 1 176 ? -4.75 -15.32 -15.594 1 98.62 176 HIS B CA 1
ATOM 2845 C C . HIS B 1 176 ? -5.621 -15.102 -14.359 1 98.62 176 HIS B C 1
ATOM 2847 O O . HIS B 1 176 ? -6.84 -14.961 -14.477 1 98.62 176 HIS B O 1
ATOM 2853 N N . LEU B 1 177 ? -5.023 -15.164 -13.195 1 98.56 177 LEU B N 1
ATOM 2854 C CA . LEU B 1 177 ? -5.707 -14.859 -11.945 1 98.56 177 LEU B CA 1
ATOM 2855 C C . LEU B 1 177 ? -5.656 -13.367 -11.641 1 98.56 177 LEU B C 1
ATOM 2857 O O . LEU B 1 177 ? -4.586 -12.82 -11.367 1 98.56 177 LEU B O 1
ATOM 2861 N N . ARG B 1 178 ? -6.797 -12.656 -11.742 1 98.19 178 ARG B N 1
ATOM 2862 C CA . ARG B 1 178 ? -6.859 -11.234 -11.438 1 98.19 178 ARG B CA 1
ATOM 2863 C C . ARG B 1 178 ? -6.891 -11 -9.93 1 98.19 178 ARG B C 1
ATOM 2865 O O . ARG B 1 178 ? -7.957 -10.797 -9.352 1 98.19 178 ARG B O 1
ATOM 2872 N N . ARG B 1 179 ? -5.684 -11 -9.375 1 98.25 179 ARG B N 1
ATOM 2873 C CA . ARG B 1 179 ? -5.488 -10.898 -7.934 1 98.25 179 ARG B CA 1
ATOM 2874 C C . ARG B 1 179 ? -4.188 -10.164 -7.609 1 98.25 179 ARG B C 1
ATOM 2876 O O . ARG B 1 179 ? -3.217 -10.25 -8.367 1 98.25 179 ARG B O 1
ATOM 2883 N N . GLY B 1 180 ? -4.195 -9.5 -6.375 1 98.12 180 GLY B N 1
ATOM 2884 C CA . GLY B 1 180 ? -3.039 -8.695 -6.02 1 98.12 180 GLY B CA 1
ATOM 2885 C C . GLY B 1 180 ? -2.885 -7.461 -6.883 1 98.12 180 GLY B C 1
ATOM 2886 O O . GLY B 1 180 ? -3.668 -7.242 -7.809 1 98.12 180 GLY B O 1
ATOM 2887 N N . PRO B 1 181 ? -1.907 -6.66 -6.617 1 98.12 181 PRO B N 1
ATOM 2888 C CA . PRO B 1 181 ? -1.782 -5.398 -7.352 1 98.12 181 PRO B CA 1
ATOM 2889 C C . PRO B 1 181 ? -1.401 -5.605 -8.82 1 98.12 181 PRO B C 1
ATOM 2891 O O . PRO B 1 181 ? -1.936 -4.926 -9.695 1 98.12 181 PRO B O 1
ATOM 2894 N N . TRP B 1 182 ? -0.542 -6.516 -9.07 1 96.06 182 TRP B N 1
ATOM 2895 C CA . TRP B 1 182 ? -0.128 -6.715 -10.453 1 96.06 182 TRP B CA 1
ATOM 2896 C C . TRP B 1 182 ? -1.266 -7.301 -11.281 1 96.06 182 TRP B C 1
ATOM 2898 O O . TRP B 1 182 ? -1.456 -6.926 -12.438 1 96.06 182 TRP B O 1
ATOM 2908 N N . GLY B 1 183 ? -1.987 -8.242 -10.711 1 96.69 183 GLY B N 1
ATOM 2909 C CA . GLY B 1 183 ? -3.098 -8.859 -11.414 1 96.69 183 GLY B CA 1
ATOM 2910 C C . GLY B 1 183 ? -4.262 -7.918 -11.641 1 96.69 183 GLY B C 1
ATOM 2911 O O . GLY B 1 183 ? -5 -8.055 -12.617 1 96.69 183 GLY B O 1
ATOM 2912 N N . LEU B 1 184 ? -4.402 -6.934 -10.781 1 97.12 184 LEU B N 1
ATOM 2913 C CA . LEU B 1 184 ? -5.582 -6.074 -10.828 1 97.12 184 LEU B CA 1
ATOM 2914 C C . LEU B 1 184 ? -5.262 -4.75 -11.516 1 97.12 184 LEU B C 1
ATOM 2916 O O . LEU B 1 184 ? -6.129 -4.156 -12.164 1 97.12 184 LEU B O 1
ATOM 2920 N N . LEU B 1 185 ? -4.023 -4.258 -11.344 1 97.19 185 LEU B N 1
ATOM 2921 C CA . LEU B 1 185 ? -3.691 -2.898 -11.758 1 97.19 185 LEU B CA 1
ATOM 2922 C C . LEU B 1 185 ? -2.771 -2.908 -12.977 1 97.19 185 LEU B C 1
ATOM 2924 O O . LEU B 1 185 ? -2.602 -1.884 -13.633 1 97.19 185 LEU B O 1
ATOM 2928 N N . GLY B 1 186 ? -2.104 -4.043 -13.188 1 95.06 186 GLY B N 1
ATOM 2929 C CA . GLY B 1 186 ? -1.204 -4.164 -14.32 1 95.06 186 GLY B CA 1
ATOM 2930 C C . GLY B 1 186 ? -1.911 -4.566 -15.602 1 95.06 186 GLY B C 1
ATOM 2931 O O . GLY B 1 186 ? -3.139 -4.492 -15.688 1 95.06 186 GLY B O 1
ATOM 2932 N N . PRO B 1 187 ? -1.104 -4.977 -16.562 1 91.75 187 PRO B N 1
ATOM 2933 C CA . PRO B 1 187 ? -1.685 -5.426 -17.828 1 91.75 187 PRO B CA 1
ATOM 2934 C C . PRO B 1 187 ? -2.635 -6.609 -17.656 1 91.75 187 PRO B C 1
ATOM 2936 O O . PRO B 1 187 ? -2.385 -7.492 -16.844 1 91.75 187 PRO B O 1
ATOM 2939 N N . GLN B 1 188 ? -3.664 -6.562 -18.422 1 92.75 188 GLN B N 1
ATOM 2940 C CA . GLN B 1 188 ? -4.629 -7.652 -18.406 1 92.75 188 GLN B CA 1
ATOM 2941 C C . GLN B 1 188 ? -4.418 -8.594 -19.578 1 92.75 188 GLN B C 1
ATOM 2943 O O . GLN B 1 188 ? -3.92 -8.172 -20.641 1 92.75 188 GLN B O 1
ATOM 2948 N N . ALA B 1 189 ? -4.613 -9.828 -19.359 1 88.31 189 ALA B N 1
ATOM 2949 C CA . ALA B 1 189 ? -4.391 -10.836 -20.406 1 88.31 189 ALA B CA 1
ATOM 2950 C C . ALA B 1 189 ? -5.613 -10.969 -21.312 1 88.31 189 ALA B C 1
ATOM 2952 O O . ALA B 1 189 ? -5.961 -12.078 -21.734 1 88.31 189 ALA B O 1
ATOM 2953 N N . ASP B 1 190 ? -6.156 -9.977 -21.703 1 81.62 190 ASP B N 1
ATOM 2954 C CA . ASP B 1 190 ? -7.324 -10.016 -22.578 1 81.62 190 ASP B CA 1
ATOM 2955 C C . ASP B 1 190 ? -6.98 -10.633 -23.938 1 81.62 190 ASP B C 1
ATOM 2957 O O . ASP B 1 190 ? -6.215 -10.055 -24.703 1 81.62 190 ASP B O 1
ATOM 2961 N N . GLY B 1 191 ? -7.484 -11.82 -24.094 1 80.69 191 GLY B N 1
ATOM 2962 C CA . GLY B 1 191 ? -7.312 -12.531 -25.344 1 80.69 191 GLY B CA 1
ATOM 2963 C C . GLY B 1 191 ? -6.02 -13.328 -25.406 1 80.69 191 GLY B C 1
ATOM 2964 O O . GLY B 1 191 ? -5.785 -14.07 -26.375 1 80.69 191 GLY B O 1
ATOM 2965 N N . ARG B 1 192 ? -5.152 -13.336 -24.438 1 87.5 192 ARG B N 1
ATOM 2966 C CA . ARG B 1 192 ? -3.883 -14.055 -24.453 1 87.5 192 ARG B CA 1
ATOM 2967 C C . ARG B 1 192 ? -3.943 -15.305 -23.594 1 87.5 192 ARG B C 1
ATOM 2969 O O . ARG B 1 192 ? -3.305 -16.312 -23.906 1 87.5 192 ARG B O 1
ATOM 2976 N N . ALA B 1 193 ? -4.648 -15.195 -22.5 1 97.19 193 ALA B N 1
ATOM 2977 C CA . ALA B 1 193 ? -4.797 -16.328 -21.594 1 97.19 193 ALA B CA 1
ATOM 2978 C C . ALA B 1 193 ? -5.941 -17.25 -22.047 1 97.19 193 ALA B C 1
ATOM 2980 O O . ALA B 1 193 ? -6.895 -16.781 -22.672 1 97.19 193 ALA B O 1
ATOM 2981 N N . ASP B 1 194 ? -5.828 -18.531 -21.766 1 97.19 194 ASP B N 1
ATOM 2982 C CA . ASP B 1 194 ? -6.891 -19.484 -22.062 1 97.19 194 ASP B CA 1
ATOM 2983 C C . ASP B 1 194 ? -8.094 -19.266 -21.156 1 97.19 194 ASP B C 1
ATOM 2985 O O . ASP B 1 194 ? -9.203 -19.734 -21.453 1 97.19 194 ASP B O 1
ATOM 2989 N N . GLY B 1 195 ? -7.891 -18.625 -20.047 1 97.56 195 GLY B N 1
ATOM 2990 C CA . GLY B 1 195 ? -8.938 -18.25 -19.109 1 97.56 195 GLY B CA 1
ATOM 2991 C C . GLY B 1 195 ? -8.539 -17.078 -18.219 1 97.56 195 GLY B C 1
ATOM 2992 O O . GLY B 1 195 ? -7.352 -16.812 -18.031 1 97.56 195 GLY B O 1
ATOM 2993 N N . VAL B 1 196 ? -9.539 -16.344 -17.766 1 98 196 VAL B N 1
ATOM 2994 C CA . VAL B 1 196 ? -9.359 -15.273 -16.797 1 98 196 VAL B CA 1
ATOM 2995 C C . VAL B 1 196 ? -10.32 -15.477 -15.625 1 98 196 VAL B C 1
ATOM 2997 O O . VAL B 1 196 ? -11.516 -15.688 -15.828 1 98 196 VAL B O 1
ATOM 3000 N N . VAL B 1 197 ? -9.766 -15.484 -14.398 1 98.12 197 VAL B N 1
ATOM 3001 C CA . VAL B 1 197 ? -10.602 -15.727 -13.234 1 98.12 197 VAL B CA 1
ATOM 3002 C C . VAL B 1 197 ? -10.273 -14.711 -12.141 1 98.12 197 VAL B C 1
ATOM 3004 O O . VAL B 1 197 ? -9.219 -14.078 -12.172 1 98.12 197 VAL B O 1
ATOM 3007 N N . ASP B 1 198 ? -11.156 -14.602 -11.117 1 97.56 198 ASP B N 1
ATOM 3008 C CA . ASP B 1 198 ? -10.969 -13.688 -9.984 1 97.56 198 ASP B CA 1
ATOM 3009 C C . ASP B 1 198 ? -10.695 -14.461 -8.695 1 97.56 198 ASP B C 1
ATOM 3011 O O . ASP B 1 198 ? -10.477 -13.867 -7.645 1 97.56 198 ASP B O 1
ATOM 3015 N N . GLY B 1 199 ? -10.664 -15.812 -8.789 1 98.44 199 GLY B N 1
ATOM 3016 C CA . GLY B 1 199 ? -10.367 -16.688 -7.664 1 98.44 199 GLY B CA 1
ATOM 3017 C C . GLY B 1 199 ? -9.914 -18.078 -8.094 1 98.44 199 GLY B C 1
ATOM 3018 O O . GLY B 1 199 ? -10.18 -18.5 -9.219 1 98.44 199 GLY B O 1
ATOM 3019 N N . LEU B 1 200 ? -9.305 -18.719 -7.195 1 98.81 200 LEU B N 1
ATOM 3020 C CA . LEU B 1 200 ? -8.656 -19.984 -7.523 1 98.81 200 LEU B CA 1
ATOM 3021 C C . LEU B 1 200 ? -9.688 -21.078 -7.754 1 98.81 200 LEU B C 1
ATOM 3023 O O . LEU B 1 200 ? -9.461 -22 -8.547 1 98.81 200 LEU B O 1
ATOM 3027 N N . LEU B 1 201 ? -10.789 -21 -7.121 1 98.62 201 LEU B N 1
ATOM 3028 C CA . LEU B 1 201 ? -11.797 -22.047 -7.277 1 98.62 201 LEU B CA 1
ATOM 3029 C C . LEU B 1 201 ? -12.406 -22 -8.68 1 98.62 201 LEU B C 1
ATOM 3031 O O . LEU B 1 201 ? -12.852 -23.031 -9.195 1 98.62 201 LEU B O 1
ATOM 3035 N N . GLU B 1 202 ? -12.406 -20.844 -9.281 1 98.56 202 GLU B N 1
ATOM 3036 C CA . GLU B 1 202 ? -12.977 -20.656 -10.617 1 98.56 202 GLU B CA 1
ATOM 3037 C C . GLU B 1 202 ? -12.094 -21.297 -11.68 1 98.56 202 GLU B C 1
ATOM 3039 O O . GLU B 1 202 ? -12.523 -21.469 -12.828 1 98.56 202 GLU B O 1
ATOM 3044 N N . VAL B 1 203 ? -10.883 -21.609 -11.344 1 98.31 203 VAL B N 1
ATOM 3045 C CA . VAL B 1 203 ? -9.938 -22.203 -12.289 1 98.31 203 VAL B CA 1
ATOM 3046 C C . VAL B 1 203 ? -10.484 -23.516 -12.828 1 98.31 203 VAL B C 1
ATOM 3048 O O . VAL B 1 203 ? -10.25 -23.859 -13.984 1 98.31 203 VAL B O 1
ATOM 3051 N N . LEU B 1 204 ? -11.227 -24.25 -12.039 1 97.25 204 LEU B N 1
ATOM 3052 C CA . LEU B 1 204 ? -11.789 -25.531 -12.414 1 97.25 204 LEU B CA 1
ATOM 3053 C C . LEU B 1 204 ? -12.656 -25.422 -13.656 1 97.25 204 LEU B C 1
ATOM 3055 O O . LEU B 1 204 ? -12.75 -26.359 -14.453 1 97.25 204 LEU B O 1
ATOM 3059 N N . ASP B 1 205 ? -13.219 -24.234 -13.852 1 95.81 205 ASP B N 1
ATOM 3060 C CA . ASP B 1 205 ? -14.086 -23.984 -14.992 1 95.81 205 ASP B CA 1
ATOM 3061 C C . ASP B 1 205 ? -13.289 -23.953 -16.297 1 95.81 205 ASP B C 1
ATOM 3063 O O . ASP B 1 205 ? -13.859 -24.016 -17.391 1 95.81 205 ASP B O 1
ATOM 3067 N N . HIS B 1 206 ? -11.969 -23.922 -16.172 1 93.69 206 HIS B N 1
ATOM 3068 C CA . HIS B 1 206 ? -11.117 -23.781 -17.344 1 93.69 206 HIS B CA 1
ATOM 3069 C C . HIS B 1 206 ? -10.219 -25 -17.531 1 93.69 206 HIS B C 1
ATOM 3071 O O . HIS B 1 206 ? -9.273 -24.969 -18.312 1 93.69 206 HIS B O 1
ATOM 3077 N N . LEU B 1 207 ? -10.328 -25.938 -16.703 1 90.56 207 LEU B N 1
ATOM 3078 C CA . LEU B 1 207 ? -9.461 -27.109 -16.719 1 90.56 207 LEU B CA 1
ATOM 3079 C C . LEU B 1 207 ? -10.109 -28.25 -17.5 1 90.56 207 LEU B C 1
ATOM 3081 O O . LEU B 1 207 ? -11.336 -28.328 -17.594 1 90.56 207 LEU B O 1
#

Sequence (414 aa):
MTADRWVCLDIGETLIDETRVWSTWATVLGVTPLVLMATMGVEIAAGRSYDTALTRIDPSWHDRLEEKDAAYGGFRAEDLYPDALPALAAYRDAGLGVAVIGNQPPSRTAELRAIGVAPDVMAMSDELGVSKPDPAFFAAALEAMGGVPADRVTYVGDRVDNDVVAASAAGLRTVHLRRGPWGLLGPQADGRADGVVDGLLEVLDHLMTADRWVCLDIGETLIDETRVWSTWATVLGVTPLVLMATMGVEIAAGRSYDTALTRIDPSWHDRLEEKDAAYGGFRAEDLYPDALPALAAYRDAGLGVAVIGNQPPSRTAELRAIGVAPDVMAMSDELGVSKPDPAFFAAALEAMGGVPADRVTYVGDRVDNDVVAASAAGLRTVHLRRGPWGLLGPQADGRADGVVDGLLEVLDHL

pLDDT: mean 96.07, std 5.31, range [45.47, 98.94]

Nearest PDB structures (foldseek):
  2hoq-assembly1_A-2  TM=6.614E-01  e=2.249E-12  Pyrococcus horikoshii OT3
  3i76-assembly3_C  TM=7.400E-01  e=9.768E-11  Bacillus subtilis
  8wnh-assembly1_B  TM=6.967E-01  e=7.564E-11  Rhodococcus opacus
  8wbt-assembly1_B  TM=6.919E-01  e=1.345E-10  Klebsiella sp. BK-58
  3i76-assembly1_A  TM=6.929E-01  e=5.487E-10  Bacillus subtilis

Secondary structure (DSSP, 8-state):
---SSEEEE-SBTTTB-THHHHHHHHHHHTS-HHHHHHHHHHHHHTT--HHHHHHHH-TTGGGGHHHHHHHH-S--GGGB-TTHHHHHHHHHHTT-EEEEEES--THHHHHHHHTT---SEEEEHHHHT--TT-HHHHHHHHHHTTS--GGGEEEEES-IIIIIIHHHHTT-EEEEE--HHHHHHS---SS-SSEEESSGGGGGGG-/---SSEEEE-SBTTTB-THHHHHHHHHHHTS-HHHHHHHHHHHHHTT--HHHHHHHH-TTGGGGHHHHHHHH-S--GGGB-TTHHHHHHHHHHTT-EEEEEES--THHHHHHHHTT---SEEEEHHHHT--TT-HHHHHHHHHHTTS--GGGEEEEES-IIIIIIHHHHTT-EEEEE--HHHHHHS---TTTSSEEESSGGGGGGG-

Foldseek 3Di:
DQQLFAEEEEPDQTFFQCLLLQQLLCVLLVHGSVQLVVLQLVQQLVVHHSLVSSCVSPVVSVVCVVVSCVSSVADALVRTDPCNQVLQVVCVVVRHAYEYEAADDPVNVVRCVVNPDDGPYYYYCVVLVHHFLALVRVVSVCVRSVNRPQQRYEYEDQACRGTQVSSVVNVHAYEHACGDCRNPSHDDDPPRHQYYDPHSNCVVVRD/DQQLFEEEEEPDQTFFQCLLLQQLLCVLLVHGSVQLVVLQLVQQLVVHHSLVSSCVSPVVSVVCVVVSCVSSVADDLVRTDPCNQVLQVVCVVVRHAYEYEAADDPVNVVRCVVNPDDGPYYYYCVVLVHHFLALVRVVSVCVRSVNRPQQRYEYEDQACRGTQVSSVVNVHAYEHALGDCRNPSHDDCVPRHQYYDPHSNCVVVRD

Radius of gyration: 24.87 Å; Cα contacts (8 Å, |Δi|>4): 813; chains: 2; bounding box: 44×81×51 Å

Organism: NCBI:txid1608957

InterPro domains:
  IPR006439 HAD hydrolase, subfamily IA [TIGR01549] (61-171)
  IPR023214 HAD superfamily [G3DSA:3.40.50.1000] (58-207)
  IPR036412 HAD-like superfamily [SSF56784] (5-207)
  IPR051540 S-2-haloalkanoic acid dehalogenase [PTHR43316] (66-182)